Protein AF-A0A7Y5SAT1-F1 (afdb_monomer_lite)

Foldseek 3Di:
DDDDDDDPVVVVVVVVVVVCVVDPDDDDPPPPDDDPPDDDVVVVVVVVVVVVVVVCVVVPPPCPVVPPPPPPPPPKDPDPDDADFAFDDPLFCPLVPAPAQLADDVHRAWGWDAHPVRFIKIWGQLDDIPFWTKIKIDGDDPVLSVLLVLLQDAPQRSSQDPWIKIWIATPVSHTDTITTHHSVRDDPNRGDDPSHGSDPLSWFAKKKFFDFPQQAVPRHDPVQVCLRLVLQLVLQLLLLCVQLVPDPDPDDDDPVSCLRRVFDFSYFDGGTTMTTGHHRDPDDPPPDDVSNVCSLVSSLVLLLQLLVCLPDPDNDDGPPPVSLLSNLSSVLSRADDLDDGGFKMWMDTPSNHPDPGTRIHGNSSNVVSVVVNCVSCVLKDKDKDKAAFADADLVQQWTFGAHPVRHTDAIEHEDPVCVVVSVVRNVVRDIKIFIFIQRNVPRYTYTPDIGDPVPPVPD

pLDDT: mean 85.95, std 18.91, range [23.39, 98.69]

Sequence (459 aa):
MAHFPPNCCTLARTLAERVDAAVPGRRRVVCKRFAPAGVCLRTMLHTVARDVVQEARERDLPSGLAQRVPTCRRRGAPMKWDVEGTEYDRTRFGDLDPHEILYEFDGPRIFDTIGPAGDQFLAYLCDGDEAHNRYVVVPSGPELISGLRAGTIAVRDALNQPWTWLVDQTHDGEIDRVMKIDFRKMPEDVIPRKGALLWPSLRPLLSVRMVGQGLEAGHVPASVIRRAVDGATSALKTLAEWALHVTPSEGRPSDWLRRYYDLPAQRIAFASFEVAFAAPAPPPQGTLFPGEEQALDKMGGVIQAAISWAESHIESELPSEETSRVALEALSRLTPPKHGLVTEVHIGGRLVGASTQPRVLTRSASDRVQRALRKMNADVRPVKLTGKIREIDKDKLTLILRDEQGKDIAWCIFPESLYDEALAAFDSDELTTVLGHESMSRGIVDLVSIGRESLIAGW

Secondary structure (DSSP, 8-state):
---PPPPHHHHHHHHHHHHHHHSTT--------PPPTT--HHHHHHHHHHHHHHHHHHTT--GGGTT------PPPPP-S-----EE--GGGSTT---SEEEEESSSEEEEEEE-TTS-EEEEEEEEE-SSEEEEEEEE--HHHHHHHHHTSS-HHHHH--SSEEEEEEETTS-EEEEEEE-GGGS-TTTSPPTT--SSGGGS-SEEEEEEETT--TT---HHHHHHHHHHHHHHHHHHHHHHTT----SSPPPHHHHTTTSPPEEEEEETTEEEEEPPPPPPPTT-PPTTHHHHHHHHHHHHHHHHHHHH-SS-PPPSSHHHHHHHHHHHHHHSPPSSSSEEEEEEESGGG-S-SSPEEEEHHHHHHHHHHHHHHHHTEEEEEEEEEEEEEETTTTEEEEE-TTS-EEE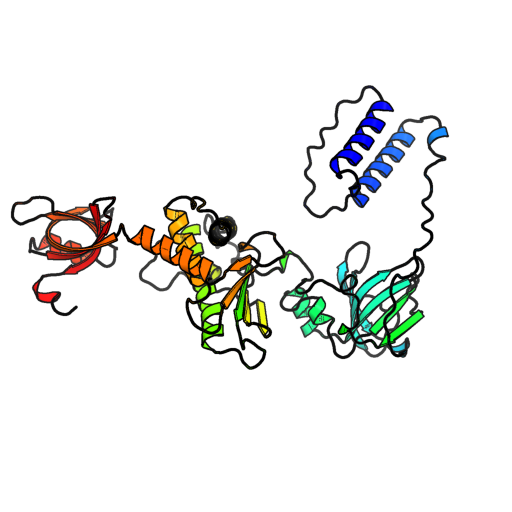EEE--GGGHHHHHHHHHHT--EEEEEEEETTTTEEEEEEEE-TTTSTT-

Structure (mmCIF, N/CA/C/O backbone):
data_AF-A0A7Y5SAT1-F1
#
_entry.id   AF-A0A7Y5SAT1-F1
#
loop_
_atom_site.group_PDB
_atom_site.id
_atom_site.type_symbol
_atom_site.label_atom_id
_atom_site.label_alt_id
_atom_site.label_comp_id
_atom_site.label_asym_id
_atom_site.label_entity_id
_atom_site.label_seq_id
_atom_site.pdbx_PDB_ins_code
_atom_site.Cartn_x
_atom_site.Cartn_y
_atom_site.Cartn_z
_atom_site.occupancy
_atom_site.B_iso_or_equiv
_atom_site.auth_seq_id
_atom_site.auth_comp_id
_atom_site.auth_asym_id
_atom_site.auth_atom_id
_atom_site.pdbx_PDB_model_num
ATOM 1 N N . MET A 1 1 ? 41.303 9.311 12.068 1.00 31.77 1 MET A N 1
ATOM 2 C CA . MET A 1 1 ? 40.852 10.703 11.860 1.00 31.77 1 MET A CA 1
ATOM 3 C C . MET A 1 1 ? 40.538 10.877 10.384 1.00 31.77 1 MET A C 1
ATOM 5 O O . MET A 1 1 ? 41.451 11.054 9.593 1.00 31.77 1 MET A O 1
ATOM 9 N N . ALA A 1 2 ? 39.273 10.700 10.001 1.00 23.39 2 ALA A N 1
ATOM 10 C CA . ALA A 1 2 ? 38.818 10.888 8.628 1.00 23.39 2 ALA A CA 1
ATOM 11 C C . ALA A 1 2 ? 38.303 12.326 8.481 1.00 23.39 2 ALA A C 1
ATOM 13 O O . ALA A 1 2 ? 37.417 12.743 9.228 1.00 23.39 2 ALA A O 1
ATOM 14 N N . HIS A 1 3 ? 38.887 13.089 7.558 1.00 26.41 3 HIS A N 1
ATOM 15 C CA . HIS A 1 3 ? 38.394 14.410 7.186 1.00 26.41 3 HIS A CA 1
ATOM 16 C C . HIS A 1 3 ? 37.064 14.255 6.443 1.00 26.41 3 HIS A C 1
ATOM 18 O O . HIS A 1 3 ? 37.032 13.811 5.298 1.00 26.41 3 HIS A O 1
ATOM 24 N N . PHE A 1 4 ? 35.965 14.619 7.100 1.00 24.22 4 PHE A N 1
ATOM 25 C CA . PHE A 1 4 ? 34.691 14.840 6.425 1.00 24.22 4 PHE A CA 1
ATOM 26 C C . PHE A 1 4 ? 34.765 16.140 5.605 1.00 24.22 4 PHE A C 1
ATOM 28 O O . PHE A 1 4 ? 35.318 17.130 6.096 1.00 24.22 4 PHE A O 1
ATOM 35 N N . PRO A 1 5 ? 34.214 16.179 4.379 1.00 32.72 5 PRO A N 1
ATOM 36 C CA . PRO A 1 5 ? 34.064 17.430 3.651 1.00 32.72 5 PRO A CA 1
ATOM 37 C C . PRO A 1 5 ? 33.065 18.347 4.385 1.00 32.72 5 PRO A C 1
ATOM 39 O O . PRO A 1 5 ? 32.180 17.857 5.094 1.00 32.72 5 PRO A O 1
ATOM 42 N N . PRO A 1 6 ? 33.191 19.679 4.253 1.00 36.94 6 PRO A N 1
ATOM 43 C CA . PRO A 1 6 ? 32.328 20.617 4.960 1.00 36.94 6 PRO A CA 1
ATOM 44 C C . PRO A 1 6 ? 30.858 20.445 4.550 1.00 36.94 6 PRO A C 1
ATOM 46 O O . PRO A 1 6 ? 30.538 20.311 3.369 1.00 36.94 6 PRO A O 1
ATOM 49 N N . ASN A 1 7 ? 29.967 20.481 5.547 1.00 40.78 7 ASN A N 1
ATOM 50 C CA . ASN A 1 7 ? 28.514 20.427 5.371 1.00 40.78 7 ASN A CA 1
ATOM 51 C C . ASN A 1 7 ? 28.025 21.482 4.361 1.00 40.78 7 ASN A C 1
ATOM 53 O O . ASN A 1 7 ? 28.513 22.612 4.336 1.00 40.78 7 ASN A O 1
ATOM 57 N N . CYS A 1 8 ? 27.010 21.134 3.564 1.00 41.72 8 CYS A N 1
ATOM 58 C CA . CYS A 1 8 ? 26.481 21.942 2.455 1.00 41.72 8 CYS A CA 1
ATOM 59 C C . CYS A 1 8 ? 26.077 23.381 2.840 1.00 41.72 8 CYS A C 1
ATOM 61 O O . CYS A 1 8 ? 26.171 24.287 2.011 1.00 41.72 8 CYS A O 1
ATOM 63 N N . CYS A 1 9 ? 25.697 23.621 4.100 1.00 41.53 9 CYS A N 1
ATOM 64 C CA . CYS A 1 9 ? 25.413 24.965 4.616 1.00 41.53 9 CYS A CA 1
ATOM 65 C C . CYS A 1 9 ? 26.650 25.877 4.642 1.00 41.53 9 CYS A C 1
ATOM 67 O O . CYS A 1 9 ? 26.522 27.086 4.463 1.00 41.53 9 CYS A O 1
ATOM 69 N N . THR A 1 10 ? 27.846 25.318 4.835 1.00 51.22 10 THR A N 1
ATOM 70 C CA . THR A 1 10 ? 29.091 26.087 4.920 1.00 51.22 10 THR A CA 1
ATOM 71 C C . THR A 1 10 ? 29.490 26.626 3.549 1.00 51.22 10 THR A C 1
ATOM 73 O O . THR A 1 10 ? 29.824 27.797 3.433 1.00 51.22 10 THR A O 1
ATOM 76 N N . LEU A 1 11 ? 29.352 25.820 2.491 1.00 48.09 11 LEU A N 1
ATOM 77 C CA . LEU A 1 11 ? 29.706 26.201 1.117 1.00 48.09 11 LEU A CA 1
ATOM 78 C C . LEU A 1 11 ? 28.769 27.278 0.544 1.00 48.09 11 LEU A C 1
ATOM 80 O O . LEU A 1 11 ? 29.238 28.244 -0.055 1.00 48.09 11 LEU A O 1
ATOM 84 N N . ALA A 1 12 ? 27.459 27.157 0.787 1.00 48.38 12 ALA A N 1
ATOM 85 C CA . ALA A 1 12 ? 26.479 28.172 0.390 1.00 48.38 12 ALA A CA 1
ATOM 86 C C . ALA A 1 12 ? 26.702 29.506 1.125 1.00 48.38 12 ALA A C 1
ATOM 88 O O . ALA A 1 12 ? 26.608 30.575 0.521 1.00 48.38 12 ALA A O 1
ATOM 89 N N . ARG A 1 13 ? 27.069 29.443 2.411 1.00 54.31 13 ARG A N 1
ATOM 90 C CA . ARG A 1 13 ? 27.393 30.621 3.219 1.00 54.31 13 ARG A CA 1
ATOM 91 C C . ARG A 1 13 ? 28.670 31.314 2.740 1.00 54.31 13 ARG A C 1
ATOM 93 O O . ARG A 1 13 ? 28.654 32.527 2.575 1.00 54.31 13 ARG A O 1
ATOM 100 N N . THR A 1 14 ? 29.729 30.566 2.425 1.00 60.44 14 THR A N 1
ATOM 101 C CA . THR A 1 14 ? 30.974 31.145 1.888 1.00 60.44 14 THR A CA 1
ATOM 102 C C . THR A 1 14 ? 30.760 31.801 0.521 1.00 60.44 14 THR A C 1
ATOM 104 O O . THR A 1 14 ? 31.392 32.812 0.218 1.00 60.44 14 THR A O 1
ATOM 107 N N . LEU A 1 15 ? 29.864 31.258 -0.312 1.00 57.25 15 LEU A N 1
ATOM 108 C CA . LEU A 1 15 ? 29.532 31.860 -1.604 1.00 57.25 15 LEU A CA 1
ATOM 109 C C . LEU A 1 15 ? 28.744 33.168 -1.432 1.00 57.25 15 LEU A C 1
ATOM 111 O O . LEU A 1 15 ? 29.076 34.161 -2.073 1.00 57.25 15 LEU A O 1
ATOM 115 N N . ALA A 1 16 ? 27.757 33.187 -0.530 1.00 59.16 16 ALA A N 1
ATOM 116 C CA . ALA A 1 16 ? 26.985 34.387 -0.207 1.00 59.16 16 ALA A CA 1
ATOM 117 C C . ALA A 1 16 ? 27.866 35.497 0.397 1.00 59.16 16 ALA A C 1
ATOM 119 O O . ALA A 1 16 ? 27.787 36.643 -0.034 1.00 59.16 16 ALA A O 1
ATOM 120 N N . GLU A 1 17 ? 28.773 35.147 1.315 1.00 62.62 17 GLU A N 1
ATOM 121 C CA . GLU A 1 17 ? 29.725 36.087 1.927 1.00 62.62 17 GLU A CA 1
ATOM 122 C C . GLU A 1 17 ? 30.691 36.691 0.889 1.00 62.62 17 GLU A C 1
ATOM 124 O O . GLU A 1 17 ? 31.034 37.870 0.970 1.00 62.62 17 GLU A O 1
ATOM 129 N N . ARG A 1 18 ? 31.096 35.923 -0.134 1.00 63.56 18 ARG A N 1
ATOM 130 C CA . ARG A 1 18 ? 31.941 36.426 -1.234 1.00 63.56 18 ARG A CA 1
ATOM 131 C C . ARG A 1 18 ? 31.199 37.353 -2.195 1.00 63.56 18 ARG A C 1
ATOM 133 O O . ARG A 1 18 ? 31.816 38.274 -2.722 1.00 63.56 18 ARG A O 1
ATOM 140 N N . VAL A 1 19 ? 29.906 37.123 -2.419 1.00 61.72 19 VAL A N 1
ATOM 141 C CA . VAL A 1 19 ? 29.063 38.005 -3.242 1.00 61.72 19 VAL A CA 1
ATOM 142 C C . VAL A 1 19 ? 28.785 39.323 -2.511 1.00 61.72 19 VAL A C 1
ATOM 144 O O . VAL A 1 19 ? 28.932 40.384 -3.114 1.00 61.72 19 VAL A O 1
ATOM 147 N N . ASP A 1 20 ? 28.485 39.276 -1.208 1.00 57.41 20 ASP A N 1
ATOM 148 C CA . ASP A 1 20 ? 28.267 40.478 -0.387 1.00 57.41 20 ASP A CA 1
ATOM 149 C C . ASP A 1 20 ? 29.539 41.335 -0.255 1.00 57.41 20 ASP A C 1
ATOM 151 O O . ASP A 1 20 ? 29.468 42.564 -0.288 1.00 57.41 20 ASP A O 1
ATOM 155 N N . ALA A 1 21 ? 30.719 40.710 -0.167 1.00 62.84 21 ALA A N 1
ATOM 156 C CA . ALA A 1 21 ? 31.996 41.426 -0.124 1.00 62.84 21 ALA A CA 1
ATOM 157 C C . ALA A 1 21 ? 32.343 42.139 -1.446 1.00 62.84 21 ALA A C 1
ATOM 159 O O . ALA A 1 21 ? 33.058 43.140 -1.433 1.00 62.84 21 ALA A O 1
ATOM 160 N N . ALA A 1 22 ? 31.848 41.640 -2.583 1.00 56.47 22 ALA A N 1
ATOM 161 C CA . ALA A 1 22 ? 32.135 42.208 -3.898 1.00 56.47 22 ALA A CA 1
ATOM 162 C C . ALA A 1 22 ? 31.257 43.427 -4.243 1.00 56.47 22 ALA A C 1
ATOM 164 O O . ALA A 1 22 ? 31.632 44.207 -5.118 1.00 56.47 22 ALA A O 1
ATOM 165 N N . VAL A 1 23 ? 30.107 43.609 -3.575 1.00 60.75 23 VAL A N 1
ATOM 166 C CA . VAL A 1 23 ? 29.167 44.715 -3.846 1.00 60.75 23 VAL A CA 1
ATOM 167 C C . VAL A 1 23 ? 28.570 45.267 -2.535 1.00 60.75 23 VAL A C 1
ATOM 169 O O . VAL A 1 23 ? 27.426 44.955 -2.188 1.00 60.75 23 VAL A O 1
ATOM 172 N N . PRO A 1 24 ? 29.309 46.101 -1.780 1.00 48.62 24 PRO A N 1
ATOM 173 C CA . PRO A 1 24 ? 28.821 46.642 -0.514 1.00 48.62 24 PRO A CA 1
ATOM 174 C C . PRO A 1 24 ? 27.656 47.626 -0.731 1.00 48.62 24 PRO A C 1
ATOM 176 O O . PRO A 1 24 ? 27.794 48.617 -1.444 1.00 48.62 24 PRO A O 1
ATOM 179 N N . GLY A 1 25 ? 26.502 47.356 -0.102 1.00 56.16 25 GLY A N 1
ATOM 180 C CA . GLY A 1 25 ? 25.341 48.265 -0.075 1.00 56.16 25 GLY A CA 1
ATOM 181 C C . GLY A 1 25 ? 23.975 47.677 -0.467 1.00 56.16 25 GLY A C 1
ATOM 182 O O . GLY A 1 25 ? 22.982 48.406 -0.438 1.00 56.16 25 GLY A O 1
ATOM 183 N N . ARG A 1 26 ? 23.859 46.383 -0.812 1.00 52.50 26 ARG A N 1
ATOM 184 C CA . ARG A 1 26 ? 22.543 45.767 -1.092 1.00 52.50 26 ARG A CA 1
ATOM 185 C C . ARG A 1 26 ? 21.769 45.413 0.186 1.00 52.50 26 ARG A C 1
ATOM 187 O O . ARG A 1 26 ? 22.321 44.912 1.162 1.00 52.50 26 ARG A O 1
ATOM 194 N N . ARG A 1 27 ? 20.443 45.616 0.152 1.00 43.56 27 ARG A N 1
ATOM 195 C CA . ARG A 1 27 ? 19.506 45.041 1.136 1.00 43.56 27 ARG A CA 1
ATOM 196 C C . ARG A 1 27 ? 19.544 43.515 1.020 1.00 43.56 27 ARG A C 1
ATOM 198 O O . ARG A 1 27 ? 19.394 42.996 -0.083 1.00 43.56 27 ARG A O 1
ATOM 205 N N . ARG A 1 28 ? 19.694 42.815 2.155 1.00 40.66 28 ARG A N 1
ATOM 206 C CA . ARG A 1 28 ? 19.622 41.344 2.253 1.00 40.66 28 ARG A CA 1
ATOM 207 C C . ARG A 1 28 ? 18.421 40.818 1.467 1.00 40.66 28 ARG A C 1
ATOM 209 O O . ARG A 1 28 ? 17.277 41.047 1.862 1.00 40.66 28 ARG A O 1
ATOM 216 N N . VAL A 1 29 ? 18.677 40.066 0.400 1.00 37.50 29 VAL A N 1
ATOM 217 C CA . VAL A 1 29 ? 17.652 39.234 -0.230 1.00 37.50 29 VAL A CA 1
ATOM 218 C C . VAL A 1 29 ? 17.405 38.069 0.721 1.00 37.50 29 VAL A C 1
ATOM 220 O O . VAL A 1 29 ? 18.150 37.093 0.751 1.00 37.50 29 VAL A O 1
ATOM 223 N N . VAL A 1 30 ? 16.385 38.190 1.569 1.00 35.12 30 VAL A N 1
ATOM 224 C CA . VAL A 1 30 ? 15.905 37.050 2.350 1.00 35.12 30 VAL A CA 1
ATOM 225 C C . VAL A 1 30 ? 15.240 36.105 1.359 1.00 35.12 30 VAL A C 1
ATOM 227 O O . VAL A 1 30 ? 14.160 36.396 0.844 1.00 35.12 30 VAL A O 1
ATOM 230 N N . CYS A 1 31 ? 15.895 34.983 1.072 1.00 33.91 31 CYS A N 1
ATOM 231 C CA . CYS A 1 31 ? 15.341 33.920 0.244 1.00 33.91 31 CYS A CA 1
ATOM 232 C C . CYS A 1 31 ? 14.162 33.274 0.999 1.00 33.91 31 CYS A C 1
ATOM 234 O O . CYS A 1 31 ? 14.327 32.315 1.744 1.00 33.91 31 CYS A O 1
ATOM 236 N N . LYS A 1 32 ? 12.967 33.870 0.886 1.00 30.03 32 LYS A N 1
ATOM 237 C CA . LYS A 1 32 ? 11.725 33.428 1.552 1.00 30.03 32 LYS A CA 1
ATOM 238 C C . LYS A 1 32 ? 10.925 32.396 0.749 1.00 30.03 32 LYS A C 1
ATOM 240 O O . LYS A 1 32 ? 9.788 32.105 1.104 1.00 30.03 32 LYS A O 1
ATOM 245 N N . ARG A 1 33 ? 11.482 31.823 -0.319 1.00 31.72 33 ARG A N 1
ATOM 246 C CA . ARG A 1 33 ? 10.829 30.738 -1.061 1.00 31.72 33 ARG A CA 1
ATOM 247 C C . ARG A 1 33 ? 11.543 29.422 -0.781 1.00 31.72 33 ARG A C 1
ATOM 249 O O . ARG A 1 33 ? 12.618 29.170 -1.312 1.00 31.72 33 ARG A O 1
ATOM 256 N N . PHE A 1 34 ? 10.919 28.593 0.053 1.00 35.09 34 PHE A N 1
ATOM 257 C CA . PHE A 1 34 ? 11.178 27.158 0.060 1.00 35.09 34 PHE A CA 1
ATOM 258 C C . PHE A 1 34 ? 10.881 26.628 -1.347 1.00 35.09 34 PHE A C 1
ATOM 260 O O . PHE A 1 34 ? 9.750 26.728 -1.822 1.00 35.09 34 PHE A O 1
ATOM 267 N N . ALA A 1 35 ? 11.901 26.113 -2.030 1.00 32.31 35 ALA A N 1
ATOM 268 C CA . ALA A 1 35 ? 11.687 25.314 -3.227 1.00 32.31 35 ALA A CA 1
ATOM 269 C C . ALA A 1 35 ? 11.037 23.980 -2.814 1.00 32.31 35 ALA A C 1
ATOM 271 O O . ALA A 1 35 ? 11.412 23.434 -1.769 1.00 32.31 35 ALA A O 1
ATOM 272 N N . PRO A 1 36 ? 10.088 23.435 -3.594 1.00 32.16 36 PRO A N 1
ATOM 273 C CA . PRO A 1 36 ? 9.594 22.088 -3.352 1.00 32.16 36 PRO A CA 1
ATOM 274 C C . PRO A 1 36 ? 10.756 21.089 -3.446 1.00 32.16 36 PRO A C 1
ATOM 276 O O . PRO A 1 36 ? 11.696 21.268 -4.227 1.00 32.16 36 PRO A O 1
ATOM 279 N N . ALA A 1 37 ? 10.708 20.048 -2.614 1.00 31.14 37 ALA A N 1
ATOM 280 C CA . ALA A 1 37 ? 11.706 18.987 -2.594 1.00 31.14 37 ALA A CA 1
ATOM 281 C C . ALA A 1 37 ? 11.857 18.377 -4.002 1.00 31.14 37 ALA A C 1
ATOM 283 O O . ALA A 1 37 ? 10.908 17.805 -4.527 1.00 31.14 37 ALA A O 1
ATOM 284 N N . GLY A 1 38 ? 13.037 18.523 -4.616 1.00 33.09 38 GLY A N 1
ATOM 285 C CA . GLY A 1 38 ? 13.331 17.940 -5.934 1.00 33.09 38 GLY A CA 1
ATOM 286 C C . GLY A 1 38 ? 14.221 18.774 -6.857 1.00 33.09 38 GLY A C 1
ATOM 287 O O . GLY A 1 38 ? 14.770 18.229 -7.809 1.00 33.09 38 GLY A O 1
ATOM 288 N N . VAL A 1 39 ? 14.437 20.067 -6.589 1.00 36.00 39 VAL A N 1
ATOM 289 C CA . VAL A 1 39 ? 15.347 20.878 -7.421 1.00 36.00 39 VAL A CA 1
ATOM 290 C C . VAL A 1 39 ? 16.801 20.613 -7.021 1.00 36.00 39 VAL A C 1
ATOM 292 O O . VAL A 1 39 ? 17.220 20.922 -5.905 1.00 36.00 39 VAL A O 1
ATOM 295 N N . CYS A 1 40 ? 17.587 20.039 -7.935 1.00 40.25 40 CYS A N 1
ATOM 296 C CA . CYS A 1 40 ? 19.014 19.800 -7.733 1.00 40.25 40 CYS A CA 1
ATOM 297 C C . CYS A 1 40 ? 19.759 21.133 -7.514 1.00 40.25 40 CYS A C 1
ATOM 299 O O . CYS A 1 40 ? 19.585 22.085 -8.278 1.00 40.25 40 CYS A O 1
ATOM 301 N N . LEU A 1 41 ? 20.646 21.196 -6.509 1.00 44.25 41 LEU A N 1
ATOM 302 C CA . LEU A 1 41 ? 21.480 22.371 -6.186 1.00 44.25 41 LEU A CA 1
ATOM 303 C C . LEU A 1 41 ? 22.264 22.889 -7.408 1.00 44.25 41 LEU A C 1
ATOM 305 O O . LEU A 1 41 ? 22.547 24.079 -7.529 1.00 44.25 41 LEU A O 1
ATOM 309 N N . ARG A 1 42 ? 22.573 21.987 -8.345 1.00 45.34 42 ARG A N 1
ATOM 310 C CA . ARG A 1 42 ? 23.245 22.287 -9.610 1.00 45.34 42 ARG A CA 1
ATOM 311 C C . ARG A 1 42 ? 22.421 23.214 -10.505 1.00 45.34 42 ARG A C 1
ATOM 313 O O . ARG A 1 42 ? 22.993 24.124 -11.093 1.00 45.34 42 ARG A O 1
ATOM 320 N N . THR A 1 43 ? 21.104 23.030 -10.554 1.00 48.88 43 THR A N 1
ATOM 321 C CA . THR A 1 43 ? 20.180 23.863 -11.333 1.00 48.88 43 THR A CA 1
ATOM 322 C C . THR A 1 43 ? 20.045 25.247 -10.704 1.00 48.88 43 THR A C 1
ATOM 324 O O . THR A 1 43 ? 20.145 26.242 -11.411 1.00 48.88 43 THR A O 1
ATOM 327 N N . MET A 1 44 ? 19.949 25.337 -9.368 1.00 52.88 44 MET A N 1
ATOM 328 C CA . MET A 1 44 ? 19.953 26.634 -8.671 1.00 52.88 44 MET A CA 1
ATOM 329 C C . MET A 1 44 ? 21.245 27.419 -8.915 1.00 52.88 44 MET A C 1
ATOM 331 O O . MET A 1 44 ? 21.187 28.608 -9.209 1.00 52.88 44 MET A O 1
ATOM 335 N N . LEU A 1 45 ? 22.409 26.768 -8.832 1.00 57.34 45 LEU A N 1
ATOM 336 C CA . LEU A 1 45 ? 23.696 27.427 -9.075 1.00 57.34 45 LEU A CA 1
ATOM 337 C C . LEU A 1 45 ? 23.835 27.899 -10.527 1.00 57.34 45 LEU A C 1
ATOM 339 O O . LEU A 1 45 ? 24.402 28.963 -10.765 1.00 57.34 45 LEU A O 1
ATOM 343 N N . HIS A 1 46 ? 23.291 27.146 -11.485 1.00 55.19 46 HIS A N 1
ATOM 344 C CA . HIS A 1 46 ? 23.317 27.528 -12.895 1.00 55.19 46 HIS A CA 1
ATOM 345 C C . HIS A 1 46 ? 22.395 28.717 -13.191 1.00 55.19 46 HIS A C 1
ATOM 347 O O . HIS A 1 46 ? 22.794 29.615 -13.930 1.00 55.19 46 HIS A O 1
ATOM 353 N N . THR A 1 47 ? 21.200 28.760 -12.591 1.00 58.12 47 THR A N 1
ATOM 354 C CA . THR A 1 47 ? 20.270 29.892 -12.724 1.00 58.12 47 THR A CA 1
ATOM 355 C C . THR A 1 47 ? 20.838 31.147 -12.065 1.00 58.12 47 THR A C 1
ATOM 357 O O . THR A 1 47 ? 20.920 32.183 -12.713 1.00 58.12 47 THR A O 1
ATOM 360 N N . VAL A 1 48 ? 21.363 31.037 -10.839 1.00 66.75 48 VAL A N 1
ATOM 361 C CA . VAL A 1 48 ? 21.992 32.165 -10.131 1.00 66.75 48 VAL A CA 1
ATOM 362 C C . VAL A 1 48 ? 23.213 32.694 -10.891 1.00 66.75 48 VAL A C 1
ATOM 364 O O . VAL A 1 48 ? 23.386 33.903 -11.001 1.00 66.75 48 VAL A O 1
ATOM 367 N N . ALA A 1 49 ? 24.046 31.821 -11.466 1.00 64.56 49 ALA A N 1
ATOM 368 C CA . ALA A 1 49 ? 25.179 32.256 -12.284 1.00 64.56 49 ALA A CA 1
ATOM 369 C C . ALA A 1 49 ? 24.729 32.987 -13.561 1.00 64.56 49 ALA A C 1
ATOM 371 O O . ALA A 1 49 ? 25.368 33.956 -13.968 1.00 64.56 49 ALA A O 1
ATOM 372 N N . ARG A 1 50 ? 23.624 32.553 -14.178 1.00 66.19 50 ARG A N 1
ATOM 373 C CA . ARG A 1 50 ? 23.063 33.183 -15.381 1.00 66.19 50 ARG A CA 1
ATOM 374 C C . ARG A 1 50 ? 22.482 34.564 -15.069 1.00 66.19 50 ARG A C 1
ATOM 376 O O . ARG A 1 50 ? 22.793 35.511 -15.785 1.00 66.19 50 ARG A O 1
ATOM 383 N N . ASP A 1 51 ? 21.753 34.683 -13.962 1.00 65.31 51 ASP A N 1
ATOM 384 C CA . ASP A 1 51 ? 21.161 35.942 -13.500 1.00 65.31 51 ASP A CA 1
ATOM 385 C C . ASP A 1 51 ? 22.241 36.965 -13.116 1.00 65.31 51 ASP A C 1
ATOM 387 O O . ASP A 1 51 ? 22.144 38.135 -13.477 1.00 65.31 51 ASP A O 1
ATOM 391 N N . VAL A 1 52 ? 23.330 36.526 -12.472 1.00 67.56 52 VAL A N 1
ATOM 392 C CA . VAL A 1 52 ? 24.475 37.392 -12.134 1.00 67.56 52 VAL A CA 1
ATOM 393 C C . VAL A 1 52 ? 25.204 37.887 -13.388 1.00 67.56 52 VAL A C 1
ATOM 395 O O . VAL A 1 52 ? 25.606 39.048 -13.449 1.00 67.56 52 VAL A O 1
ATOM 398 N N . VAL A 1 53 ? 25.366 37.038 -14.408 1.00 64.75 53 VAL A N 1
ATOM 399 C CA . VAL A 1 53 ? 26.000 37.426 -15.682 1.00 64.75 53 VAL A CA 1
ATOM 400 C C . VAL A 1 53 ? 25.110 38.380 -16.484 1.00 64.75 53 VAL A C 1
ATOM 402 O O . VAL A 1 53 ? 25.620 39.305 -17.118 1.00 64.75 53 VAL A O 1
ATOM 405 N N . GLN A 1 54 ? 23.792 38.184 -16.447 1.00 64.19 54 GLN A N 1
ATOM 406 C CA . GLN A 1 54 ? 22.838 39.059 -17.123 1.00 6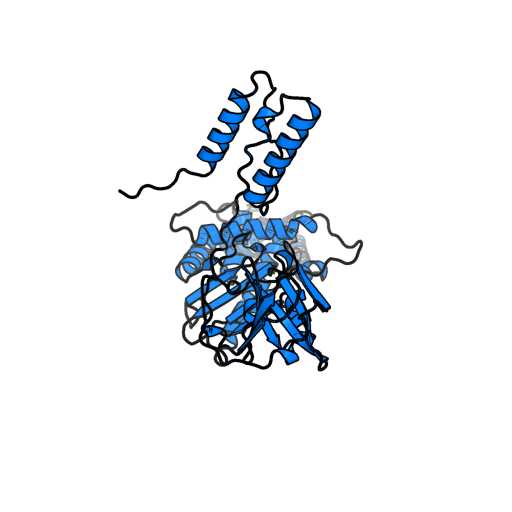4.19 54 GLN A CA 1
ATOM 407 C C . GLN A 1 54 ? 22.740 40.427 -16.433 1.00 64.19 54 GLN A C 1
ATOM 409 O O . GLN A 1 54 ? 22.857 41.451 -17.103 1.00 64.19 54 GLN A O 1
ATOM 414 N N . GLU A 1 55 ? 22.690 40.458 -15.097 1.00 64.62 55 GLU A N 1
ATOM 415 C CA . GLU A 1 55 ? 22.696 41.705 -14.322 1.00 64.62 55 GLU A CA 1
ATOM 416 C C . GLU A 1 55 ? 24.028 42.476 -14.467 1.00 64.62 55 GLU A C 1
ATOM 418 O O . GLU A 1 55 ? 24.044 43.707 -14.449 1.00 64.62 55 GLU A O 1
ATOM 423 N N . ALA A 1 56 ? 25.155 41.779 -14.667 1.00 61.03 56 ALA A N 1
ATOM 424 C CA . ALA A 1 56 ? 26.445 42.413 -14.955 1.00 61.03 56 ALA A CA 1
ATOM 425 C C . ALA A 1 56 ? 26.508 43.044 -16.360 1.00 61.03 56 ALA A C 1
ATOM 427 O O . ALA A 1 56 ? 27.154 44.079 -16.527 1.00 61.03 56 ALA A O 1
ATOM 428 N N . ARG A 1 57 ? 25.827 42.454 -17.356 1.00 62.84 57 ARG A N 1
ATOM 429 C CA . ARG A 1 57 ? 25.711 43.011 -18.718 1.00 62.84 57 ARG A CA 1
ATOM 430 C C . ARG A 1 57 ? 24.831 44.255 -18.768 1.00 62.84 57 ARG A C 1
ATOM 432 O O . ARG A 1 57 ? 25.161 45.190 -19.482 1.00 62.84 57 ARG A O 1
ATOM 439 N N . GLU A 1 58 ? 23.743 44.280 -18.007 1.00 68.25 58 GLU A N 1
ATOM 440 C CA . GLU A 1 58 ? 22.805 45.412 -17.983 1.00 68.25 58 GLU A CA 1
ATOM 441 C C . GLU A 1 58 ? 23.376 46.665 -17.296 1.00 68.25 58 GLU A C 1
ATOM 443 O O . GLU A 1 58 ? 22.837 47.757 -17.457 1.00 68.25 58 GLU A O 1
ATOM 448 N N . ARG A 1 59 ? 24.470 46.530 -16.534 1.00 70.62 59 ARG A N 1
ATOM 449 C CA . ARG A 1 59 ? 25.078 47.623 -15.756 1.00 70.62 59 ARG A CA 1
ATOM 450 C C . ARG A 1 59 ? 26.365 48.199 -16.348 1.00 70.62 59 ARG A C 1
ATOM 452 O O . ARG A 1 59 ? 27.030 48.964 -15.654 1.00 70.62 59 ARG A O 1
ATOM 459 N N . ASP A 1 60 ? 26.723 47.831 -17.580 1.00 58.69 60 ASP A N 1
ATOM 460 C CA . ASP A 1 60 ? 27.892 48.365 -18.306 1.00 58.69 60 ASP A CA 1
ATOM 461 C C . ASP A 1 60 ? 29.200 48.339 -17.481 1.00 58.69 60 ASP A C 1
ATOM 463 O O . ASP A 1 60 ? 30.061 49.219 -17.554 1.00 58.69 60 ASP A O 1
ATOM 467 N N . LEU A 1 61 ? 29.356 47.307 -16.641 1.00 63.84 61 LEU A N 1
ATOM 468 C CA . LEU A 1 61 ? 30.561 47.123 -15.838 1.00 63.84 61 LEU A CA 1
ATOM 469 C C . LEU A 1 61 ? 31.748 46.764 -16.752 1.00 63.84 61 LEU A C 1
ATOM 471 O O . LEU A 1 61 ? 31.581 45.987 -17.698 1.00 63.84 61 LEU A O 1
ATOM 475 N N . PRO A 1 62 ? 32.962 47.280 -16.473 1.00 46.22 62 PRO A N 1
ATOM 476 C CA . PRO A 1 62 ? 34.124 47.082 -17.331 1.00 46.22 62 PRO A CA 1
ATOM 477 C C . PRO A 1 62 ? 34.387 45.590 -17.573 1.00 46.22 62 PRO A C 1
ATOM 479 O O . PRO A 1 62 ? 34.491 44.783 -16.648 1.00 46.22 62 PRO A O 1
ATOM 482 N N . SER A 1 63 ? 34.523 45.243 -18.852 1.00 52.22 63 SER A N 1
ATOM 483 C CA . SER A 1 63 ? 34.549 43.904 -19.462 1.00 52.22 63 SER A CA 1
ATOM 484 C C . SER A 1 63 ? 35.663 42.950 -18.985 1.00 52.22 63 SER A C 1
ATOM 486 O O . SER A 1 63 ? 35.751 41.814 -19.453 1.00 52.22 63 SER A O 1
ATOM 488 N N . GLY A 1 64 ? 36.469 43.352 -17.998 1.00 45.66 64 GLY A N 1
ATOM 489 C CA . GLY A 1 64 ? 37.559 42.563 -17.415 1.00 45.66 64 GLY A CA 1
ATOM 490 C C . GLY A 1 64 ? 37.123 41.365 -16.559 1.00 45.66 64 GLY A C 1
ATOM 491 O O . GLY A 1 64 ? 37.939 40.485 -16.297 1.00 45.66 64 GLY A O 1
ATOM 492 N N . LEU A 1 65 ? 35.848 41.276 -16.160 1.00 44.47 65 LEU A N 1
ATOM 493 C CA . LEU A 1 65 ? 35.297 40.117 -15.432 1.00 44.47 65 LEU A CA 1
ATOM 494 C C . LEU A 1 65 ? 34.602 39.085 -16.340 1.00 44.47 65 LEU A C 1
ATOM 496 O O . LEU A 1 65 ? 34.304 37.980 -15.891 1.00 44.47 65 LEU A O 1
ATOM 500 N N . ALA A 1 66 ? 34.400 39.391 -17.627 1.00 42.72 66 ALA A N 1
ATOM 501 C CA . ALA A 1 66 ? 33.692 38.518 -18.570 1.00 42.72 66 ALA A CA 1
ATOM 502 C C . ALA A 1 66 ? 34.589 37.481 -19.284 1.00 42.72 66 ALA A C 1
ATOM 504 O O . ALA A 1 66 ? 34.075 36.591 -19.954 1.00 42.72 66 ALA A O 1
ATOM 505 N N . GLN A 1 67 ? 35.919 37.547 -19.136 1.00 44.53 67 GLN A N 1
ATOM 506 C CA . GLN A 1 67 ? 36.861 36.659 -19.848 1.00 44.53 67 GLN A CA 1
ATOM 507 C C . GLN A 1 67 ? 37.412 35.487 -19.023 1.00 44.53 67 GLN A C 1
ATOM 509 O O . GLN A 1 67 ? 38.292 34.759 -19.481 1.00 44.53 67 GLN A O 1
ATOM 514 N N . ARG A 1 68 ? 36.887 35.247 -17.820 1.00 38.38 68 ARG A N 1
ATOM 515 C CA . ARG A 1 68 ? 37.232 34.061 -17.021 1.00 38.38 68 ARG A CA 1
ATOM 516 C C . ARG A 1 68 ? 35.995 33.416 -16.414 1.00 38.38 68 ARG A C 1
ATOM 518 O O . ARG A 1 68 ? 35.956 33.141 -15.222 1.00 38.38 68 ARG A O 1
ATOM 525 N N . VAL A 1 69 ? 34.997 33.118 -17.242 1.00 35.06 69 VAL A N 1
ATOM 526 C CA . VAL A 1 69 ? 34.206 31.918 -16.960 1.00 35.06 69 VAL A CA 1
ATOM 527 C C . VAL A 1 69 ? 35.077 30.771 -17.461 1.00 35.06 69 VAL A C 1
ATOM 529 O O . VAL A 1 69 ? 35.260 30.670 -18.675 1.00 35.06 69 VAL A O 1
ATOM 532 N N . PRO A 1 70 ? 35.701 29.955 -16.590 1.00 35.47 70 PRO A N 1
ATOM 533 C CA . PRO A 1 70 ? 36.327 28.736 -17.059 1.00 35.47 70 PRO A CA 1
ATOM 534 C C . PRO A 1 70 ? 35.213 27.948 -17.739 1.00 35.47 70 PRO A C 1
ATOM 536 O O . PRO A 1 70 ? 34.293 27.466 -17.076 1.00 35.47 70 PRO A O 1
ATOM 539 N N . THR A 1 71 ? 35.254 27.857 -19.068 1.00 38.19 71 THR A N 1
ATOM 540 C CA . THR A 1 71 ? 34.520 26.816 -19.764 1.00 38.19 71 THR A CA 1
ATOM 541 C C . THR A 1 71 ? 35.085 25.537 -19.184 1.00 38.19 71 THR A C 1
ATOM 543 O O . THR A 1 71 ? 36.227 25.154 -19.437 1.00 38.19 71 THR A O 1
ATOM 546 N N . CYS A 1 72 ? 34.322 24.936 -18.275 1.00 34.00 72 CYS A N 1
ATOM 547 C CA . CYS A 1 72 ? 34.589 23.609 -17.780 1.00 34.00 72 CYS A CA 1
ATOM 548 C C . CYS A 1 72 ? 34.395 22.700 -18.996 1.00 34.00 72 CYS A C 1
ATOM 550 O O . CYS A 1 72 ? 33.319 22.147 -19.199 1.00 34.00 72 CYS A O 1
ATOM 552 N N . ARG A 1 73 ? 35.419 22.619 -19.859 1.00 35.91 73 ARG A N 1
ATOM 553 C CA . ARG A 1 73 ? 35.616 21.496 -20.762 1.00 35.91 73 ARG A CA 1
ATOM 554 C C . ARG A 1 73 ? 35.754 20.310 -19.827 1.00 35.91 73 ARG A C 1
ATOM 556 O O . ARG A 1 73 ? 36.838 20.041 -19.304 1.00 35.91 73 ARG A O 1
ATOM 563 N N . ARG A 1 74 ? 34.619 19.679 -19.527 1.00 41.16 74 ARG A N 1
ATOM 564 C CA . ARG A 1 74 ? 34.613 18.303 -19.064 1.00 41.16 74 ARG A CA 1
ATOM 565 C C . ARG A 1 74 ? 35.480 17.564 -20.080 1.00 41.16 74 ARG A C 1
ATOM 567 O O . ARG A 1 74 ? 35.313 17.722 -21.280 1.00 41.16 74 ARG A O 1
ATOM 574 N N . ARG A 1 75 ? 36.535 16.919 -19.596 1.00 45.09 75 ARG A N 1
ATOM 575 C CA . ARG A 1 75 ? 37.017 15.744 -20.304 1.00 45.09 75 ARG A CA 1
ATOM 576 C C . ARG A 1 75 ? 35.959 14.706 -19.987 1.00 45.09 75 ARG A C 1
ATOM 578 O O . ARG A 1 75 ? 35.764 14.446 -18.794 1.00 45.09 75 ARG A O 1
ATOM 585 N N . GLY A 1 76 ? 35.260 14.212 -21.000 1.00 50.25 76 GLY A N 1
ATOM 586 C CA . GLY A 1 76 ? 34.272 13.157 -20.845 1.00 50.25 76 GLY A CA 1
ATOM 587 C C . GLY A 1 76 ? 34.888 12.051 -20.020 1.00 50.25 76 GLY A C 1
ATOM 588 O O . GLY A 1 76 ? 35.928 11.499 -20.382 1.00 50.25 76 GLY A O 1
ATOM 589 N N . ALA A 1 77 ? 34.322 11.812 -18.839 1.00 62.66 77 ALA A N 1
ATOM 590 C CA . ALA A 1 77 ? 34.691 10.619 -18.111 1.00 62.66 77 ALA A CA 1
ATOM 591 C C . ALA A 1 77 ? 34.222 9.454 -18.992 1.00 62.66 77 ALA A C 1
ATOM 593 O O . ALA A 1 77 ? 33.050 9.464 -19.368 1.00 62.66 77 ALA A O 1
ATOM 594 N N . PRO A 1 78 ? 35.104 8.510 -19.354 1.00 73.50 78 PRO A N 1
ATOM 595 C CA . PRO A 1 78 ? 34.690 7.346 -20.122 1.00 73.50 78 PRO A CA 1
ATOM 596 C C . PRO A 1 78 ? 33.564 6.625 -19.376 1.00 73.50 78 PRO A C 1
ATOM 598 O O . PRO A 1 78 ? 33.531 6.668 -18.136 1.00 73.50 78 PRO A O 1
ATOM 601 N N . MET A 1 79 ? 32.660 5.981 -20.122 1.00 80.19 79 MET A N 1
ATOM 602 C CA . MET A 1 79 ? 31.615 5.134 -19.544 1.00 80.19 79 MET A CA 1
ATOM 603 C C . MET A 1 79 ? 32.210 4.243 -18.459 1.00 80.19 79 MET A C 1
ATOM 605 O O . MET A 1 79 ? 33.203 3.545 -18.666 1.00 80.19 79 MET A O 1
ATOM 609 N N . LYS A 1 80 ? 31.641 4.332 -17.258 1.00 78.81 80 LYS A N 1
ATOM 610 C CA . LYS A 1 80 ? 32.312 3.848 -16.045 1.00 78.81 80 LYS A CA 1
ATOM 611 C C . LYS A 1 80 ? 32.231 2.337 -15.859 1.00 78.81 80 LYS A C 1
ATOM 613 O O . LYS A 1 80 ? 32.819 1.823 -14.909 1.00 78.81 80 LYS A O 1
ATOM 618 N N . TRP A 1 81 ? 31.495 1.641 -16.719 1.00 93.44 81 TRP A N 1
ATOM 619 C CA . TRP A 1 81 ? 31.181 0.233 -16.546 1.00 93.44 81 TRP A CA 1
ATOM 620 C C . TRP A 1 81 ? 30.984 -0.476 -17.888 1.00 93.44 81 TRP A C 1
ATOM 622 O O . TRP A 1 81 ? 30.564 0.117 -18.886 1.00 93.44 81 TRP A O 1
ATOM 632 N N . ASP A 1 82 ? 31.278 -1.772 -17.873 1.00 92.81 82 ASP A N 1
ATOM 633 C CA . ASP A 1 82 ? 31.042 -2.702 -18.971 1.00 92.81 82 ASP A CA 1
ATOM 634 C C . ASP A 1 82 ? 30.384 -3.969 -18.409 1.00 92.81 82 ASP A C 1
ATOM 636 O O . ASP A 1 82 ? 30.569 -4.304 -17.234 1.00 92.81 82 ASP A O 1
ATOM 640 N N . VAL A 1 83 ? 29.583 -4.648 -19.225 1.00 94.12 83 VAL A N 1
ATOM 641 C CA . VAL A 1 83 ? 28.876 -5.882 -18.854 1.00 94.12 83 VAL A CA 1
ATOM 642 C C . VAL A 1 83 ? 29.109 -6.905 -19.952 1.00 94.12 83 VAL A C 1
ATOM 644 O O . VAL A 1 83 ? 28.946 -6.612 -21.132 1.00 94.12 83 VAL A O 1
ATOM 647 N N . GLU A 1 84 ? 29.453 -8.131 -19.561 1.00 96.56 84 GLU A N 1
ATOM 648 C CA . GLU A 1 84 ? 29.573 -9.242 -20.503 1.00 96.56 84 GLU A CA 1
ATOM 649 C C . GLU A 1 84 ? 28.256 -9.454 -21.260 1.00 96.56 84 GLU A C 1
ATOM 651 O O . GLU A 1 84 ? 27.216 -9.758 -20.664 1.00 96.56 84 GLU A O 1
ATOM 656 N N . GLY A 1 85 ? 28.320 -9.344 -22.583 1.00 96.56 85 GLY A N 1
ATOM 657 C CA . GLY A 1 85 ? 27.188 -9.537 -23.477 1.00 96.56 85 GLY A CA 1
ATOM 658 C C . GLY A 1 85 ? 27.601 -10.203 -24.783 1.00 96.56 85 GLY A C 1
ATOM 659 O O . GLY A 1 85 ? 28.782 -10.369 -25.080 1.00 96.56 85 GLY A O 1
ATOM 660 N N . THR A 1 86 ? 26.609 -10.610 -25.567 1.00 98.00 86 THR A N 1
ATOM 661 C CA . THR A 1 86 ? 26.808 -11.074 -26.945 1.00 98.00 86 THR A CA 1
ATOM 662 C C . THR A 1 86 ? 26.369 -9.971 -27.891 1.00 98.00 86 THR A C 1
ATOM 664 O O . THR A 1 86 ? 25.275 -9.432 -27.727 1.00 98.00 86 THR A O 1
ATOM 667 N N . GLU A 1 87 ? 27.207 -9.632 -28.866 1.00 97.88 87 GLU A N 1
ATOM 668 C CA . GLU A 1 87 ? 26.857 -8.655 -29.895 1.00 97.88 87 GLU A CA 1
ATOM 669 C C . GLU A 1 87 ? 25.581 -9.077 -30.634 1.00 97.88 87 GLU A C 1
ATOM 671 O O . GLU A 1 87 ? 25.319 -10.267 -30.840 1.00 97.88 87 GLU A O 1
ATOM 676 N N . TYR A 1 88 ? 24.748 -8.096 -30.966 1.00 97.69 88 TYR A N 1
ATOM 677 C CA . TYR A 1 88 ? 23.450 -8.321 -31.580 1.00 97.69 88 TYR A CA 1
ATOM 678 C C . TYR A 1 88 ? 23.237 -7.365 -32.753 1.00 97.69 88 TYR A C 1
ATOM 680 O O . TYR A 1 88 ? 23.852 -6.305 -32.824 1.00 97.69 88 TYR A O 1
ATOM 688 N N . ASP A 1 89 ? 22.358 -7.743 -33.678 1.00 97.75 89 ASP A N 1
ATOM 689 C CA . ASP A 1 89 ? 22.084 -6.942 -34.868 1.00 97.75 89 ASP A CA 1
ATOM 690 C C . ASP A 1 89 ? 21.447 -5.591 -34.504 1.00 97.75 89 ASP A C 1
ATOM 692 O O . ASP A 1 89 ? 20.355 -5.533 -33.928 1.00 97.75 89 ASP A O 1
ATOM 696 N N . ARG A 1 90 ? 22.138 -4.506 -34.870 1.00 96.94 90 ARG A N 1
ATOM 697 C CA . ARG A 1 90 ? 21.705 -3.120 -34.653 1.00 96.94 90 ARG A CA 1
ATOM 698 C C . ARG A 1 90 ? 20.453 -2.747 -35.440 1.00 96.94 90 ARG A C 1
ATOM 700 O O . ARG A 1 90 ? 19.656 -1.943 -34.967 1.00 96.94 90 ARG A O 1
ATOM 707 N N . THR A 1 91 ? 20.239 -3.354 -36.610 1.00 96.62 91 THR A N 1
ATOM 708 C CA . THR A 1 91 ? 19.140 -2.971 -37.513 1.00 96.62 91 THR A CA 1
ATOM 709 C C . THR A 1 91 ? 17.759 -3.267 -36.927 1.00 96.62 91 THR A C 1
ATOM 711 O O . THR A 1 91 ? 16.765 -2.682 -37.351 1.00 96.62 91 THR A O 1
ATOM 714 N N . ARG A 1 92 ? 17.691 -4.115 -35.893 1.00 96.50 92 ARG A N 1
ATOM 715 C CA . ARG A 1 92 ? 16.453 -4.452 -35.189 1.00 96.50 92 ARG A CA 1
ATOM 716 C C . ARG A 1 92 ? 15.792 -3.258 -34.489 1.00 96.50 92 ARG A C 1
ATOM 718 O O . ARG A 1 92 ? 14.573 -3.265 -34.335 1.00 96.50 92 ARG A O 1
ATOM 725 N N . PHE A 1 93 ? 16.572 -2.275 -34.047 1.00 96.56 93 PHE A N 1
ATOM 726 C CA . PHE A 1 93 ? 16.090 -1.195 -33.177 1.00 96.56 93 PHE A CA 1
ATOM 727 C C . PHE A 1 93 ? 15.841 0.129 -33.915 1.00 96.56 93 PHE A C 1
ATOM 729 O O . PHE A 1 93 ? 15.255 1.037 -33.332 1.00 96.56 93 PHE A O 1
ATOM 736 N N . GLY A 1 94 ? 16.229 0.229 -35.193 1.00 94.69 94 GLY A N 1
ATOM 737 C CA . GLY A 1 94 ? 16.124 1.477 -35.956 1.00 94.69 94 GLY A CA 1
ATOM 738 C C . GLY A 1 94 ? 16.963 2.582 -35.317 1.00 94.69 94 GLY A C 1
ATOM 739 O O . GLY A 1 94 ? 18.092 2.318 -34.921 1.00 94.69 94 GLY A O 1
ATOM 740 N N . ASP A 1 95 ? 16.384 3.771 -35.166 1.00 95.56 95 ASP A N 1
ATOM 741 C CA . ASP A 1 95 ? 17.030 4.929 -34.530 1.00 95.56 95 ASP A CA 1
ATOM 742 C C . ASP A 1 95 ? 16.555 5.133 -33.077 1.00 95.56 95 ASP A C 1
ATOM 744 O O . ASP A 1 95 ? 16.777 6.185 -32.489 1.00 95.56 95 ASP A O 1
ATOM 748 N N . LEU A 1 96 ? 15.865 4.146 -32.478 1.00 96.56 96 LEU A N 1
ATOM 749 C CA . LEU A 1 96 ? 15.255 4.250 -31.139 1.00 96.56 96 LEU A CA 1
ATOM 750 C C . LEU A 1 96 ? 14.420 5.529 -30.920 1.00 96.56 96 LEU A C 1
ATOM 752 O O . LEU A 1 96 ? 14.313 6.018 -29.794 1.00 96.56 96 LEU A O 1
ATOM 756 N N . ASP A 1 97 ? 13.797 6.063 -31.971 1.00 97.00 97 ASP A N 1
ATOM 757 C CA . ASP A 1 97 ? 12.965 7.256 -31.853 1.00 97.00 97 ASP A CA 1
ATOM 758 C C . ASP A 1 97 ? 11.813 7.011 -30.862 1.00 97.00 97 ASP A C 1
ATOM 760 O O . ASP A 1 97 ? 11.101 6.001 -30.982 1.00 97.00 97 ASP A O 1
ATOM 764 N N . PRO A 1 98 ? 11.603 7.896 -29.867 1.00 97.94 98 PRO A N 1
ATOM 765 C CA . PRO A 1 98 ? 10.511 7.741 -28.921 1.00 97.94 98 PRO A CA 1
ATOM 766 C C . PRO A 1 98 ? 9.166 7.783 -29.644 1.00 97.94 98 PRO A C 1
ATOM 768 O O . PRO A 1 98 ? 8.791 8.802 -30.223 1.00 97.94 98 PRO A O 1
ATOM 771 N N . HIS A 1 99 ? 8.419 6.688 -29.569 1.00 97.88 99 HIS A N 1
ATOM 772 C CA . HIS A 1 99 ? 7.028 6.663 -30.001 1.00 97.88 99 HIS A CA 1
ATOM 773 C C . HIS A 1 99 ? 6.148 7.318 -28.922 1.00 97.88 99 HIS A C 1
ATOM 775 O O . HIS A 1 99 ? 5.334 8.191 -29.224 1.00 97.88 99 HIS A O 1
ATOM 781 N N . GLU A 1 100 ? 6.392 6.997 -27.650 1.00 97.94 100 GLU A N 1
ATOM 782 C CA . GLU A 1 100 ? 5.782 7.651 -26.499 1.00 97.94 100 GLU A CA 1
ATOM 783 C C . GLU A 1 100 ? 6.771 7.815 -25.340 1.00 97.94 100 GLU A C 1
ATOM 785 O O . GLU A 1 100 ? 7.368 6.859 -24.843 1.00 97.94 100 GLU A O 1
ATOM 790 N N . ILE A 1 101 ? 6.895 9.040 -24.829 1.00 98.19 101 ILE A N 1
ATOM 791 C CA . ILE A 1 101 ? 7.745 9.346 -23.676 1.00 98.19 101 ILE A CA 1
ATOM 792 C C . ILE A 1 101 ? 6.965 9.091 -22.381 1.00 98.19 101 ILE A C 1
ATOM 794 O O . ILE A 1 101 ? 6.004 9.791 -22.068 1.00 98.19 101 ILE A O 1
ATOM 798 N N . LEU A 1 102 ? 7.410 8.111 -21.591 1.00 97.88 102 LEU A N 1
ATOM 799 C CA . LEU A 1 102 ? 6.788 7.743 -20.313 1.00 97.88 102 LEU A CA 1
ATOM 800 C C . LEU A 1 102 ? 7.348 8.543 -19.135 1.00 97.88 102 LEU A C 1
ATOM 802 O O . LEU A 1 102 ? 6.657 8.742 -18.137 1.00 97.88 102 LEU A O 1
ATOM 806 N N . TYR A 1 103 ? 8.612 8.957 -19.228 1.00 98.00 103 TYR A N 1
ATOM 807 C CA . TYR A 1 103 ? 9.284 9.792 -18.240 1.00 98.00 103 TYR A CA 1
ATOM 808 C C . TYR A 1 103 ? 10.365 10.647 -18.908 1.00 98.00 103 TYR A C 1
ATOM 810 O O . TYR A 1 103 ? 11.234 10.131 -19.620 1.00 98.00 103 TYR A O 1
ATOM 818 N N . GLU A 1 104 ? 10.336 11.950 -18.634 1.00 96.94 104 GLU A N 1
ATOM 819 C CA . GLU A 1 104 ? 11.243 12.941 -19.209 1.00 96.94 104 GLU A CA 1
ATOM 820 C C . GLU A 1 104 ? 11.954 13.730 -18.106 1.00 96.94 104 GLU A C 1
ATOM 822 O O . GLU A 1 104 ? 11.327 14.231 -17.170 1.00 96.94 104 GLU A O 1
ATOM 827 N N . PHE A 1 105 ? 13.277 13.844 -18.217 1.00 93.69 105 PHE A N 1
ATOM 828 C CA . PHE A 1 105 ? 14.086 14.705 -17.361 1.00 93.69 105 PHE A CA 1
ATOM 829 C C . PHE A 1 105 ? 15.389 15.067 -18.077 1.00 93.69 105 PHE A C 1
ATOM 831 O O . PHE A 1 105 ? 16.275 14.220 -18.209 1.00 93.69 105 PHE A O 1
ATOM 838 N N . ASP A 1 106 ? 15.521 16.316 -18.527 1.00 94.38 106 ASP A N 1
ATOM 839 C CA . ASP A 1 106 ? 16.591 16.740 -19.444 1.00 94.38 106 ASP A CA 1
ATOM 840 C C . ASP A 1 106 ? 16.653 15.836 -20.696 1.00 94.38 106 ASP A C 1
ATOM 842 O O . ASP A 1 106 ? 17.723 15.378 -21.094 1.00 94.38 106 ASP A O 1
ATOM 846 N N . GLY A 1 107 ? 15.479 15.529 -21.260 1.00 94.94 107 GLY A N 1
ATOM 847 C CA . GLY A 1 107 ? 15.280 14.601 -22.375 1.00 94.94 107 GLY A CA 1
ATOM 848 C C . GLY A 1 107 ? 14.598 13.279 -21.979 1.00 94.94 107 GLY A C 1
ATOM 849 O O . GLY A 1 107 ? 14.370 13.026 -20.786 1.00 94.94 107 GLY A O 1
ATOM 850 N N . PRO A 1 108 ? 14.247 12.430 -22.965 1.00 96.44 108 PRO A N 1
ATOM 851 C CA . PRO A 1 108 ? 13.572 11.153 -22.737 1.00 96.44 108 PRO A CA 1
ATOM 852 C C . PRO A 1 108 ? 14.432 10.209 -21.890 1.00 96.44 108 PRO A C 1
ATOM 854 O O . PRO A 1 108 ? 15.549 9.848 -22.259 1.00 96.44 108 PRO A O 1
ATOM 857 N N . ARG A 1 109 ? 13.911 9.800 -20.732 1.00 97.69 109 ARG A N 1
ATOM 858 C CA . ARG A 1 109 ? 14.595 8.871 -19.816 1.00 97.69 109 ARG A CA 1
ATOM 859 C C . ARG A 1 109 ? 14.012 7.477 -19.879 1.00 97.69 109 ARG A C 1
ATOM 861 O O . ARG A 1 109 ? 14.757 6.509 -19.785 1.00 97.69 109 ARG A O 1
ATOM 868 N N . ILE A 1 110 ? 12.691 7.390 -19.981 1.00 98.38 110 ILE A N 1
ATOM 869 C CA . ILE A 1 110 ? 11.965 6.141 -20.182 1.00 98.38 110 ILE A CA 1
ATOM 870 C C . ILE A 1 110 ? 10.943 6.410 -21.273 1.00 98.38 110 ILE A C 1
ATOM 872 O O . ILE A 1 110 ? 10.138 7.334 -21.144 1.00 98.38 110 ILE A O 1
ATOM 876 N N . PHE A 1 111 ? 10.966 5.621 -22.334 1.00 98.62 111 PHE A N 1
ATOM 877 C CA . PHE A 1 111 ? 10.041 5.772 -23.449 1.00 98.62 111 PHE A CA 1
ATOM 878 C C . PHE A 1 111 ? 9.765 4.424 -24.102 1.00 98.62 111 PHE A C 1
ATOM 880 O O . PHE A 1 111 ? 10.561 3.489 -23.983 1.00 98.62 111 PHE A O 1
ATOM 887 N N . ASP A 1 112 ? 8.616 4.324 -24.758 1.00 98.44 112 ASP A N 1
ATOM 888 C CA . ASP A 1 112 ? 8.367 3.256 -25.710 1.00 98.44 112 ASP A CA 1
ATOM 889 C C . ASP A 1 112 ? 8.842 3.662 -27.110 1.00 98.44 112 ASP A C 1
ATOM 891 O O . ASP A 1 112 ? 8.941 4.843 -27.450 1.00 98.44 112 ASP A O 1
ATOM 895 N N . THR A 1 113 ? 9.207 2.668 -27.907 1.00 98.25 113 THR A N 1
ATOM 896 C CA . THR A 1 113 ? 9.635 2.850 -29.294 1.00 98.25 113 THR A CA 1
ATOM 897 C C . THR A 1 113 ? 9.185 1.655 -30.125 1.00 98.25 113 THR A C 1
ATOM 899 O O . THR A 1 113 ? 8.909 0.577 -29.585 1.00 98.25 113 THR A O 1
ATOM 902 N N . ILE A 1 114 ? 9.080 1.852 -31.436 1.00 98.25 114 ILE A N 1
ATOM 903 C CA . ILE A 1 114 ? 8.670 0.831 -32.396 1.00 98.25 114 ILE A CA 1
ATOM 904 C C . ILE A 1 114 ? 9.842 0.602 -33.344 1.00 98.25 114 ILE A C 1
ATOM 906 O O . ILE A 1 114 ? 10.250 1.507 -34.069 1.00 98.25 114 ILE A O 1
ATOM 910 N N . GLY A 1 115 ? 10.388 -0.612 -33.336 1.00 97.50 115 GLY A N 1
ATOM 911 C CA . GLY A 1 115 ? 11.467 -0.983 -34.243 1.00 97.50 115 GLY A CA 1
ATOM 912 C C . GLY A 1 115 ? 10.989 -1.083 -35.700 1.00 97.50 115 GLY A C 1
ATOM 913 O O . GLY A 1 115 ? 9.786 -1.175 -35.956 1.00 97.50 115 GLY A O 1
ATOM 914 N N . PRO A 1 116 ? 11.906 -1.166 -36.680 1.00 97.50 116 PRO A N 1
ATOM 915 C CA . PRO A 1 116 ? 11.557 -1.208 -38.106 1.00 97.50 116 PRO A CA 1
ATOM 916 C C . PRO A 1 116 ? 10.641 -2.374 -38.507 1.00 97.50 116 PRO A C 1
ATOM 918 O O . PRO A 1 116 ? 9.908 -2.283 -39.488 1.00 97.50 116 PRO A O 1
ATOM 921 N N . ALA A 1 117 ? 10.666 -3.471 -37.745 1.00 97.06 117 ALA A N 1
ATOM 922 C CA . ALA A 1 117 ? 9.806 -4.637 -37.951 1.00 97.06 117 ALA A CA 1
ATOM 923 C C . ALA A 1 117 ? 8.409 -4.510 -37.303 1.00 97.06 117 ALA A C 1
ATOM 925 O O . ALA A 1 117 ? 7.610 -5.438 -37.404 1.00 97.06 117 ALA A O 1
ATOM 926 N N . GLY A 1 118 ? 8.113 -3.397 -36.623 1.00 97.38 118 GLY A N 1
ATOM 927 C CA . GLY A 1 118 ? 6.880 -3.198 -35.853 1.00 97.38 118 GLY A CA 1
ATOM 928 C C . GLY A 1 118 ? 6.920 -3.753 -34.424 1.00 97.38 118 GLY A C 1
ATOM 929 O O . GLY A 1 118 ? 5.926 -3.645 -33.709 1.00 97.38 118 GLY A O 1
ATOM 930 N N . ASP A 1 119 ? 8.047 -4.330 -33.993 1.00 97.62 119 ASP A N 1
ATOM 931 C CA . ASP A 1 119 ? 8.260 -4.773 -32.610 1.00 97.62 119 ASP A CA 1
ATOM 932 C C . ASP A 1 119 ? 8.236 -3.563 -31.657 1.00 97.62 119 ASP A C 1
ATOM 934 O O . ASP A 1 119 ? 8.931 -2.573 -31.895 1.00 97.62 119 ASP A O 1
ATOM 938 N N . GLN A 1 120 ? 7.481 -3.648 -30.557 1.00 98.12 120 GLN A N 1
ATOM 939 C CA . GLN A 1 120 ? 7.457 -2.610 -29.522 1.00 98.12 120 GLN A CA 1
ATOM 940 C C . GLN A 1 120 ? 8.537 -2.879 -28.465 1.00 98.12 120 GLN A C 1
ATOM 942 O O . GLN A 1 120 ? 8.691 -4.002 -27.974 1.00 98.12 120 GLN A O 1
ATOM 947 N N . PHE A 1 121 ? 9.273 -1.835 -28.089 1.00 98.62 121 PHE A N 1
ATOM 948 C CA . PHE A 1 121 ? 10.312 -1.896 -27.066 1.00 98.62 121 PHE A CA 1
ATOM 949 C C . PHE A 1 121 ? 10.102 -0.833 -25.989 1.00 98.62 121 PHE A C 1
ATOM 951 O O . PHE A 1 121 ? 9.499 0.211 -26.224 1.00 98.62 121 PHE A O 1
ATOM 958 N N . LEU A 1 122 ? 10.590 -1.114 -24.781 1.00 98.69 122 LEU A N 1
ATOM 959 C CA . LEU A 1 122 ? 10.747 -0.138 -23.705 1.00 98.69 122 LEU A CA 1
ATOM 960 C C . LEU A 1 122 ? 12.235 0.185 -23.581 1.00 98.69 122 LEU A C 1
ATOM 962 O O . LEU A 1 122 ? 13.036 -0.723 -23.354 1.00 98.69 122 LEU A O 1
ATOM 966 N N . ALA A 1 123 ? 12.584 1.463 -23.691 1.00 98.62 123 ALA A N 1
ATOM 967 C CA . ALA A 1 123 ? 13.942 1.960 -23.530 1.00 98.62 123 ALA A CA 1
ATOM 968 C C . ALA A 1 123 ? 14.079 2.754 -22.222 1.00 98.62 123 ALA A C 1
ATOM 970 O O . ALA A 1 123 ? 13.217 3.563 -21.871 1.00 98.62 123 ALA A O 1
ATOM 971 N N . TYR A 1 124 ? 15.178 2.530 -21.502 1.00 98.56 124 TYR A N 1
ATOM 972 C CA . TYR A 1 124 ? 15.555 3.254 -20.289 1.00 98.56 124 TYR A CA 1
ATOM 973 C C . TYR A 1 124 ? 16.989 3.774 -20.401 1.00 98.56 124 TYR A C 1
ATOM 975 O O . TYR A 1 124 ? 17.922 2.984 -20.517 1.00 98.56 124 TYR A O 1
ATOM 983 N N . LEU A 1 125 ? 17.172 5.092 -20.323 1.00 97.94 125 LEU A N 1
ATOM 984 C CA . LEU A 1 125 ? 18.486 5.735 -20.321 1.00 97.94 125 LEU A CA 1
ATOM 985 C C . LEU A 1 125 ? 19.198 5.474 -18.987 1.00 97.94 125 LEU A C 1
ATOM 987 O O . LEU A 1 125 ? 18.891 6.126 -17.983 1.00 97.94 125 LEU A O 1
ATOM 991 N N . CYS A 1 126 ? 20.138 4.527 -18.974 1.00 96.94 126 CYS A N 1
ATOM 992 C CA . CYS A 1 126 ? 20.849 4.123 -17.759 1.00 96.94 126 CYS A CA 1
ATOM 993 C C . CYS A 1 126 ? 22.163 4.880 -17.540 1.00 96.94 126 CYS A C 1
ATOM 995 O O . CYS A 1 126 ? 22.556 5.090 -16.394 1.00 96.94 126 CYS A O 1
ATOM 997 N N . ASP A 1 127 ? 22.843 5.298 -18.611 1.00 96.19 127 ASP A N 1
ATOM 998 C CA . ASP A 1 127 ? 24.089 6.066 -18.528 1.00 96.19 127 ASP A CA 1
ATOM 999 C C . ASP A 1 127 ? 24.306 6.893 -19.805 1.00 96.19 127 ASP A C 1
ATOM 1001 O O . ASP A 1 127 ? 23.649 6.659 -20.817 1.00 96.19 127 ASP A O 1
ATOM 1005 N N . GLY A 1 128 ? 25.218 7.859 -19.770 1.00 94.12 128 GLY A N 1
ATOM 1006 C CA . GLY A 1 128 ? 25.587 8.643 -20.946 1.00 94.12 128 GLY A CA 1
ATOM 1007 C C . GLY A 1 128 ? 26.896 9.400 -20.751 1.00 94.12 128 GLY A C 1
ATOM 1008 O O . GLY A 1 128 ? 27.215 9.846 -19.643 1.00 94.12 128 GLY A O 1
ATOM 1009 N N . ASP A 1 129 ? 27.657 9.540 -21.830 1.00 94.12 129 ASP A N 1
ATOM 1010 C CA . ASP A 1 129 ? 28.914 10.280 -21.867 1.00 94.12 129 ASP A CA 1
ATOM 1011 C C . ASP A 1 129 ? 28.855 11.464 -22.853 1.00 94.12 129 ASP A C 1
ATOM 1013 O O . ASP A 1 129 ? 27.810 12.087 -23.026 1.00 94.12 129 ASP A O 1
ATOM 1017 N N . GLU A 1 130 ? 29.994 11.893 -23.399 1.00 92.25 130 GLU A N 1
ATOM 1018 C CA . GLU A 1 130 ? 30.043 13.025 -24.336 1.00 92.25 130 GLU A CA 1
ATOM 1019 C C . GLU A 1 130 ? 29.663 12.647 -25.771 1.00 92.25 130 GLU A C 1
ATOM 1021 O O . GLU A 1 130 ? 29.337 13.537 -26.557 1.00 92.25 130 GLU A O 1
ATOM 1026 N N . ALA A 1 131 ? 29.699 11.360 -26.107 1.00 95.00 131 ALA A N 1
ATOM 1027 C CA . ALA A 1 131 ? 29.448 10.853 -27.449 1.00 95.00 131 ALA A CA 1
ATOM 1028 C C . ALA A 1 131 ? 28.185 9.987 -27.521 1.00 95.00 131 ALA A C 1
ATOM 1030 O O . ALA A 1 131 ? 27.504 10.025 -28.546 1.00 95.00 131 ALA A O 1
ATOM 1031 N N . HIS A 1 132 ? 27.861 9.253 -26.453 1.00 96.12 132 HIS A N 1
ATOM 1032 C CA . HIS A 1 132 ? 26.809 8.247 -26.460 1.00 96.12 132 HIS A CA 1
ATOM 1033 C C . HIS A 1 132 ? 25.856 8.357 -25.272 1.00 96.12 132 HIS A C 1
ATOM 1035 O O . HIS A 1 132 ? 26.251 8.619 -24.134 1.00 96.12 132 HIS A O 1
ATOM 1041 N N . ASN A 1 133 ? 24.601 8.020 -25.540 1.00 96.94 133 ASN A N 1
ATOM 1042 C CA . ASN A 1 133 ? 23.611 7.611 -24.562 1.00 96.94 133 ASN A CA 1
ATOM 1043 C C . ASN A 1 133 ? 23.524 6.080 -24.564 1.00 96.94 133 ASN A C 1
ATOM 1045 O O . ASN A 1 133 ? 23.401 5.467 -25.624 1.00 96.94 133 ASN A O 1
ATOM 1049 N N . ARG A 1 134 ? 23.551 5.456 -23.384 1.00 97.69 134 ARG A N 1
ATOM 1050 C CA . ARG A 1 134 ? 23.363 4.009 -23.234 1.00 97.69 134 ARG A CA 1
ATOM 1051 C C . ARG A 1 134 ? 21.985 3.706 -22.676 1.00 97.69 134 ARG A C 1
ATOM 1053 O O . ARG A 1 134 ? 21.643 4.106 -21.558 1.00 97.69 134 ARG A O 1
ATOM 1060 N N . TYR A 1 135 ? 21.230 2.928 -23.435 1.00 98.38 135 TYR A N 1
ATOM 1061 C CA . TYR A 1 135 ? 19.882 2.504 -23.096 1.00 98.38 135 TYR A CA 1
ATOM 1062 C C . TYR A 1 135 ? 19.842 1.026 -22.723 1.00 98.38 135 TYR A C 1
ATOM 1064 O O . TYR A 1 135 ? 20.446 0.188 -23.389 1.00 98.38 135 TYR A O 1
ATOM 1072 N N . VAL A 1 136 ? 19.071 0.695 -21.689 1.00 98.38 136 VAL A N 1
ATOM 1073 C CA . VAL A 1 136 ? 18.545 -0.658 -21.489 1.00 98.38 136 VAL A CA 1
ATOM 1074 C C . VAL A 1 136 ? 17.269 -0.771 -22.302 1.00 98.38 136 VAL A C 1
ATOM 1076 O O . VAL A 1 136 ? 16.324 -0.018 -22.063 1.00 98.38 136 VAL A O 1
ATOM 1079 N N . VAL A 1 137 ? 17.235 -1.708 -23.241 1.00 98.50 137 VAL A N 1
ATOM 1080 C CA . VAL A 1 137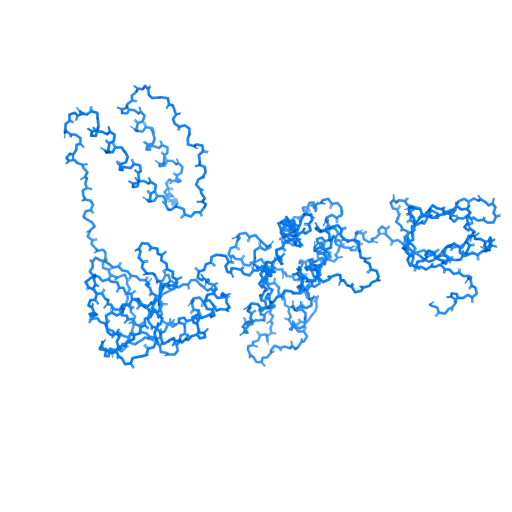 ? 16.088 -1.943 -24.117 1.00 98.50 137 VAL A CA 1
ATOM 1081 C C . VAL A 1 137 ? 15.547 -3.344 -23.872 1.00 98.50 137 VAL A C 1
ATOM 1083 O O . VAL A 1 137 ? 16.306 -4.313 -23.826 1.00 98.50 137 VAL A O 1
ATOM 1086 N N . VAL A 1 138 ? 14.230 -3.460 -23.710 1.00 98.56 138 VAL A N 1
ATOM 1087 C CA . VAL A 1 138 ? 13.528 -4.741 -23.540 1.00 98.56 138 VAL A CA 1
ATOM 1088 C C . VAL A 1 138 ? 12.304 -4.808 -24.450 1.00 98.56 138 VAL A C 1
ATOM 1090 O O . VAL A 1 138 ? 11.736 -3.757 -24.758 1.00 98.56 138 VAL A O 1
ATOM 1093 N N . PRO A 1 139 ? 11.856 -6.005 -24.877 1.00 98.38 139 PRO A N 1
ATOM 1094 C CA . PRO A 1 139 ? 10.572 -6.141 -25.549 1.00 98.38 139 PRO A CA 1
ATOM 1095 C C . PRO A 1 139 ? 9.464 -5.627 -24.636 1.00 98.38 139 PRO A C 1
ATOM 1097 O O . PRO A 1 139 ? 9.468 -5.893 -23.430 1.00 98.38 139 PRO A O 1
ATOM 1100 N N . SER A 1 140 ? 8.514 -4.903 -25.208 1.00 98.19 140 SER A N 1
ATOM 1101 C CA . SER A 1 140 ? 7.362 -4.385 -24.483 1.00 98.19 140 SER A CA 1
ATOM 1102 C C . SER A 1 140 ? 6.070 -4.655 -25.251 1.00 98.19 140 SER A C 1
ATOM 1104 O O . SER A 1 140 ? 6.064 -5.207 -26.349 1.00 98.19 140 SER A O 1
ATOM 1106 N N . GLY A 1 141 ? 4.950 -4.330 -24.617 1.00 97.31 141 GLY A N 1
ATOM 1107 C CA . GLY A 1 141 ? 3.628 -4.432 -25.211 1.00 97.31 141 GLY A CA 1
ATOM 1108 C C . GLY A 1 141 ? 2.640 -3.550 -24.453 1.00 97.31 141 GLY A C 1
ATOM 1109 O O . GLY A 1 141 ? 2.970 -3.059 -23.364 1.00 97.31 141 GLY A O 1
ATOM 1110 N N . PRO A 1 142 ? 1.410 -3.384 -24.967 1.00 97.56 142 PRO A N 1
ATOM 1111 C CA . PRO A 1 142 ? 0.427 -2.465 -24.396 1.00 97.56 142 PRO A CA 1
ATOM 1112 C C . PRO A 1 142 ? 0.138 -2.713 -22.909 1.00 97.56 142 PRO A C 1
ATOM 1114 O O . PRO A 1 142 ? -0.015 -1.766 -22.140 1.00 97.56 142 PRO A O 1
ATOM 1117 N N . GLU A 1 143 ? 0.115 -3.977 -22.478 1.00 97.62 143 GLU A N 1
ATOM 1118 C CA . GLU A 1 143 ? -0.132 -4.353 -21.081 1.00 97.62 143 GLU A CA 1
ATOM 1119 C C . GLU A 1 143 ? 0.987 -3.893 -20.139 1.00 97.62 143 GLU A C 1
ATOM 1121 O O . GLU A 1 143 ? 0.711 -3.353 -19.068 1.00 97.62 143 GLU A O 1
ATOM 1126 N N . LEU A 1 144 ? 2.250 -4.050 -20.548 1.00 97.81 144 LEU A N 1
ATOM 1127 C CA . LEU A 1 144 ? 3.409 -3.639 -19.755 1.00 97.81 144 LEU A CA 1
ATOM 1128 C C . LEU A 1 144 ? 3.455 -2.114 -19.620 1.00 97.81 144 LEU A C 1
ATOM 1130 O O . LEU A 1 144 ? 3.652 -1.595 -18.520 1.00 97.81 144 LEU A O 1
ATOM 1134 N N . ILE A 1 145 ? 3.214 -1.394 -20.719 1.00 98.19 145 ILE A N 1
ATOM 1135 C CA . ILE A 1 145 ? 3.176 0.072 -20.724 1.00 98.19 145 ILE A CA 1
ATOM 1136 C C . ILE A 1 145 ? 2.011 0.589 -19.870 1.00 98.19 145 ILE A C 1
ATOM 1138 O O . ILE A 1 145 ? 2.201 1.476 -19.036 1.00 98.19 145 ILE A O 1
ATOM 1142 N N . SER A 1 146 ? 0.822 -0.003 -20.008 1.00 97.38 146 SER A N 1
ATOM 1143 C CA . SER A 1 146 ? -0.340 0.334 -19.179 1.00 97.38 146 SER A CA 1
ATOM 1144 C C . SER A 1 146 ? -0.071 0.061 -17.694 1.00 97.38 146 SER A C 1
ATOM 1146 O O . SER A 1 146 ? -0.352 0.908 -16.845 1.00 97.38 146 SER A O 1
ATOM 1148 N N . GLY A 1 147 ? 0.579 -1.062 -17.370 1.00 96.75 147 GLY A N 1
ATOM 1149 C CA . GLY A 1 147 ? 0.963 -1.402 -16.001 1.00 96.75 147 GLY A CA 1
ATOM 1150 C C . GLY A 1 147 ? 1.974 -0.431 -15.384 1.00 96.75 147 GLY A C 1
ATOM 1151 O O . GLY A 1 147 ? 1.847 -0.069 -14.212 1.00 96.75 147 GLY A O 1
ATOM 1152 N N . LEU A 1 148 ? 2.936 0.063 -16.169 1.00 97.38 148 LEU A N 1
ATOM 1153 C CA . LEU A 1 148 ? 3.852 1.120 -15.731 1.00 97.38 148 LEU A CA 1
ATOM 1154 C C . LEU A 1 148 ? 3.111 2.434 -15.440 1.00 97.38 148 LEU A C 1
ATOM 1156 O O . LEU A 1 148 ? 3.357 3.053 -14.402 1.00 97.38 148 LEU A O 1
ATOM 1160 N N . ARG A 1 149 ? 2.175 2.845 -16.309 1.00 97.06 149 ARG A N 1
ATOM 1161 C CA . ARG A 1 149 ? 1.369 4.069 -16.120 1.00 97.06 149 ARG A CA 1
ATOM 1162 C C . ARG A 1 149 ? 0.433 3.981 -14.927 1.00 97.06 149 ARG A C 1
ATOM 1164 O O . ARG A 1 149 ? 0.271 4.963 -14.214 1.00 97.06 149 ARG A O 1
ATOM 1171 N N . ALA A 1 150 ? -0.165 2.817 -14.706 1.00 95.50 150 ALA A N 1
ATOM 1172 C CA . ALA A 1 150 ? -1.026 2.563 -13.560 1.00 95.50 150 ALA A CA 1
ATOM 1173 C C . ALA A 1 150 ? -0.228 2.330 -12.262 1.00 95.50 150 ALA A C 1
ATOM 1175 O O . ALA A 1 150 ? -0.805 2.273 -11.178 1.00 95.50 150 ALA A O 1
ATOM 1176 N N . GLY A 1 151 ? 1.100 2.185 -12.350 1.00 95.25 151 GLY A N 1
ATOM 1177 C CA . GLY A 1 151 ? 1.961 1.882 -11.210 1.00 95.25 151 GLY A CA 1
ATOM 1178 C C . GLY A 1 151 ? 1.734 0.488 -10.630 1.00 95.25 151 GLY A C 1
ATOM 1179 O O . GLY A 1 151 ? 2.037 0.266 -9.458 1.00 95.25 151 GLY A O 1
ATOM 1180 N N . THR A 1 152 ? 1.165 -0.434 -11.406 1.00 95.31 152 THR A N 1
ATOM 1181 C CA . THR A 1 152 ? 0.995 -1.839 -11.009 1.00 95.31 152 THR A CA 1
ATOM 1182 C C . THR A 1 152 ? 2.293 -2.626 -11.212 1.00 95.31 152 THR A C 1
ATOM 1184 O O . THR A 1 152 ? 2.557 -3.583 -10.483 1.00 95.31 152 THR A O 1
ATOM 1187 N N . ILE A 1 153 ? 3.151 -2.166 -12.133 1.00 95.94 153 ILE A N 1
ATOM 1188 C CA . ILE A 1 153 ? 4.487 -2.706 -12.415 1.00 95.94 153 ILE A CA 1
ATOM 1189 C C . ILE A 1 153 ? 5.539 -1.642 -12.071 1.00 95.94 153 ILE A C 1
ATOM 1191 O O . ILE A 1 153 ? 5.397 -0.472 -12.426 1.00 95.94 153 ILE A O 1
ATOM 1195 N N . ALA A 1 154 ? 6.607 -2.033 -11.370 1.00 95.81 154 ALA A N 1
ATOM 1196 C CA . ALA A 1 154 ? 7.750 -1.150 -11.141 1.00 95.81 154 ALA A CA 1
ATOM 1197 C C . ALA A 1 154 ? 8.675 -1.125 -12.365 1.00 95.81 154 ALA A C 1
ATOM 1199 O O . ALA A 1 154 ? 8.831 -2.132 -13.049 1.00 95.81 154 ALA A O 1
ATOM 1200 N N . VAL A 1 155 ? 9.361 -0.004 -12.600 1.00 97.69 155 VAL A N 1
ATOM 1201 C CA . VAL A 1 155 ? 10.242 0.182 -13.767 1.00 97.69 155 VAL A CA 1
ATOM 1202 C C . VAL A 1 155 ? 11.311 -0.909 -13.833 1.00 97.69 155 VAL A C 1
ATOM 1204 O O . VAL A 1 155 ? 11.528 -1.504 -14.881 1.00 97.69 155 VAL A O 1
ATOM 1207 N N . ARG A 1 156 ? 11.938 -1.237 -12.697 1.00 97.31 156 ARG A N 1
ATOM 1208 C CA . ARG A 1 156 ? 12.944 -2.308 -12.640 1.00 97.31 156 ARG A CA 1
ATOM 1209 C C . ARG A 1 156 ? 12.366 -3.676 -13.013 1.00 97.31 156 ARG A C 1
ATOM 1211 O O . ARG A 1 156 ? 13.047 -4.453 -13.669 1.00 97.31 156 ARG A O 1
ATOM 1218 N N . ASP A 1 157 ? 11.140 -3.967 -12.585 1.00 96.31 157 ASP A N 1
ATOM 1219 C CA . ASP A 1 157 ? 10.491 -5.251 -12.862 1.00 96.31 157 ASP A CA 1
ATOM 1220 C C . ASP A 1 157 ? 10.102 -5.343 -14.343 1.00 96.31 157 ASP A C 1
ATOM 1222 O O . ASP A 1 157 ? 10.287 -6.388 -14.959 1.00 96.31 157 ASP A O 1
ATOM 1226 N N . ALA A 1 158 ? 9.662 -4.228 -14.937 1.00 97.75 158 ALA A N 1
ATOM 1227 C CA . ALA A 1 158 ? 9.409 -4.127 -16.371 1.00 97.75 158 ALA A CA 1
ATOM 1228 C C . ALA A 1 158 ? 10.677 -4.345 -17.213 1.00 97.75 158 ALA A C 1
ATOM 1230 O O . ALA A 1 158 ? 10.589 -4.990 -18.252 1.00 97.75 158 ALA A O 1
ATOM 1231 N N . LEU A 1 159 ? 11.839 -3.861 -16.758 1.00 98.19 159 LEU A N 1
ATOM 1232 C CA . LEU A 1 159 ? 13.135 -4.045 -17.428 1.00 98.19 159 LEU A CA 1
ATOM 1233 C C . LEU A 1 159 ? 13.765 -5.430 -17.199 1.00 98.19 159 LEU A C 1
ATOM 1235 O O . LEU A 1 159 ? 14.670 -5.823 -17.926 1.00 98.19 159 LEU A O 1
ATOM 1239 N N . ASN A 1 160 ? 13.317 -6.192 -16.202 1.00 97.31 160 ASN A N 1
ATOM 1240 C CA . ASN A 1 160 ? 13.866 -7.514 -15.901 1.00 97.31 160 ASN A CA 1
ATOM 1241 C C . ASN A 1 160 ? 13.236 -8.594 -16.797 1.00 97.31 160 ASN A C 1
ATOM 1243 O O . ASN A 1 160 ? 12.548 -9.496 -16.314 1.00 97.31 160 ASN A O 1
ATOM 1247 N N . GLN A 1 161 ? 13.456 -8.480 -18.108 1.00 97.69 161 GLN A N 1
ATOM 1248 C CA . GLN A 1 161 ? 12.934 -9.406 -19.112 1.00 97.69 161 GLN A CA 1
ATOM 1249 C C . GLN A 1 161 ? 13.983 -10.447 -19.529 1.00 97.69 161 GLN A C 1
ATOM 1251 O O . GLN A 1 161 ? 15.184 -10.159 -19.519 1.00 97.69 161 GLN A O 1
ATOM 1256 N N . PRO A 1 162 ? 13.561 -11.648 -19.978 1.00 97.00 162 PRO A N 1
ATOM 1257 C CA . PRO A 1 162 ? 14.484 -12.661 -20.503 1.00 97.00 162 PRO A CA 1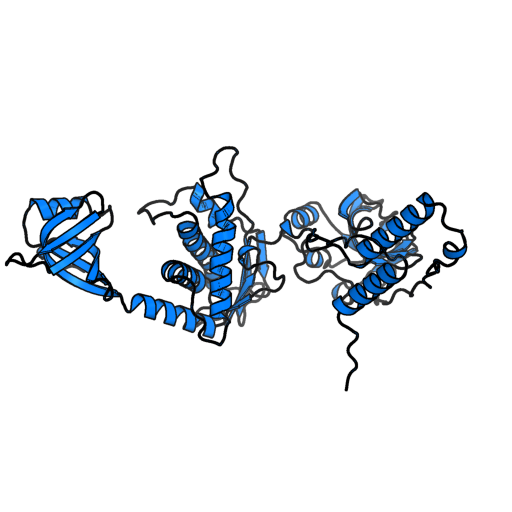
ATOM 1258 C C . PRO A 1 162 ? 15.327 -12.173 -21.689 1.00 97.00 162 PRO A C 1
ATOM 1260 O O . PRO A 1 162 ? 16.444 -12.645 -21.902 1.00 97.00 162 PRO A O 1
ATOM 1263 N N . TRP A 1 163 ? 14.791 -11.229 -22.466 1.00 97.69 163 TRP A N 1
ATOM 1264 C CA . TRP A 1 163 ? 15.503 -10.549 -23.539 1.00 97.69 163 TRP A CA 1
ATOM 1265 C C . TRP A 1 163 ? 15.748 -9.106 -23.127 1.00 97.69 163 TRP A C 1
ATOM 1267 O O . TRP A 1 163 ? 14.812 -8.322 -23.024 1.00 97.69 163 TRP A O 1
ATOM 1277 N N . THR A 1 164 ? 17.011 -8.788 -22.869 1.00 98.31 164 THR A N 1
ATOM 1278 C CA . THR A 1 164 ? 17.456 -7.448 -22.498 1.00 98.31 164 THR A CA 1
ATOM 1279 C C . THR A 1 164 ? 18.682 -7.095 -23.324 1.00 98.31 164 THR A C 1
ATOM 1281 O O . THR A 1 164 ? 19.588 -7.922 -23.485 1.00 98.31 164 THR A O 1
ATOM 1284 N N . TRP A 1 165 ? 18.710 -5.872 -23.841 1.00 98.50 165 TRP A N 1
ATOM 1285 C CA . TRP A 1 165 ? 19.821 -5.346 -24.620 1.00 98.50 165 TRP A CA 1
ATOM 1286 C C . TRP A 1 165 ? 20.359 -4.054 -24.015 1.00 98.50 165 TRP A C 1
ATOM 1288 O O . TRP A 1 165 ? 19.607 -3.267 -23.443 1.00 98.50 165 TRP A O 1
ATOM 1298 N N . LEU A 1 166 ? 21.662 -3.840 -24.165 1.00 98.19 166 LEU A N 1
ATOM 1299 C CA . LEU A 1 166 ? 22.282 -2.527 -24.054 1.00 98.19 166 LEU A CA 1
ATOM 1300 C C . LEU A 1 166 ? 22.449 -1.963 -25.454 1.00 98.19 166 LEU A C 1
ATOM 1302 O O . LEU A 1 166 ? 22.996 -2.646 -26.321 1.00 98.19 166 LEU A O 1
ATOM 1306 N N . VAL A 1 167 ? 21.974 -0.740 -25.652 1.00 98.25 167 VAL A N 1
ATOM 1307 C CA . VAL A 1 167 ? 22.087 -0.014 -26.913 1.00 98.25 167 VAL A CA 1
ATOM 1308 C C . VAL A 1 167 ? 22.847 1.277 -26.659 1.00 98.25 167 VAL A C 1
ATOM 1310 O O . VAL A 1 167 ? 22.379 2.119 -25.895 1.00 98.25 167 VAL A O 1
ATOM 1313 N N . ASP A 1 168 ? 24.006 1.411 -27.296 1.00 97.88 168 ASP A N 1
ATOM 1314 C CA . ASP A 1 168 ? 24.785 2.644 -27.311 1.00 97.88 168 ASP A CA 1
ATOM 1315 C C . ASP A 1 168 ? 24.384 3.437 -28.555 1.00 97.88 168 ASP A C 1
ATOM 1317 O O . ASP A 1 168 ? 24.567 2.983 -29.687 1.00 97.88 168 ASP A O 1
ATOM 1321 N N . GLN A 1 169 ? 23.796 4.607 -28.328 1.00 97.69 169 GLN A N 1
ATOM 1322 C CA . GLN A 1 169 ? 23.305 5.509 -29.359 1.00 97.69 169 GLN A CA 1
ATOM 1323 C C . GLN A 1 169 ? 24.098 6.809 -29.306 1.00 97.69 169 GLN A C 1
ATOM 1325 O O . GLN A 1 169 ? 24.263 7.390 -28.233 1.00 97.69 169 GLN A O 1
ATOM 1330 N N . THR A 1 170 ? 24.579 7.284 -30.448 1.00 97.06 170 THR A N 1
ATOM 1331 C CA . THR A 1 170 ? 25.229 8.591 -30.538 1.00 97.06 170 THR A CA 1
ATOM 1332 C C . THR A 1 170 ? 24.224 9.715 -30.277 1.00 97.06 170 THR A C 1
ATOM 1334 O O . THR A 1 170 ? 23.009 9.540 -30.380 1.00 97.06 170 THR A O 1
ATOM 1337 N N . HIS A 1 171 ? 24.708 10.914 -29.960 1.00 94.69 171 HIS A N 1
ATOM 1338 C CA . HIS A 1 171 ? 23.826 12.079 -29.809 1.00 94.69 171 HIS A CA 1
ATOM 1339 C C . HIS A 1 171 ? 23.096 12.494 -31.098 1.00 94.69 171 HIS A C 1
ATOM 1341 O O . HIS A 1 171 ? 22.102 13.213 -31.011 1.00 94.69 171 HIS A O 1
ATOM 1347 N N . ASP A 1 172 ? 23.557 12.024 -32.260 1.00 95.94 172 ASP A N 1
ATOM 1348 C CA . ASP A 1 172 ? 22.909 12.243 -33.557 1.00 95.94 172 ASP A CA 1
ATOM 1349 C C . ASP A 1 172 ? 21.801 11.211 -33.846 1.00 95.94 172 ASP A C 1
ATOM 1351 O O . ASP A 1 172 ? 21.138 11.292 -34.876 1.00 95.94 172 ASP A O 1
ATOM 1355 N N . GLY A 1 173 ? 21.581 10.255 -32.935 1.00 95.44 173 GLY A N 1
ATOM 1356 C CA . GLY A 1 173 ? 20.538 9.231 -33.035 1.00 95.44 173 GLY A CA 1
ATOM 1357 C C . GLY A 1 173 ? 21.009 7.902 -33.633 1.00 95.44 173 GLY A C 1
ATOM 1358 O O . GLY A 1 173 ? 20.282 6.912 -33.560 1.00 95.44 173 GLY A O 1
ATOM 1359 N N . GLU A 1 174 ? 22.234 7.827 -34.156 1.00 96.69 174 GLU A N 1
ATOM 1360 C CA . GLU A 1 174 ? 22.757 6.600 -34.765 1.00 96.69 174 GLU A CA 1
ATOM 1361 C C . GLU A 1 174 ? 23.113 5.548 -33.705 1.00 96.69 174 GLU A C 1
ATOM 1363 O O . GLU A 1 174 ? 23.819 5.828 -32.735 1.00 96.69 174 GLU A O 1
ATOM 1368 N N . ILE A 1 175 ? 22.670 4.305 -33.902 1.00 97.69 175 ILE A N 1
ATOM 1369 C CA . ILE A 1 175 ? 23.060 3.185 -33.038 1.00 97.69 175 ILE A CA 1
ATOM 1370 C C . ILE A 1 175 ? 24.466 2.699 -33.409 1.00 97.69 175 ILE A C 1
ATOM 1372 O O . ILE A 1 175 ? 24.678 2.126 -34.484 1.00 97.69 175 ILE A O 1
ATOM 1376 N N . ASP A 1 176 ? 25.408 2.860 -32.478 1.00 97.06 176 ASP A N 1
ATOM 1377 C CA . ASP A 1 176 ? 26.792 2.399 -32.619 1.00 97.06 176 ASP A CA 1
ATOM 1378 C C . ASP A 1 176 ? 26.918 0.913 -32.256 1.00 97.06 176 ASP A C 1
ATOM 1380 O O . ASP A 1 176 ? 27.427 0.105 -33.037 1.00 97.06 176 ASP A O 1
ATOM 1384 N N . ARG A 1 177 ? 26.380 0.519 -31.093 1.00 97.31 177 ARG A N 1
ATOM 1385 C CA . ARG A 1 177 ? 26.564 -0.831 -30.541 1.00 97.31 177 ARG A CA 1
ATOM 1386 C C . ARG A 1 177 ? 25.294 -1.379 -29.909 1.00 97.31 177 ARG A C 1
ATOM 1388 O O . ARG A 1 177 ? 24.600 -0.683 -29.174 1.00 97.31 177 ARG A O 1
ATOM 1395 N N . VAL A 1 178 ? 25.045 -2.673 -30.121 1.00 98.19 178 VAL A N 1
ATOM 1396 C CA . VAL A 1 178 ? 23.991 -3.423 -29.427 1.00 98.19 178 VAL A CA 1
ATOM 1397 C C . VAL A 1 178 ? 24.548 -4.707 -28.827 1.00 98.19 178 VAL A C 1
ATOM 1399 O O . VAL A 1 178 ? 25.180 -5.513 -29.509 1.00 98.19 178 VAL A O 1
ATOM 1402 N N . MET A 1 179 ? 24.267 -4.934 -27.546 1.00 98.19 179 MET A N 1
ATOM 1403 C CA . MET A 1 179 ? 24.653 -6.151 -26.838 1.00 98.19 179 MET A CA 1
ATOM 1404 C C . MET A 1 179 ? 23.463 -6.784 -26.144 1.00 98.19 179 MET A C 1
ATOM 1406 O O . MET A 1 179 ? 22.797 -6.141 -25.340 1.00 98.19 179 MET A O 1
ATOM 1410 N N . LYS A 1 180 ? 23.236 -8.074 -26.375 1.00 98.25 180 LYS A N 1
ATOM 1411 C CA . LYS A 1 180 ? 22.336 -8.870 -25.544 1.00 98.25 180 LYS A CA 1
ATOM 1412 C C . LYS A 1 180 ? 23.026 -9.186 -24.217 1.00 98.25 180 LYS A C 1
ATOM 1414 O O . LYS A 1 180 ? 24.120 -9.752 -24.217 1.00 98.25 180 LYS A O 1
ATOM 1419 N N . ILE A 1 181 ? 22.365 -8.873 -23.107 1.00 98.25 181 ILE A N 1
ATOM 1420 C CA . ILE A 1 181 ? 22.898 -9.053 -21.752 1.00 98.25 181 ILE A CA 1
ATOM 1421 C C . ILE A 1 181 ? 21.924 -9.824 -20.855 1.00 98.25 181 ILE A C 1
ATOM 1423 O O . ILE A 1 181 ? 20.737 -9.951 -21.153 1.00 98.25 181 ILE A O 1
ATOM 1427 N N . ASP A 1 182 ? 22.433 -10.318 -19.727 1.00 97.88 182 ASP A N 1
ATOM 1428 C CA . ASP A 1 182 ? 21.601 -10.719 -18.591 1.00 97.88 182 ASP A CA 1
ATOM 1429 C C . ASP A 1 182 ? 21.399 -9.502 -17.679 1.00 97.88 182 ASP A C 1
ATOM 1431 O O . ASP A 1 182 ? 22.359 -9.006 -17.083 1.00 97.88 182 ASP A O 1
ATOM 1435 N N . PHE A 1 183 ? 20.154 -9.033 -17.543 1.00 97.38 183 PHE A N 1
ATOM 1436 C CA . PHE A 1 183 ? 19.803 -7.879 -16.707 1.00 97.38 183 PHE A CA 1
ATOM 1437 C C . PHE A 1 183 ? 20.303 -8.020 -15.259 1.00 97.38 183 PHE A C 1
ATOM 1439 O O . PHE A 1 183 ? 20.646 -7.034 -14.610 1.00 97.38 183 PHE A O 1
ATOM 1446 N N . ARG A 1 184 ? 20.413 -9.251 -14.741 1.00 96.56 184 ARG A N 1
ATOM 1447 C CA . ARG A 1 184 ? 20.874 -9.515 -13.367 1.00 96.56 184 ARG A CA 1
ATOM 1448 C C . ARG A 1 184 ? 22.363 -9.244 -13.161 1.00 96.56 184 ARG A C 1
ATOM 1450 O O . ARG A 1 184 ? 22.783 -9.103 -12.016 1.00 96.56 184 ARG A O 1
ATOM 1457 N N . LYS A 1 185 ? 23.152 -9.188 -14.239 1.00 96.94 185 LYS A N 1
ATOM 1458 C CA . LYS A 1 185 ? 24.580 -8.842 -14.199 1.00 96.94 185 LYS A CA 1
ATOM 1459 C C . LYS A 1 185 ? 24.826 -7.328 -14.199 1.00 96.94 185 LYS A C 1
ATOM 1461 O O . LYS A 1 185 ? 25.973 -6.913 -14.057 1.00 96.94 185 LYS A O 1
ATOM 1466 N N . MET A 1 186 ? 23.788 -6.505 -14.374 1.00 96.75 186 MET A N 1
ATOM 1467 C CA . MET A 1 186 ? 23.943 -5.051 -14.392 1.00 96.75 186 MET A CA 1
ATOM 1468 C C . MET A 1 186 ? 24.328 -4.495 -13.009 1.00 96.75 186 MET A C 1
ATOM 1470 O O . MET A 1 186 ? 23.799 -4.968 -11.997 1.00 96.75 186 MET A O 1
ATOM 1474 N N . PRO A 1 187 ? 25.196 -3.467 -12.941 1.00 96.50 187 PRO A N 1
ATOM 1475 C CA . PRO A 1 187 ? 25.486 -2.771 -11.690 1.00 96.50 187 PRO A CA 1
ATOM 1476 C C . PRO A 1 187 ? 24.221 -2.171 -11.048 1.00 96.50 187 PRO A C 1
ATOM 1478 O O . PRO A 1 187 ? 23.344 -1.637 -11.726 1.00 96.50 187 PRO A O 1
ATOM 1481 N N . GLU A 1 188 ? 24.114 -2.242 -9.719 1.00 95.44 188 GLU A N 1
ATOM 1482 C CA . GLU A 1 188 ? 22.922 -1.777 -8.985 1.00 95.44 188 GLU A CA 1
ATOM 1483 C C . GLU A 1 188 ? 22.725 -0.252 -9.024 1.00 95.44 188 GLU A C 1
ATOM 1485 O O . GLU A 1 188 ? 21.622 0.232 -8.775 1.00 95.44 188 GLU A O 1
ATOM 1490 N N . ASP A 1 189 ? 23.777 0.515 -9.307 1.00 95.12 189 ASP A N 1
ATOM 1491 C CA . ASP A 1 189 ? 23.758 1.978 -9.357 1.00 95.12 189 ASP A CA 1
ATOM 1492 C C . ASP A 1 189 ? 23.284 2.546 -10.701 1.00 95.12 189 ASP A C 1
ATOM 1494 O O . ASP A 1 189 ? 22.892 3.713 -10.747 1.00 95.12 189 ASP A O 1
ATOM 1498 N N . VAL A 1 190 ? 23.267 1.729 -11.759 1.00 95.81 190 VAL A N 1
ATOM 1499 C CA . VAL A 1 190 ? 22.842 2.141 -13.110 1.00 95.81 190 VAL A CA 1
ATOM 1500 C C . VAL A 1 190 ? 21.424 1.688 -13.459 1.00 95.81 190 VAL A C 1
ATOM 1502 O O . VAL A 1 190 ? 20.863 2.123 -14.460 1.00 95.81 190 VAL A O 1
ATOM 1505 N N . ILE A 1 191 ? 20.822 0.818 -12.646 1.00 96.75 191 ILE A N 1
ATOM 1506 C CA . ILE A 1 191 ? 19.445 0.345 -12.826 1.00 96.75 191 ILE A CA 1
ATOM 1507 C C . ILE A 1 191 ? 18.487 1.030 -11.843 1.00 96.75 191 ILE A C 1
ATOM 1509 O O . ILE A 1 191 ? 18.895 1.467 -10.761 1.00 96.75 191 ILE A O 1
ATOM 1513 N N . PRO A 1 192 ? 17.178 1.093 -12.150 1.00 96.94 192 PRO A N 1
ATOM 1514 C CA . PRO A 1 192 ? 16.213 1.657 -11.223 1.00 96.94 192 PRO A CA 1
ATOM 1515 C C . PRO A 1 192 ? 16.203 0.893 -9.895 1.00 96.94 192 PRO A C 1
ATOM 1517 O O . PRO A 1 192 ? 16.344 -0.335 -9.836 1.00 96.94 192 PRO A O 1
ATOM 1520 N N . ARG A 1 193 ? 15.980 1.619 -8.795 1.00 94.81 193 ARG A N 1
ATOM 1521 C CA . ARG A 1 193 ? 15.820 0.999 -7.472 1.00 94.81 193 ARG A CA 1
ATOM 1522 C C . ARG A 1 193 ? 14.645 0.020 -7.488 1.00 94.81 193 ARG A C 1
ATOM 1524 O O . ARG A 1 193 ? 13.640 0.242 -8.164 1.00 94.81 193 ARG A O 1
ATOM 1531 N N . LYS A 1 194 ? 14.741 -1.052 -6.696 1.00 91.44 194 LYS A N 1
ATOM 1532 C CA . LYS A 1 194 ? 13.638 -2.011 -6.526 1.00 91.44 194 LYS A CA 1
ATOM 1533 C C . LYS A 1 194 ? 12.363 -1.278 -6.097 1.00 91.44 194 LYS A C 1
ATOM 1535 O O . LYS A 1 194 ? 12.398 -0.471 -5.171 1.00 91.44 194 LYS A O 1
ATOM 1540 N N . GLY A 1 195 ? 11.255 -1.553 -6.785 1.00 90.44 195 GLY A N 1
ATOM 1541 C CA . GLY A 1 195 ? 9.962 -0.918 -6.524 1.00 90.44 195 GLY A CA 1
ATOM 1542 C C . GLY A 1 195 ? 9.822 0.532 -7.004 1.00 90.44 195 GLY A C 1
ATOM 1543 O O . GLY A 1 195 ? 8.795 1.141 -6.711 1.00 90.44 195 GLY A O 1
ATOM 1544 N N . ALA A 1 196 ? 10.804 1.096 -7.721 1.00 94.06 196 ALA A N 1
ATOM 1545 C CA . ALA A 1 196 ? 10.668 2.421 -8.324 1.00 94.06 196 ALA A CA 1
ATOM 1546 C C . ALA A 1 196 ? 9.543 2.424 -9.372 1.00 94.06 196 ALA A C 1
ATOM 1548 O O . ALA A 1 196 ? 9.533 1.599 -10.284 1.00 94.06 196 ALA A O 1
ATOM 1549 N N . LEU A 1 197 ? 8.601 3.352 -9.228 1.00 95.88 197 LEU A N 1
ATOM 1550 C CA . LEU A 1 197 ? 7.501 3.581 -10.168 1.00 95.88 197 LEU A CA 1
ATOM 1551 C C . LEU A 1 197 ? 7.855 4.742 -11.106 1.00 95.88 197 LEU A C 1
ATOM 1553 O O . LEU A 1 197 ? 8.767 5.508 -10.794 1.00 95.88 197 LEU A O 1
ATOM 1557 N N . LEU A 1 198 ? 7.118 4.899 -12.213 1.00 96.56 198 LEU A N 1
ATOM 1558 C CA . LEU A 1 198 ? 7.320 6.024 -13.141 1.00 96.56 198 LEU A CA 1
ATOM 1559 C C . LEU A 1 198 ? 7.173 7.382 -12.441 1.00 96.56 198 LEU A C 1
ATOM 1561 O O . LEU A 1 198 ? 8.006 8.268 -12.611 1.00 96.56 198 LEU A O 1
ATOM 1565 N N . TRP A 1 199 ? 6.132 7.525 -11.617 1.00 95.62 199 TRP A N 1
ATOM 1566 C CA . TRP A 1 199 ? 5.808 8.778 -10.941 1.00 95.62 199 TRP A CA 1
ATOM 1567 C C . TRP A 1 199 ? 5.641 8.570 -9.435 1.00 95.62 199 TRP A C 1
ATOM 1569 O O . TRP A 1 199 ? 5.062 7.565 -9.012 1.00 95.62 199 TRP A O 1
ATOM 1579 N N . PRO A 1 200 ? 6.045 9.542 -8.597 1.00 92.44 200 PRO A N 1
ATOM 1580 C CA . PRO A 1 200 ? 5.777 9.491 -7.160 1.00 92.44 200 PRO A CA 1
ATOM 1581 C C . PRO A 1 200 ? 4.282 9.419 -6.811 1.00 92.44 200 PRO A C 1
ATOM 1583 O O . PRO A 1 200 ? 3.922 8.838 -5.788 1.00 92.44 200 PRO A O 1
ATOM 1586 N N . SER A 1 201 ? 3.408 9.981 -7.655 1.00 92.69 201 SER A N 1
ATOM 1587 C CA . SER A 1 201 ? 1.946 9.948 -7.491 1.00 92.69 201 SER A CA 1
ATOM 1588 C C . SER A 1 201 ? 1.356 8.543 -7.612 1.00 92.69 201 SER A C 1
ATOM 1590 O O . SER A 1 201 ? 0.314 8.278 -7.019 1.00 92.69 201 SER A O 1
ATOM 1592 N N . LEU A 1 202 ? 2.043 7.640 -8.318 1.00 95.19 202 LEU A N 1
ATOM 1593 C CA . LEU A 1 202 ? 1.649 6.240 -8.463 1.00 95.19 202 LEU A CA 1
ATOM 1594 C C . LEU A 1 202 ? 1.979 5.400 -7.232 1.00 95.19 202 LEU A C 1
ATOM 1596 O O . LEU A 1 202 ? 1.650 4.219 -7.186 1.00 95.19 202 LEU A O 1
ATOM 1600 N N . ARG A 1 203 ? 2.648 5.969 -6.225 1.00 95.69 203 ARG A N 1
ATOM 1601 C CA . ARG A 1 203 ? 2.943 5.245 -4.993 1.00 95.69 203 ARG A CA 1
ATOM 1602 C C . ARG A 1 203 ? 1.635 4.780 -4.339 1.00 95.69 203 ARG A C 1
ATOM 1604 O O . ARG A 1 203 ? 0.741 5.613 -4.158 1.00 95.69 203 ARG A O 1
ATOM 1611 N N . PRO A 1 204 ? 1.542 3.504 -3.919 1.00 96.88 204 PRO A N 1
ATOM 1612 C CA . PRO A 1 204 ? 0.332 2.991 -3.295 1.00 96.88 204 PRO A CA 1
ATOM 1613 C C . PRO A 1 204 ? -0.032 3.795 -2.054 1.00 96.88 204 PRO A C 1
ATOM 1615 O O . PRO A 1 204 ? 0.838 4.338 -1.359 1.00 96.88 204 PRO A O 1
ATOM 1618 N N . LEU A 1 205 ? -1.327 3.852 -1.761 1.00 96.88 205 LEU A N 1
ATOM 1619 C CA . LEU A 1 205 ? -1.832 4.501 -0.561 1.00 96.88 205 LEU A CA 1
ATOM 1620 C C . LEU A 1 205 ? -1.332 3.762 0.686 1.00 96.88 205 LEU A C 1
ATOM 1622 O O . LEU A 1 205 ? -0.764 4.384 1.585 1.00 96.88 205 LEU A O 1
ATOM 1626 N N . LEU A 1 206 ? -1.450 2.434 0.669 1.00 98.00 206 LEU A N 1
ATOM 1627 C CA . LEU A 1 206 ? -0.944 1.519 1.686 1.00 98.00 206 LEU A CA 1
ATOM 1628 C C . LEU A 1 206 ? -0.367 0.275 1.001 1.00 98.00 206 LEU A C 1
ATOM 1630 O O . LEU A 1 206 ? -0.973 -0.262 0.081 1.00 98.00 206 LEU A O 1
ATOM 1634 N N . SER A 1 207 ? 0.793 -0.196 1.446 1.00 97.62 207 SER A N 1
ATOM 1635 C CA . SER A 1 207 ? 1.328 -1.513 1.090 1.00 97.62 207 SER A CA 1
ATOM 1636 C C . SER A 1 207 ? 1.601 -2.298 2.363 1.00 97.62 207 SER A C 1
ATOM 1638 O O . SER A 1 207 ? 2.149 -1.750 3.321 1.00 97.62 207 SER A O 1
ATOM 1640 N N . VAL A 1 208 ? 1.200 -3.567 2.368 1.00 98.12 208 VAL A N 1
ATOM 1641 C CA . VAL A 1 208 ? 1.404 -4.501 3.472 1.00 98.12 208 VAL A CA 1
ATOM 1642 C C . VAL A 1 208 ? 2.106 -5.734 2.928 1.00 98.12 208 VAL A C 1
ATOM 1644 O O . VAL A 1 208 ? 1.555 -6.472 2.110 1.00 98.12 208 VAL A O 1
ATOM 1647 N N . ARG A 1 209 ? 3.328 -5.966 3.403 1.00 97.81 209 ARG A N 1
ATOM 1648 C CA . ARG A 1 209 ? 4.178 -7.089 3.012 1.00 97.81 209 ARG A CA 1
ATOM 1649 C C . ARG A 1 209 ? 4.451 -7.994 4.209 1.00 97.81 209 ARG A C 1
ATOM 1651 O O . ARG A 1 209 ? 5.094 -7.597 5.174 1.00 97.81 209 ARG A O 1
ATOM 1658 N N . MET A 1 210 ? 3.956 -9.223 4.137 1.00 98.25 210 MET A N 1
ATOM 1659 C CA . MET A 1 210 ? 4.093 -10.263 5.154 1.00 98.25 210 MET A CA 1
ATOM 1660 C C . MET A 1 210 ? 5.367 -11.068 4.906 1.00 98.25 210 MET A C 1
ATOM 1662 O O . MET A 1 210 ? 5.471 -11.766 3.895 1.00 98.25 210 MET A O 1
ATOM 1666 N N . VAL A 1 211 ? 6.314 -11.006 5.840 1.00 98.06 211 VAL A N 1
ATOM 1667 C CA . VAL A 1 211 ? 7.605 -11.701 5.766 1.00 98.06 211 VAL A CA 1
ATOM 1668 C C . VAL A 1 211 ? 7.644 -12.814 6.811 1.00 98.06 211 VAL A C 1
ATOM 1670 O O . VAL A 1 211 ? 7.196 -12.648 7.948 1.00 98.06 211 VAL A O 1
ATOM 1673 N N . GLY A 1 212 ? 8.143 -13.980 6.411 1.00 97.12 212 GLY A N 1
ATOM 1674 C CA . GLY A 1 212 ? 8.102 -15.193 7.216 1.00 97.12 212 GLY A CA 1
ATOM 1675 C C . GLY A 1 212 ? 8.719 -16.387 6.495 1.00 97.12 212 GLY A C 1
ATOM 1676 O O . GLY A 1 212 ? 8.879 -16.366 5.273 1.00 97.12 212 GLY A O 1
ATOM 1677 N N . GLN A 1 213 ? 9.062 -17.432 7.248 1.00 95.38 213 GLN A N 1
ATOM 1678 C CA . GLN A 1 213 ? 9.648 -18.651 6.688 1.00 95.38 213 GLN A CA 1
ATOM 1679 C C . GLN A 1 213 ? 8.639 -19.370 5.779 1.00 95.38 213 GLN A C 1
ATOM 1681 O O . GLN A 1 213 ? 7.478 -19.542 6.151 1.00 95.38 213 GLN A O 1
ATOM 1686 N N . GLY A 1 214 ? 9.086 -19.791 4.591 1.00 92.69 214 GLY A N 1
ATOM 1687 C CA . GLY A 1 214 ? 8.258 -20.517 3.620 1.00 92.69 214 GLY A CA 1
ATOM 1688 C C . GLY A 1 214 ? 7.264 -19.651 2.836 1.00 92.69 214 GLY A C 1
ATOM 1689 O O . GLY A 1 214 ? 6.442 -20.191 2.103 1.00 92.69 214 GLY A O 1
ATOM 1690 N N . LEU A 1 215 ? 7.317 -18.319 2.963 1.00 95.12 215 LEU A N 1
ATOM 1691 C CA . LEU A 1 215 ? 6.484 -17.405 2.172 1.00 95.12 215 LEU A CA 1
ATOM 1692 C C . LEU A 1 215 ? 7.138 -17.098 0.820 1.00 95.12 215 LEU A C 1
ATOM 1694 O O . LEU A 1 215 ? 7.622 -15.993 0.575 1.00 95.12 215 LEU A O 1
ATOM 1698 N N . GLU A 1 216 ? 7.144 -18.089 -0.061 1.00 93.62 216 GLU A N 1
ATOM 1699 C CA . GLU A 1 216 ? 7.714 -18.005 -1.409 1.00 93.62 216 GLU A CA 1
ATOM 1700 C C . GLU A 1 216 ? 6.625 -18.081 -2.486 1.00 93.62 216 GLU A C 1
ATOM 1702 O O . GLU A 1 216 ? 5.477 -18.448 -2.215 1.00 93.62 216 GLU A O 1
ATOM 1707 N N . ALA A 1 217 ? 6.971 -17.724 -3.726 1.00 92.19 217 ALA A N 1
ATOM 1708 C CA . ALA A 1 217 ? 6.055 -17.860 -4.853 1.00 92.19 217 ALA A CA 1
ATOM 1709 C C . ALA A 1 217 ? 5.542 -19.303 -4.983 1.00 92.19 217 ALA A C 1
ATOM 1711 O O . ALA A 1 217 ? 6.300 -20.265 -4.863 1.00 92.19 217 ALA A O 1
ATOM 1712 N N . GLY A 1 218 ? 4.228 -19.445 -5.172 1.00 94.88 218 GLY A N 1
ATOM 1713 C CA . GLY A 1 218 ? 3.544 -20.743 -5.215 1.00 94.88 218 GLY A CA 1
ATOM 1714 C C . GLY A 1 218 ? 3.300 -21.411 -3.854 1.00 94.88 218 GLY A C 1
ATOM 1715 O O . GLY A 1 218 ? 2.551 -22.379 -3.803 1.00 94.88 218 GLY A O 1
ATOM 1716 N N . HIS A 1 219 ? 3.855 -20.887 -2.755 1.00 95.50 219 HIS A N 1
ATOM 1717 C CA . HIS A 1 219 ? 3.791 -21.513 -1.425 1.00 95.50 219 HIS A CA 1
ATOM 1718 C C . HIS A 1 219 ? 3.165 -20.613 -0.346 1.00 95.50 219 HIS A C 1
ATOM 1720 O O . HIS A 1 219 ? 3.269 -20.900 0.844 1.00 95.50 219 HIS A O 1
ATOM 1726 N N . VAL A 1 220 ? 2.491 -19.524 -0.733 1.00 96.69 220 VAL A N 1
ATOM 1727 C CA . VAL A 1 220 ? 1.830 -18.617 0.219 1.00 96.69 220 VAL A CA 1
ATOM 1728 C C . VAL A 1 220 ? 0.513 -19.230 0.719 1.00 96.69 220 VAL A C 1
ATOM 1730 O O . VAL A 1 220 ? -0.406 -19.422 -0.080 1.00 96.69 220 VAL A O 1
ATOM 1733 N N . PRO A 1 221 ? 0.348 -19.485 2.031 1.00 96.31 221 PRO A N 1
ATOM 1734 C CA . PRO A 1 221 ? -0.907 -20.017 2.555 1.00 96.31 221 PRO A CA 1
ATOM 1735 C C . PRO A 1 221 ? -2.059 -19.012 2.437 1.00 96.31 221 PRO A C 1
ATOM 1737 O O . PRO A 1 221 ? -1.884 -17.819 2.696 1.00 96.31 221 PRO A O 1
ATOM 1740 N N . ALA A 1 222 ? -3.273 -19.503 2.168 1.00 96.31 222 ALA A N 1
ATOM 1741 C CA . ALA A 1 222 ? -4.478 -18.671 2.067 1.00 96.31 222 ALA A CA 1
ATOM 1742 C C . ALA A 1 222 ? -4.741 -17.823 3.329 1.00 96.31 222 ALA A C 1
ATOM 1744 O O . ALA A 1 222 ? -5.234 -16.701 3.238 1.00 96.31 222 ALA A O 1
ATOM 1745 N N . SER A 1 223 ? -4.361 -18.322 4.510 1.00 95.88 223 SER A N 1
ATOM 1746 C CA . SER A 1 223 ? -4.476 -17.585 5.775 1.00 95.88 223 SER A CA 1
ATOM 1747 C C . SER A 1 223 ? -3.591 -16.334 5.832 1.00 95.88 223 SER A C 1
ATOM 1749 O O . SER A 1 223 ? -3.982 -15.347 6.453 1.00 95.88 223 SER A O 1
ATOM 1751 N N . VAL A 1 224 ? -2.428 -16.340 5.170 1.00 96.69 224 VAL A N 1
ATOM 1752 C CA . VAL A 1 224 ? -1.524 -15.180 5.078 1.00 96.69 224 VAL A CA 1
ATOM 1753 C C . VAL A 1 224 ? -2.085 -14.145 4.110 1.00 96.69 224 VAL A C 1
ATOM 1755 O O . VAL A 1 224 ? -2.102 -12.960 4.442 1.00 96.69 224 VAL A O 1
ATOM 1758 N N . ILE A 1 225 ? -2.610 -14.600 2.966 1.00 96.94 225 ILE A N 1
ATOM 1759 C CA . ILE A 1 225 ? -3.279 -13.744 1.976 1.00 96.94 225 ILE A CA 1
ATOM 1760 C C . ILE A 1 225 ? -4.454 -13.017 2.625 1.00 96.94 225 ILE A C 1
ATOM 1762 O O . ILE A 1 225 ? -4.494 -11.786 2.643 1.00 96.94 225 ILE A O 1
ATOM 1766 N N . ARG A 1 226 ? -5.360 -13.787 3.241 1.00 97.00 226 ARG A N 1
ATOM 1767 C CA . ARG A 1 226 ? -6.524 -13.256 3.951 1.00 97.00 226 ARG A CA 1
ATOM 1768 C C . ARG A 1 226 ? -6.109 -12.264 5.033 1.00 97.00 226 ARG A C 1
ATOM 1770 O O . ARG A 1 226 ? -6.666 -11.180 5.107 1.00 97.00 226 ARG A O 1
ATOM 1777 N N . ARG A 1 227 ? -5.094 -12.586 5.844 1.00 96.19 227 ARG A N 1
ATOM 1778 C CA . ARG A 1 227 ? -4.620 -11.680 6.901 1.00 96.19 227 ARG A CA 1
ATOM 1779 C C . ARG A 1 227 ? -4.124 -10.345 6.349 1.00 96.19 227 ARG A C 1
ATOM 1781 O O . ARG A 1 227 ? -4.411 -9.320 6.955 1.00 96.19 227 ARG A O 1
ATOM 1788 N N . ALA A 1 228 ? -3.364 -10.346 5.257 1.00 97.62 228 ALA A N 1
ATOM 1789 C CA . ALA A 1 228 ? -2.848 -9.108 4.680 1.00 97.62 228 ALA A CA 1
ATOM 1790 C C . ALA A 1 228 ? -3.972 -8.225 4.125 1.00 97.62 228 ALA A C 1
ATOM 1792 O O . ALA A 1 228 ? -3.977 -7.026 4.391 1.00 97.62 228 ALA A O 1
ATOM 1793 N N . VAL A 1 229 ? -4.942 -8.821 3.426 1.00 97.50 229 VAL A N 1
ATOM 1794 C CA . VAL A 1 229 ? -6.080 -8.090 2.851 1.00 97.50 229 VAL A CA 1
ATOM 1795 C C . VAL A 1 229 ? -7.047 -7.617 3.939 1.00 97.50 229 VAL A C 1
ATOM 1797 O O . VAL A 1 229 ? -7.295 -6.416 4.053 1.00 97.50 229 VAL A O 1
ATOM 1800 N N . ASP A 1 230 ? -7.535 -8.522 4.789 1.00 97.25 230 ASP A N 1
ATOM 1801 C CA . ASP A 1 230 ? -8.500 -8.202 5.849 1.00 97.25 230 ASP A CA 1
ATOM 1802 C C . ASP A 1 230 ? -7.882 -7.267 6.891 1.00 97.25 230 ASP A C 1
ATOM 1804 O O . ASP A 1 230 ? -8.548 -6.359 7.386 1.00 97.25 230 ASP A O 1
ATOM 1808 N N . GLY A 1 231 ? -6.605 -7.475 7.231 1.00 97.31 231 GLY A N 1
ATOM 1809 C CA . GLY A 1 231 ? -5.879 -6.651 8.192 1.00 97.31 231 GLY A CA 1
ATOM 1810 C C . GLY A 1 231 ? -5.718 -5.214 7.704 1.00 97.31 231 GLY A C 1
ATOM 1811 O O . GLY A 1 231 ? -6.010 -4.285 8.457 1.00 97.31 231 GLY A O 1
ATOM 1812 N N . ALA A 1 232 ? -5.329 -5.029 6.437 1.00 97.94 232 ALA A N 1
ATOM 1813 C CA . ALA A 1 232 ? -5.242 -3.711 5.812 1.00 97.94 232 ALA A CA 1
ATOM 1814 C C . ALA A 1 232 ? -6.610 -3.025 5.724 1.00 97.94 232 ALA A C 1
ATOM 1816 O O . ALA A 1 232 ? -6.756 -1.890 6.171 1.00 97.94 232 ALA A O 1
ATOM 1817 N N . THR A 1 233 ? -7.618 -3.738 5.220 1.00 97.31 233 THR A N 1
ATOM 1818 C CA . THR A 1 233 ? -8.993 -3.238 5.062 1.00 97.31 233 THR A CA 1
ATOM 1819 C C . THR A 1 233 ? -9.584 -2.824 6.410 1.00 97.31 233 THR A C 1
ATOM 1821 O O . THR A 1 233 ? -10.118 -1.728 6.550 1.00 97.31 233 THR A O 1
ATOM 1824 N N . SER A 1 234 ? -9.428 -3.661 7.441 1.00 96.81 234 SER A N 1
ATOM 1825 C CA . SER A 1 234 ? -9.935 -3.370 8.787 1.00 96.81 234 SER A CA 1
ATOM 1826 C C . SER A 1 234 ? -9.225 -2.170 9.412 1.00 96.81 234 SER A C 1
ATOM 1828 O O . SER A 1 234 ? -9.882 -1.314 9.991 1.00 96.81 234 SER A O 1
ATOM 1830 N N . ALA A 1 235 ? -7.900 -2.069 9.264 1.00 97.88 235 ALA A N 1
ATOM 1831 C CA . ALA A 1 235 ? -7.144 -0.927 9.773 1.00 97.88 235 ALA A CA 1
ATOM 1832 C C . ALA A 1 235 ? -7.565 0.386 9.102 1.00 97.88 235 ALA A C 1
ATOM 1834 O O . ALA A 1 235 ? -7.771 1.391 9.781 1.00 97.88 235 ALA A O 1
ATOM 1835 N N . LEU A 1 236 ? -7.721 0.373 7.776 1.00 97.56 236 LEU A N 1
ATOM 1836 C CA . LEU A 1 236 ? -8.190 1.530 7.018 1.00 97.56 236 LEU A CA 1
ATOM 1837 C C . LEU A 1 236 ? -9.611 1.923 7.415 1.00 97.56 236 LEU A C 1
ATOM 1839 O O . LEU A 1 236 ? -9.868 3.111 7.575 1.00 97.56 236 LEU A O 1
ATOM 1843 N N . LYS A 1 237 ? -10.504 0.949 7.628 1.00 96.38 237 LYS A N 1
ATOM 1844 C CA . LYS A 1 237 ? -11.874 1.200 8.087 1.00 96.38 237 LYS A CA 1
ATOM 1845 C C . LYS A 1 237 ? -11.881 1.921 9.436 1.00 96.38 237 LYS A C 1
ATOM 1847 O O . LYS A 1 237 ? -12.468 2.993 9.530 1.00 96.38 237 LYS A O 1
ATOM 1852 N N . THR A 1 238 ? -11.162 1.393 10.429 1.00 96.12 238 THR A N 1
ATOM 1853 C CA . THR A 1 238 ? -11.038 2.007 11.763 1.00 96.12 238 THR A CA 1
ATOM 1854 C C . THR A 1 238 ? -10.500 3.441 11.687 1.00 96.12 238 THR A C 1
ATOM 1856 O O . THR A 1 238 ? -11.021 4.342 12.340 1.00 96.12 238 THR A O 1
ATOM 1859 N N . LEU A 1 239 ? -9.476 3.682 10.860 1.00 96.62 239 LEU A N 1
ATOM 1860 C CA . LEU A 1 239 ? -8.910 5.022 10.670 1.00 96.62 239 LEU A CA 1
ATOM 1861 C C . LEU A 1 239 ? -9.879 5.969 9.946 1.00 96.62 239 LEU A C 1
ATOM 1863 O O . LEU A 1 239 ? -9.938 7.150 10.286 1.00 96.62 239 LEU A O 1
ATOM 1867 N N . ALA A 1 240 ? -10.616 5.473 8.951 1.00 95.69 240 ALA A N 1
ATOM 1868 C CA . ALA A 1 240 ? -11.559 6.260 8.165 1.00 95.69 240 ALA A CA 1
ATOM 1869 C C . ALA A 1 240 ? -12.773 6.689 8.998 1.00 95.69 240 ALA A C 1
ATOM 1871 O O . ALA A 1 240 ? -13.134 7.863 8.967 1.00 95.69 240 ALA A O 1
ATOM 1872 N N . GLU A 1 241 ? -13.356 5.773 9.778 1.00 94.31 241 GLU A N 1
ATOM 1873 C CA . GLU A 1 241 ? -14.468 6.066 10.694 1.00 94.31 241 GLU A CA 1
ATOM 1874 C C . GLU A 1 241 ? -14.097 7.194 11.662 1.00 94.31 241 GLU A C 1
ATOM 1876 O O . GLU A 1 241 ? -14.827 8.178 11.781 1.00 94.31 241 GLU A O 1
ATOM 1881 N N . TRP A 1 242 ? -12.905 7.122 12.259 1.00 94.94 242 TRP A N 1
ATOM 1882 C CA . TRP A 1 242 ? -12.391 8.185 13.120 1.00 94.94 242 TRP A CA 1
ATOM 1883 C C . TRP A 1 242 ? -12.147 9.503 12.369 1.00 94.94 242 TRP A C 1
ATOM 1885 O O . TRP A 1 242 ? -12.604 10.557 12.809 1.00 94.94 242 TRP A O 1
ATOM 1895 N N . ALA A 1 243 ? -11.452 9.470 11.226 1.00 94.94 243 ALA A N 1
ATOM 1896 C CA . ALA A 1 243 ? -11.060 10.684 10.501 1.00 94.94 243 ALA A CA 1
ATOM 1897 C C . ALA A 1 243 ? -12.263 11.487 9.977 1.00 94.94 243 ALA A C 1
ATOM 1899 O O . ALA A 1 243 ? -12.172 12.712 9.821 1.00 94.94 243 ALA A O 1
ATOM 1900 N N . LEU A 1 244 ? -13.365 10.783 9.707 1.00 92.94 244 LEU A N 1
ATOM 1901 C CA . LEU A 1 244 ? -14.623 11.306 9.183 1.00 92.94 244 LEU A CA 1
ATOM 1902 C C . LEU A 1 244 ? -15.693 11.489 10.274 1.00 92.94 244 LEU A C 1
ATOM 1904 O O . LEU A 1 244 ? -16.809 11.885 9.949 1.00 92.94 244 LEU A O 1
ATOM 1908 N N . HIS A 1 245 ? -15.359 11.228 11.545 1.00 91.50 245 HIS A N 1
ATOM 1909 C CA . HIS A 1 245 ? -16.275 11.301 12.690 1.00 91.50 245 HIS A CA 1
ATOM 1910 C C . HIS A 1 245 ? -17.568 10.490 12.489 1.00 91.50 245 HIS A C 1
ATOM 1912 O O . HIS A 1 245 ? -18.654 10.915 12.883 1.00 91.50 245 HIS A O 1
ATOM 1918 N N . VAL A 1 246 ? -17.453 9.321 11.855 1.00 89.00 246 VAL A N 1
ATOM 1919 C CA . VAL A 1 246 ? -18.572 8.400 11.650 1.00 89.00 246 VAL A CA 1
ATOM 1920 C C . VAL A 1 246 ? -18.700 7.522 12.883 1.00 89.00 246 VAL A C 1
ATOM 1922 O O . VAL A 1 246 ? -17.790 6.760 13.210 1.00 89.00 246 VAL A O 1
ATOM 1925 N N . THR A 1 247 ? -19.838 7.612 13.564 1.00 83.19 247 THR A N 1
ATOM 1926 C CA . THR A 1 247 ? -20.199 6.640 14.592 1.00 83.19 247 THR A CA 1
ATOM 1927 C C . THR A 1 247 ? -20.439 5.281 13.934 1.00 83.19 247 THR A C 1
ATOM 1929 O O . THR A 1 247 ? -21.086 5.225 12.885 1.00 83.19 247 THR A O 1
ATOM 1932 N N . PRO A 1 248 ? -19.929 4.177 14.509 1.00 78.19 248 PRO A N 1
ATOM 1933 C CA . PRO A 1 248 ? -20.246 2.842 14.025 1.00 78.19 248 PRO A CA 1
ATOM 1934 C C . PRO A 1 248 ? -21.763 2.651 14.086 1.00 78.19 248 PRO A C 1
ATOM 1936 O O . PRO A 1 248 ? -22.327 2.509 15.167 1.00 78.19 248 PRO A O 1
ATOM 1939 N N . SER A 1 249 ? -22.439 2.712 12.941 1.00 72.94 249 SER A N 1
ATOM 1940 C CA . SER A 1 249 ? -23.861 2.408 12.876 1.00 72.94 249 SER A CA 1
ATOM 1941 C C . SER A 1 249 ? -24.049 0.897 12.810 1.00 72.94 249 SER A C 1
ATOM 1943 O O . SER A 1 249 ? -23.278 0.179 12.163 1.00 72.94 249 SER A O 1
ATOM 1945 N N . GLU A 1 250 ? -25.090 0.398 13.471 1.00 58.72 250 GLU A N 1
ATOM 1946 C CA . GLU A 1 250 ? -25.548 -0.976 13.297 1.00 58.72 250 GLU A CA 1
ATOM 1947 C C . GLU A 1 250 ? -26.169 -1.109 11.903 1.00 58.72 250 GLU A C 1
ATOM 1949 O O . GLU A 1 250 ? -27.359 -0.902 11.685 1.00 58.72 250 GLU A O 1
ATOM 1954 N N . GLY A 1 251 ? -25.336 -1.364 10.897 1.00 77.69 251 GLY A N 1
ATOM 1955 C CA . GLY A 1 251 ? -25.813 -1.462 9.529 1.00 77.69 251 GLY A CA 1
ATOM 1956 C C . GLY A 1 251 ? -24.714 -1.612 8.495 1.00 77.69 251 GLY A C 1
ATOM 1957 O O . GLY A 1 251 ? -23.515 -1.623 8.783 1.00 77.69 251 GLY A O 1
ATOM 1958 N N . ARG A 1 252 ? -25.146 -1.741 7.238 1.00 79.00 252 ARG A N 1
ATOM 1959 C CA . ARG A 1 252 ? -24.237 -1.712 6.094 1.00 79.00 252 ARG A CA 1
ATOM 1960 C C . ARG A 1 252 ? -23.563 -0.331 6.049 1.00 79.00 252 ARG A C 1
ATOM 1962 O O . ARG A 1 252 ? -24.281 0.663 5.942 1.00 79.00 252 ARG A O 1
ATOM 1969 N N . PRO A 1 253 ? -22.219 -0.255 6.073 1.00 84.88 253 PRO A N 1
ATOM 1970 C CA . PRO A 1 253 ? -21.514 1.011 5.931 1.00 84.88 253 PRO A CA 1
ATOM 1971 C C . PRO A 1 253 ? -21.936 1.720 4.649 1.00 84.88 253 PRO A C 1
ATOM 1973 O O . PRO A 1 253 ? -22.131 1.076 3.612 1.00 84.88 253 PRO A O 1
ATOM 1976 N N . SER A 1 254 ? -22.050 3.042 4.716 1.00 88.50 254 SER A N 1
ATOM 1977 C CA . SER A 1 254 ? -22.374 3.856 3.553 1.00 88.50 254 SER A CA 1
ATOM 1978 C C . SER A 1 254 ? -21.360 3.634 2.424 1.00 88.50 254 SER A C 1
ATOM 1980 O O . SER A 1 254 ? -20.159 3.457 2.660 1.00 88.50 254 SER A O 1
ATOM 1982 N N . ASP A 1 255 ? -21.827 3.662 1.173 1.00 89.25 255 ASP A N 1
ATOM 1983 C CA . ASP A 1 255 ? -20.949 3.428 0.018 1.00 89.25 255 ASP A CA 1
ATOM 1984 C C . ASP A 1 255 ? -19.834 4.489 -0.079 1.00 89.25 255 ASP A C 1
ATOM 1986 O O . ASP A 1 255 ? -18.745 4.196 -0.568 1.00 89.25 255 ASP A O 1
ATOM 1990 N N . TRP A 1 256 ? -20.053 5.696 0.457 1.00 89.31 256 TRP A N 1
ATOM 1991 C CA . TRP A 1 256 ? -19.030 6.742 0.509 1.00 89.31 256 TRP A CA 1
ATOM 1992 C C . TRP A 1 256 ? -17.885 6.411 1.480 1.00 89.31 256 TRP A C 1
ATOM 1994 O O . TRP A 1 256 ? -16.727 6.647 1.134 1.00 89.31 256 TRP A O 1
ATOM 2004 N N . LEU A 1 257 ? -18.175 5.811 2.645 1.00 92.25 257 LEU A N 1
ATOM 2005 C CA . LEU A 1 257 ? -17.158 5.388 3.615 1.00 92.25 257 LEU A CA 1
ATOM 2006 C C . LEU A 1 257 ? -16.375 4.179 3.087 1.00 92.25 257 LEU A C 1
ATOM 2008 O O . LEU A 1 257 ? -15.160 4.107 3.260 1.00 92.25 257 LEU A O 1
ATOM 2012 N N . ARG A 1 258 ? -17.050 3.258 2.380 1.00 93.94 258 ARG A N 1
ATOM 2013 C CA . ARG A 1 258 ? -16.411 2.092 1.742 1.00 93.94 258 ARG A CA 1
ATOM 2014 C C . ARG A 1 258 ? -15.250 2.475 0.836 1.00 93.94 258 ARG A C 1
ATOM 2016 O O . ARG A 1 258 ? -14.248 1.771 0.841 1.00 93.94 258 ARG A O 1
ATOM 2023 N N . ARG A 1 259 ? -15.326 3.616 0.143 1.00 93.56 259 ARG A N 1
ATOM 2024 C CA . ARG A 1 259 ? -14.238 4.110 -0.720 1.00 93.56 259 ARG A CA 1
ATOM 2025 C C . ARG A 1 259 ? -12.893 4.221 0.001 1.00 93.56 259 ARG A C 1
ATOM 2027 O O . ARG A 1 259 ? -11.868 4.115 -0.653 1.00 93.56 259 ARG A O 1
ATOM 2034 N N . TYR A 1 260 ? -12.880 4.421 1.319 1.00 95.06 260 TYR A N 1
ATOM 2035 C CA . TYR A 1 260 ? -11.655 4.623 2.096 1.00 95.06 260 TYR A CA 1
ATOM 2036 C C . TYR A 1 260 ? -10.950 3.341 2.532 1.00 95.06 260 TYR A C 1
ATOM 2038 O O . TYR A 1 260 ? -9.765 3.388 2.866 1.00 95.06 260 TYR A O 1
ATOM 2046 N N . TYR A 1 261 ? -11.656 2.212 2.545 1.00 95.81 261 TYR A N 1
ATOM 2047 C CA . TYR A 1 261 ? -11.110 0.950 3.043 1.00 95.81 261 TYR A CA 1
ATOM 2048 C C . TYR A 1 261 ? -11.272 -0.222 2.071 1.00 95.81 261 TYR A C 1
ATOM 2050 O O . TYR A 1 261 ? -10.451 -1.131 2.099 1.00 95.81 261 TYR A O 1
ATOM 2058 N N . ASP A 1 262 ? -12.260 -0.180 1.177 1.00 95.69 262 ASP A N 1
ATOM 2059 C CA . ASP A 1 262 ? -12.469 -1.123 0.070 1.00 95.69 262 ASP A CA 1
ATOM 2060 C C . ASP A 1 262 ? -11.690 -0.643 -1.169 1.00 95.69 262 ASP A C 1
ATOM 2062 O O . ASP A 1 262 ? -12.246 -0.295 -2.213 1.00 95.69 262 ASP A O 1
ATOM 2066 N N . LEU A 1 263 ? -10.375 -0.488 -0.995 1.00 96.06 263 LEU A N 1
ATOM 2067 C CA . LEU A 1 263 ? -9.488 0.089 -2.003 1.00 96.06 263 LEU A CA 1
ATOM 2068 C C . LEU A 1 263 ? -9.136 -0.937 -3.089 1.00 96.06 263 LEU A C 1
ATOM 2070 O O . LEU A 1 263 ? -8.902 -2.108 -2.775 1.00 96.06 263 LEU A O 1
ATOM 2074 N N . PRO A 1 264 ? -8.987 -0.516 -4.358 1.00 96.06 264 PRO A N 1
ATOM 2075 C CA . PRO A 1 264 ? -8.550 -1.420 -5.410 1.00 96.06 264 PRO A CA 1
ATOM 2076 C C . PRO A 1 264 ? -7.112 -1.893 -5.156 1.00 96.06 264 PRO A C 1
ATOM 2078 O O . PRO A 1 264 ? -6.213 -1.101 -4.842 1.00 96.06 264 PRO A O 1
ATOM 2081 N N . ALA A 1 265 ? -6.884 -3.196 -5.328 1.00 96.44 265 ALA A N 1
ATOM 2082 C CA . ALA A 1 265 ? -5.545 -3.765 -5.292 1.00 96.44 265 ALA A CA 1
ATOM 2083 C C . ALA A 1 265 ? -4.731 -3.234 -6.481 1.00 96.44 265 ALA A C 1
ATOM 2085 O O . ALA A 1 265 ? -5.104 -3.407 -7.639 1.00 96.44 265 ALA A O 1
ATOM 2086 N N . GLN A 1 266 ? -3.610 -2.587 -6.184 1.00 95.50 266 GLN A N 1
ATOM 2087 C CA . GLN A 1 266 ? -2.688 -2.034 -7.170 1.00 95.50 266 GLN A CA 1
ATOM 2088 C C . GLN A 1 266 ? -1.602 -3.039 -7.555 1.00 95.50 266 GLN A C 1
ATOM 2090 O O . GLN A 1 266 ? -1.204 -3.118 -8.713 1.00 95.50 266 GLN A O 1
ATOM 2095 N N . ARG A 1 267 ? -1.087 -3.800 -6.586 1.00 94.12 267 ARG A N 1
ATOM 2096 C CA . ARG A 1 267 ? -0.006 -4.762 -6.821 1.00 94.12 267 ARG A CA 1
ATOM 2097 C C . ARG A 1 267 ? -0.106 -5.933 -5.861 1.00 94.12 267 ARG A C 1
ATOM 2099 O O . ARG A 1 267 ? -0.370 -5.737 -4.676 1.00 94.12 267 ARG A O 1
ATOM 2106 N N . ILE A 1 268 ? 0.187 -7.124 -6.376 1.00 94.50 268 ILE A N 1
ATOM 2107 C CA . ILE A 1 268 ? 0.399 -8.339 -5.590 1.00 94.50 268 ILE A CA 1
ATOM 2108 C C . ILE A 1 268 ? 1.775 -8.890 -5.959 1.00 94.50 268 ILE A C 1
ATOM 2110 O O . ILE A 1 268 ? 2.085 -9.012 -7.143 1.00 94.50 268 ILE A O 1
ATOM 2114 N N . ALA A 1 269 ? 2.608 -9.199 -4.967 1.00 92.25 269 ALA A N 1
ATOM 2115 C CA . ALA A 1 269 ? 3.933 -9.772 -5.198 1.00 92.25 269 ALA A CA 1
ATOM 2116 C C . ALA A 1 269 ? 4.179 -11.012 -4.332 1.00 92.25 269 ALA A C 1
ATOM 2118 O O . ALA A 1 269 ? 3.692 -11.111 -3.204 1.00 92.25 269 ALA A O 1
ATOM 2119 N N . PHE A 1 270 ? 4.959 -11.946 -4.885 1.00 87.38 270 PHE A N 1
ATOM 2120 C CA . PHE A 1 270 ? 5.228 -13.264 -4.315 1.00 87.38 270 PHE A CA 1
ATOM 2121 C C . PHE A 1 270 ? 6.744 -13.488 -4.183 1.00 87.38 270 PHE A C 1
ATOM 2123 O O . PHE A 1 270 ? 7.396 -14.041 -5.056 1.00 87.38 270 PHE A O 1
ATOM 2130 N N . ALA A 1 271 ? 7.325 -12.984 -3.103 1.00 77.69 271 ALA A N 1
ATOM 2131 C CA . ALA A 1 271 ? 8.692 -13.220 -2.637 1.00 77.69 271 ALA A CA 1
ATOM 2132 C C . ALA A 1 271 ? 8.756 -12.657 -1.211 1.00 77.69 271 ALA A C 1
ATOM 2134 O O . ALA A 1 271 ? 9.325 -11.583 -0.990 1.00 77.69 271 ALA A O 1
ATOM 2135 N N . SER A 1 272 ? 8.056 -13.313 -0.274 1.00 88.25 272 SER A N 1
ATOM 2136 C CA . SER A 1 272 ? 7.140 -12.730 0.731 1.00 88.25 272 SER A CA 1
ATOM 2137 C C . SER A 1 272 ? 5.822 -12.237 0.114 1.00 88.25 272 SER A C 1
ATOM 2139 O O . SER A 1 272 ? 5.795 -11.865 -1.057 1.00 88.25 272 SER A O 1
ATOM 2141 N N . PHE A 1 273 ? 4.718 -12.271 0.860 1.00 96.44 273 PHE A N 1
ATOM 2142 C CA . PHE A 1 273 ? 3.418 -11.889 0.304 1.00 96.44 273 PHE A CA 1
ATOM 2143 C C . PHE A 1 273 ? 3.173 -10.395 0.502 1.00 96.44 273 PHE A C 1
ATOM 2145 O O . PHE A 1 273 ? 3.039 -9.951 1.639 1.00 96.44 273 PHE A O 1
ATOM 2152 N N . GLU A 1 274 ? 3.108 -9.626 -0.582 1.00 96.75 274 GLU A N 1
ATOM 2153 C CA . GLU A 1 274 ? 2.783 -8.197 -0.545 1.00 96.75 274 GLU A CA 1
ATOM 2154 C C . GLU A 1 274 ? 1.465 -7.915 -1.259 1.00 96.75 274 GLU A C 1
ATOM 2156 O O . GLU A 1 274 ? 1.255 -8.388 -2.375 1.00 96.75 274 GLU A O 1
ATOM 2161 N N . VAL A 1 275 ? 0.625 -7.084 -0.637 1.00 97.44 275 VAL A N 1
ATOM 2162 C CA . VAL A 1 275 ? -0.522 -6.433 -1.278 1.00 97.44 275 VAL A CA 1
ATOM 2163 C C . VAL A 1 275 ? -0.379 -4.929 -1.116 1.00 97.44 275 VAL A C 1
ATOM 2165 O O . VAL A 1 275 ? -0.204 -4.423 -0.007 1.00 97.44 275 VAL A O 1
ATOM 2168 N N . ALA A 1 276 ? -0.466 -4.217 -2.233 1.00 97.25 276 ALA A N 1
ATOM 2169 C CA . ALA A 1 276 ? -0.505 -2.767 -2.273 1.00 97.25 276 ALA A CA 1
ATOM 2170 C C . ALA A 1 276 ? -1.873 -2.293 -2.762 1.00 97.25 276 ALA A C 1
ATOM 2172 O O . ALA A 1 276 ? -2.420 -2.849 -3.713 1.00 97.25 276 ALA A O 1
ATOM 2173 N N . PHE A 1 277 ? -2.395 -1.248 -2.134 1.00 97.81 277 PHE A N 1
ATOM 2174 C CA . PHE A 1 277 ? -3.694 -0.654 -2.420 1.00 97.81 277 PHE A CA 1
ATOM 2175 C C . PHE A 1 277 ? -3.504 0.723 -3.049 1.00 97.81 277 PHE A C 1
ATOM 2177 O O . PHE A 1 277 ? -2.703 1.526 -2.553 1.00 97.81 277 PHE A O 1
ATOM 2184 N N . ALA A 1 278 ? -4.237 1.003 -4.126 1.00 96.50 278 ALA A N 1
ATOM 2185 C CA . ALA A 1 278 ? -4.216 2.326 -4.738 1.00 96.50 278 ALA A CA 1
ATOM 2186 C C . ALA A 1 278 ? -4.971 3.338 -3.864 1.00 96.50 278 ALA A C 1
ATOM 2188 O O . ALA A 1 278 ? -5.688 2.980 -2.927 1.00 96.50 278 ALA A O 1
ATOM 2189 N N . ALA A 1 279 ? -4.813 4.622 -4.175 1.00 94.56 279 ALA A N 1
ATOM 2190 C CA . ALA A 1 279 ? -5.684 5.646 -3.610 1.00 94.56 279 ALA A CA 1
ATOM 2191 C C . ALA A 1 279 ? -7.143 5.421 -4.060 1.00 94.56 279 ALA A C 1
ATOM 2193 O O . ALA A 1 279 ? -7.359 4.856 -5.138 1.00 94.56 279 ALA A O 1
ATOM 2194 N N . PRO A 1 280 ? -8.138 5.863 -3.270 1.00 93.94 280 PRO A N 1
ATOM 2195 C CA . PRO A 1 280 ? -9.526 5.834 -3.709 1.00 93.94 280 PRO A CA 1
ATOM 2196 C C . PRO A 1 280 ? -9.679 6.586 -5.030 1.00 93.94 280 PRO A C 1
ATOM 2198 O O . PRO A 1 280 ? -9.021 7.607 -5.257 1.00 93.94 280 PRO A O 1
ATOM 2201 N N . ALA A 1 281 ? -10.564 6.089 -5.895 1.00 89.94 281 ALA A N 1
ATOM 2202 C CA . ALA A 1 281 ? -10.956 6.832 -7.083 1.00 89.94 281 ALA A CA 1
ATOM 2203 C C . ALA A 1 281 ? -11.512 8.205 -6.662 1.00 89.94 281 ALA A C 1
ATOM 2205 O O . ALA A 1 281 ? -12.187 8.291 -5.628 1.00 89.94 281 ALA A O 1
ATOM 2206 N N . PRO A 1 282 ? -11.238 9.274 -7.433 1.00 87.56 282 PRO A N 1
ATOM 2207 C CA . PRO A 1 282 ? -11.788 10.583 -7.125 1.00 87.56 282 PRO A CA 1
ATOM 2208 C C . PRO A 1 282 ? -13.318 10.484 -7.032 1.00 87.56 282 PRO A C 1
ATOM 2210 O O . PRO A 1 282 ? -13.937 9.773 -7.834 1.00 87.56 282 PRO A O 1
ATOM 2213 N N . PRO A 1 283 ? -13.939 11.157 -6.051 1.00 86.38 283 PRO A N 1
ATOM 2214 C CA . PRO A 1 283 ? -15.382 11.120 -5.901 1.00 86.38 283 PRO A CA 1
ATOM 2215 C C . PRO A 1 283 ? -16.056 11.681 -7.164 1.00 86.38 283 PRO A C 1
ATOM 2217 O O . PRO A 1 283 ? -15.498 12.571 -7.815 1.00 86.38 283 PRO A O 1
ATOM 2220 N N . PRO A 1 284 ? -17.261 11.197 -7.517 1.00 85.69 284 PRO A N 1
ATOM 2221 C CA . PRO A 1 284 ? -18.080 11.839 -8.536 1.00 85.69 284 PRO A CA 1
ATOM 2222 C C . PRO A 1 284 ? -18.218 13.339 -8.242 1.00 85.69 284 PRO A C 1
ATOM 2224 O O . PRO A 1 284 ? -18.331 13.749 -7.082 1.00 85.69 284 PRO A O 1
ATOM 2227 N N . GLN A 1 285 ? -18.193 14.169 -9.286 1.00 83.38 285 GLN A N 1
ATOM 2228 C CA . GLN A 1 285 ? -18.297 15.621 -9.129 1.00 83.38 285 GLN A CA 1
ATOM 2229 C C . GLN A 1 285 ? -19.547 15.978 -8.306 1.00 83.38 285 GLN A C 1
ATOM 2231 O O . GLN A 1 285 ? -20.652 15.552 -8.633 1.00 83.38 285 GLN A O 1
ATOM 2236 N N . GLY A 1 286 ? -19.363 16.745 -7.226 1.00 78.19 286 GLY A N 1
ATOM 2237 C CA . GLY A 1 286 ? -20.453 17.208 -6.359 1.00 78.19 286 GLY A CA 1
ATOM 2238 C C . GLY A 1 286 ? -20.810 16.309 -5.167 1.00 78.19 286 GLY A C 1
ATOM 2239 O O . GLY A 1 286 ? -21.694 16.685 -4.406 1.00 78.19 286 GLY A O 1
ATOM 2240 N N . THR A 1 287 ? -20.135 15.171 -4.947 1.00 77.88 287 THR A N 1
ATOM 2241 C CA . THR A 1 287 ? -20.399 14.292 -3.782 1.00 77.88 287 THR A CA 1
ATOM 2242 C C . THR A 1 287 ? -19.363 14.417 -2.659 1.00 77.88 287 THR A C 1
ATOM 2244 O O . THR A 1 287 ? -19.178 13.461 -1.906 1.00 77.88 287 THR A O 1
ATOM 2247 N N . LEU A 1 288 ? -18.627 15.530 -2.589 1.00 73.88 288 LEU A N 1
ATOM 2248 C CA . LEU A 1 288 ? -17.598 15.716 -1.564 1.00 73.88 288 LEU A CA 1
ATOM 2249 C C . LEU A 1 288 ? -18.252 15.952 -0.202 1.00 73.88 288 LEU A C 1
ATOM 2251 O O . LEU A 1 288 ? -18.979 16.930 -0.018 1.00 73.88 288 LEU A O 1
ATOM 2255 N N . PHE A 1 289 ? -17.989 15.063 0.752 1.00 77.06 289 PHE A N 1
ATOM 2256 C CA . PHE A 1 289 ? -18.418 15.265 2.132 1.00 77.06 289 PHE A CA 1
ATOM 2257 C C . PHE A 1 289 ? -17.507 16.308 2.811 1.00 77.06 289 PHE A C 1
ATOM 2259 O O . PHE A 1 289 ? -16.303 16.351 2.530 1.00 77.06 289 PHE A O 1
ATOM 2266 N N . PRO A 1 290 ? -18.015 17.160 3.720 1.00 75.75 290 PRO A N 1
ATOM 2267 C CA . PRO A 1 290 ? -17.159 18.066 4.480 1.00 75.75 290 PRO A CA 1
ATOM 2268 C C . PRO A 1 290 ? -16.041 17.302 5.205 1.00 75.75 290 PRO A C 1
ATOM 2270 O O . PRO A 1 290 ? -16.302 16.360 5.948 1.00 75.75 290 PRO A O 1
ATOM 2273 N N . GLY A 1 291 ? -14.786 17.700 4.982 1.00 80.75 291 GLY A N 1
ATOM 2274 C CA . GLY A 1 291 ? -13.611 17.061 5.589 1.00 80.75 291 GLY A CA 1
ATOM 2275 C C . GLY A 1 291 ? -13.035 15.869 4.815 1.00 80.75 291 GLY A C 1
ATOM 2276 O O . GLY A 1 291 ? -11.967 15.382 5.188 1.00 80.75 291 GLY A O 1
ATOM 2277 N N . GLU A 1 292 ? -13.672 15.449 3.718 1.00 83.88 292 GLU A N 1
ATOM 2278 C CA . GLU A 1 292 ? -13.229 14.331 2.877 1.00 83.88 292 GLU A CA 1
ATOM 2279 C C . GLU A 1 292 ? -11.808 14.542 2.314 1.00 83.88 292 GLU A C 1
ATOM 2281 O O . GLU A 1 292 ? -10.980 13.628 2.325 1.00 83.88 292 GLU A O 1
ATOM 2286 N N . GLU A 1 293 ? -11.492 15.779 1.917 1.00 83.00 293 GLU A N 1
ATOM 2287 C CA . GLU A 1 293 ? -10.182 16.173 1.377 1.00 83.00 293 GLU A CA 1
ATOM 2288 C C . GLU A 1 293 ? -9.033 15.949 2.370 1.00 83.00 293 GLU A C 1
ATOM 2290 O O . GLU A 1 293 ? -7.921 15.619 1.967 1.00 83.00 293 GLU A O 1
ATOM 2295 N N . GLN A 1 294 ? -9.303 16.091 3.672 1.00 93.69 294 GLN A N 1
ATOM 2296 C CA . GLN A 1 294 ? -8.300 15.958 4.733 1.00 93.69 294 GLN A CA 1
ATOM 2297 C C . GLN A 1 294 ? -8.304 14.571 5.382 1.00 93.69 294 GLN A C 1
ATOM 2299 O O . GLN A 1 294 ? -7.438 14.282 6.208 1.00 93.69 294 GLN A O 1
ATOM 2304 N N . ALA A 1 295 ? -9.267 13.706 5.046 1.00 93.81 295 ALA A N 1
ATOM 2305 C CA . ALA A 1 295 ? -9.439 12.418 5.709 1.00 93.81 295 ALA A CA 1
ATOM 2306 C C . ALA A 1 295 ? -8.186 11.540 5.571 1.00 93.81 295 ALA A C 1
ATOM 2308 O O . ALA A 1 295 ? -7.676 11.043 6.572 1.00 93.81 295 ALA A O 1
ATOM 2309 N N . LEU A 1 296 ? -7.625 11.424 4.361 1.00 94.69 296 LEU A N 1
ATOM 2310 C CA . LEU A 1 296 ? -6.410 10.632 4.126 1.00 94.69 296 LEU A CA 1
ATOM 2311 C C . LEU A 1 296 ? -5.192 11.186 4.876 1.00 94.69 296 LEU A C 1
ATOM 2313 O O . LEU A 1 296 ? -4.394 10.406 5.395 1.00 94.69 296 LEU A O 1
ATOM 2317 N N . ASP A 1 297 ? -5.065 12.509 4.973 1.00 95.50 297 ASP A N 1
ATOM 2318 C CA . ASP A 1 297 ? -3.966 13.145 5.703 1.00 95.50 297 ASP A CA 1
ATOM 2319 C C . ASP A 1 297 ? -4.095 12.907 7.214 1.00 95.50 297 ASP A C 1
ATOM 2321 O O . ASP A 1 297 ? -3.112 12.552 7.869 1.00 95.50 297 ASP A O 1
ATOM 2325 N N . LYS A 1 298 ? -5.315 13.004 7.764 1.00 96.19 298 LYS A N 1
ATOM 2326 C CA . LYS A 1 298 ? -5.609 12.655 9.164 1.00 96.19 298 LYS A CA 1
ATOM 2327 C C . LYS A 1 298 ? -5.305 11.182 9.447 1.00 96.19 298 LYS A C 1
ATOM 2329 O O . LYS A 1 298 ? -4.579 10.883 10.394 1.00 96.19 298 LYS A O 1
ATOM 2334 N N . MET A 1 299 ? -5.811 10.269 8.610 1.00 97.25 299 MET A N 1
ATOM 2335 C CA . MET A 1 299 ? -5.536 8.829 8.711 1.00 97.25 299 MET A CA 1
ATOM 2336 C C . MET A 1 299 ? -4.025 8.563 8.685 1.00 97.25 299 MET A C 1
ATOM 2338 O O . MET A 1 299 ? -3.511 7.812 9.515 1.00 97.25 299 MET A O 1
ATOM 2342 N N . GLY A 1 300 ? -3.314 9.217 7.761 1.00 96.75 300 GLY A N 1
ATOM 2343 C CA . GLY A 1 300 ? -1.866 9.132 7.611 1.00 96.75 300 GLY A CA 1
ATOM 2344 C C . GLY A 1 300 ? -1.112 9.603 8.854 1.00 96.75 300 GLY A C 1
ATOM 2345 O O . GLY A 1 300 ? -0.226 8.900 9.336 1.00 96.75 300 GLY A O 1
ATOM 2346 N N . GLY A 1 301 ? -1.489 10.751 9.420 1.00 96.06 301 GLY A N 1
ATOM 2347 C CA . GLY A 1 301 ? -0.883 11.278 10.644 1.00 96.06 301 GLY A CA 1
ATOM 2348 C C . GLY A 1 301 ? -1.018 10.321 11.832 1.00 96.06 301 GLY A C 1
ATOM 2349 O O . GLY A 1 301 ? -0.035 10.054 12.526 1.00 96.06 301 GLY A O 1
ATOM 2350 N N . VAL A 1 302 ? -2.208 9.741 12.023 1.00 96.25 302 VAL A N 1
ATOM 2351 C CA . VAL A 1 302 ? -2.471 8.787 13.113 1.00 96.25 302 VAL A CA 1
ATOM 2352 C C . VAL A 1 302 ? -1.670 7.504 12.944 1.00 96.25 302 VAL A C 1
ATOM 2354 O O . VAL A 1 302 ? -0.981 7.087 13.878 1.00 96.25 302 VAL A O 1
ATOM 2357 N N . ILE A 1 303 ? -1.702 6.884 11.760 1.00 97.00 303 ILE A N 1
ATOM 2358 C CA . ILE A 1 303 ? -0.991 5.618 11.554 1.00 97.00 303 ILE A CA 1
ATOM 2359 C C . ILE A 1 303 ? 0.532 5.800 11.583 1.00 97.00 303 ILE A C 1
ATOM 2361 O O . ILE A 1 303 ? 1.238 4.940 12.108 1.00 97.00 303 ILE A O 1
ATOM 2365 N N . GLN A 1 304 ? 1.057 6.933 11.102 1.00 96.38 304 GLN A N 1
ATOM 2366 C CA . GLN A 1 304 ? 2.485 7.263 11.195 1.00 96.38 304 GLN A CA 1
ATOM 2367 C C . GLN A 1 304 ? 2.948 7.406 12.643 1.00 96.38 304 GLN A C 1
ATOM 2369 O O . GLN A 1 304 ? 4.000 6.868 13.003 1.00 96.38 304 GLN A O 1
ATOM 2374 N N . ALA A 1 305 ? 2.167 8.097 13.478 1.00 95.19 305 ALA A N 1
ATOM 2375 C CA . ALA A 1 305 ? 2.457 8.228 14.901 1.00 95.19 305 ALA A CA 1
ATOM 2376 C C . ALA A 1 305 ? 2.426 6.857 15.598 1.00 95.19 305 ALA A C 1
ATOM 2378 O O . ALA A 1 305 ? 3.356 6.515 16.329 1.00 95.19 305 ALA A O 1
ATOM 2379 N N . ALA A 1 306 ? 1.413 6.038 15.298 1.00 95.88 306 ALA A N 1
ATOM 2380 C CA . ALA A 1 306 ? 1.254 4.694 15.850 1.00 95.88 306 ALA A CA 1
ATOM 2381 C C . ALA A 1 306 ? 2.432 3.770 15.497 1.00 95.88 306 ALA A C 1
ATOM 2383 O O . ALA A 1 306 ? 3.001 3.117 16.372 1.00 95.88 306 ALA A O 1
ATOM 2384 N N . ILE A 1 307 ? 2.824 3.736 14.218 1.00 96.50 307 ILE A N 1
ATOM 2385 C CA . ILE A 1 307 ? 3.958 2.938 13.734 1.00 96.50 307 ILE A CA 1
ATOM 2386 C C . ILE A 1 307 ? 5.257 3.416 14.388 1.00 96.50 307 ILE A C 1
ATOM 2388 O O . ILE A 1 307 ? 6.032 2.600 14.882 1.00 96.50 307 ILE A O 1
ATOM 2392 N N . SER A 1 308 ? 5.475 4.733 14.450 1.00 95.19 308 SER A N 1
ATOM 2393 C CA . SER A 1 308 ? 6.673 5.308 15.071 1.00 95.19 308 SER A CA 1
ATOM 2394 C C . SER A 1 308 ? 6.785 4.943 16.554 1.00 95.19 308 SER A C 1
ATOM 2396 O O . SER A 1 308 ? 7.870 4.602 17.019 1.00 95.19 308 SER A O 1
ATOM 2398 N N . TRP A 1 309 ? 5.667 4.956 17.285 1.00 95.69 309 TRP A N 1
ATOM 2399 C CA . TRP A 1 309 ? 5.600 4.520 18.681 1.00 95.69 309 TRP A CA 1
ATOM 2400 C C . TRP A 1 309 ? 5.842 3.011 18.852 1.00 95.69 309 TRP A C 1
ATOM 2402 O O . TRP A 1 309 ? 6.501 2.577 19.798 1.00 95.69 309 TRP A O 1
ATOM 2412 N N . ALA A 1 310 ? 5.314 2.186 17.948 1.00 95.62 310 ALA A N 1
ATOM 2413 C CA . ALA A 1 310 ? 5.480 0.739 18.045 1.00 95.62 310 ALA A CA 1
ATOM 2414 C C . ALA A 1 310 ? 6.913 0.286 17.730 1.00 95.62 310 ALA A C 1
ATOM 2416 O O . ALA A 1 310 ? 7.356 -0.736 18.253 1.00 95.62 310 ALA A O 1
ATOM 2417 N N . GLU A 1 311 ? 7.633 1.045 16.902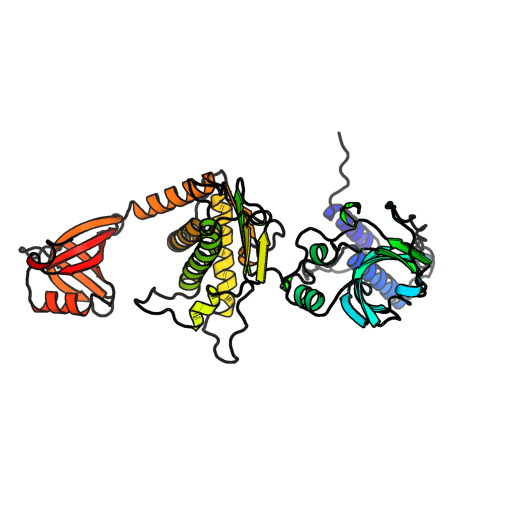 1.00 95.31 311 GLU A N 1
ATOM 2418 C CA . GLU A 1 311 ? 9.046 0.813 16.587 1.00 95.31 311 GLU A CA 1
ATOM 2419 C C . GLU A 1 311 ? 10.015 1.447 17.595 1.00 95.31 311 GLU A C 1
ATOM 2421 O O . GLU A 1 311 ? 11.159 0.993 17.731 1.00 95.31 311 GLU A O 1
ATOM 2426 N N . SER A 1 312 ? 9.599 2.504 18.302 1.00 93.12 312 SER A N 1
ATOM 2427 C CA . SER A 1 312 ? 10.443 3.127 19.318 1.00 93.12 312 SER A CA 1
ATOM 2428 C C . SER A 1 312 ? 10.743 2.099 20.411 1.00 93.12 312 SER A C 1
ATOM 2430 O O . SER A 1 312 ? 9.884 1.337 20.829 1.00 93.12 312 SER A O 1
ATOM 2432 N N . HIS A 1 313 ? 11.978 2.017 20.896 1.00 85.88 313 HIS A N 1
ATOM 2433 C CA . HIS A 1 313 ? 12.280 1.127 22.029 1.00 85.88 313 HIS A CA 1
ATOM 2434 C C . HIS A 1 313 ? 11.963 1.801 23.369 1.00 85.88 313 HIS A C 1
ATOM 2436 O O . HIS A 1 313 ? 11.794 1.133 24.386 1.00 85.88 313 HIS A O 1
ATOM 2442 N N . ILE A 1 314 ? 11.808 3.122 23.348 1.00 85.50 314 ILE A N 1
ATOM 2443 C CA . ILE A 1 314 ? 11.514 3.967 24.501 1.00 85.50 314 ILE A CA 1
ATOM 2444 C C . ILE A 1 314 ? 9.998 3.990 24.709 1.00 85.50 314 ILE A C 1
ATOM 2446 O O . ILE A 1 314 ? 9.245 4.002 23.737 1.00 85.50 314 ILE A O 1
ATOM 2450 N N . GLU A 1 315 ? 9.544 3.985 25.962 1.00 78.44 315 GLU A N 1
ATOM 2451 C CA . GLU A 1 315 ? 8.150 4.288 26.301 1.00 78.44 315 GLU A CA 1
ATOM 2452 C C . GLU A 1 315 ? 7.884 5.771 26.007 1.00 78.44 315 GLU A C 1
ATOM 2454 O O . GLU A 1 315 ? 7.936 6.622 26.886 1.00 78.44 315 GLU A O 1
ATOM 2459 N N . SER A 1 316 ? 7.690 6.104 24.732 1.00 81.06 316 SER A N 1
ATOM 2460 C CA . SER A 1 316 ? 7.191 7.414 24.334 1.00 81.06 316 SER A CA 1
ATOM 2461 C C . SER A 1 316 ? 5.691 7.472 24.598 1.00 81.06 316 SER A C 1
ATOM 2463 O O . SER A 1 316 ? 4.982 6.489 24.356 1.00 81.06 316 SER A O 1
ATOM 2465 N N . GLU A 1 317 ? 5.206 8.621 25.062 1.00 81.00 317 GLU A N 1
ATOM 2466 C CA . GLU A 1 317 ? 3.773 8.865 25.203 1.00 81.00 317 GLU A CA 1
ATOM 2467 C C . GLU A 1 317 ? 3.084 8.701 23.843 1.00 81.00 317 GLU A C 1
ATOM 2469 O O . GLU A 1 317 ? 3.591 9.130 22.801 1.00 81.00 317 GLU A O 1
ATOM 2474 N N . LEU A 1 318 ? 1.950 8.003 23.853 1.00 79.88 318 LEU A N 1
ATOM 2475 C CA . LEU A 1 318 ? 1.061 7.944 22.702 1.00 79.88 318 LEU A CA 1
ATOM 2476 C C . LEU A 1 318 ? 0.382 9.321 22.513 1.00 79.88 318 LEU A C 1
ATOM 2478 O O . LEU A 1 318 ? 0.419 10.145 23.427 1.00 79.88 318 LEU A O 1
ATOM 2482 N N . PRO A 1 319 ? -0.223 9.597 21.342 1.00 77.56 319 PRO A N 1
ATOM 2483 C CA . PRO A 1 319 ? -1.042 10.795 21.117 1.00 77.56 319 PRO A CA 1
ATOM 2484 C C . PRO A 1 319 ? -2.209 10.940 22.123 1.00 77.56 319 PRO A C 1
ATOM 2486 O O . PRO A 1 319 ? -2.319 10.192 23.091 1.00 77.56 319 PRO A O 1
ATOM 2489 N N . SER A 1 320 ? -3.139 11.878 21.895 1.00 82.31 320 SER A N 1
ATOM 2490 C CA . SER A 1 320 ? -4.343 12.002 22.741 1.00 82.31 320 SER A CA 1
ATOM 2491 C C . SER A 1 320 ? -5.054 10.654 22.954 1.00 82.31 320 SER A C 1
ATOM 2493 O O . SER A 1 320 ? -4.985 9.772 22.098 1.00 82.31 320 SER A O 1
ATOM 2495 N N . GLU A 1 321 ? -5.727 10.479 24.094 1.00 82.62 321 GLU A N 1
ATOM 2496 C CA . GLU A 1 321 ? -6.312 9.194 24.518 1.00 82.62 321 GLU A CA 1
ATOM 2497 C C . GLU A 1 321 ? -7.224 8.564 23.448 1.00 82.62 321 GLU A C 1
ATOM 2499 O O . GLU A 1 321 ? -7.077 7.388 23.110 1.00 82.62 321 GLU A O 1
ATOM 2504 N N . GLU A 1 322 ? -8.096 9.367 22.833 1.00 83.62 322 GLU A N 1
ATOM 2505 C CA . GLU A 1 322 ? -8.997 8.921 21.765 1.00 83.62 322 GLU A CA 1
ATOM 2506 C C . GLU A 1 322 ? -8.231 8.474 20.508 1.00 83.62 322 GLU A C 1
ATOM 2508 O O . GLU A 1 322 ? -8.423 7.360 20.014 1.00 83.62 322 GLU A O 1
ATOM 2513 N N . THR A 1 323 ? -7.304 9.311 20.029 1.00 89.94 323 THR A N 1
ATOM 2514 C CA . THR A 1 323 ? -6.463 9.016 18.857 1.00 89.94 323 THR A CA 1
ATOM 2515 C C . THR A 1 323 ? -5.622 7.764 19.088 1.00 89.94 323 THR A C 1
ATOM 2517 O O . THR A 1 323 ? -5.417 6.964 18.178 1.00 89.94 323 THR A O 1
ATOM 2520 N N . SER A 1 324 ? -5.158 7.573 20.321 1.00 92.12 324 SER A N 1
ATOM 2521 C CA . SER A 1 324 ? -4.341 6.436 20.729 1.00 92.12 324 SER A CA 1
ATOM 2522 C C . SER A 1 324 ? -5.094 5.120 20.631 1.00 92.12 324 SER A C 1
ATOM 2524 O O . SER A 1 324 ? -4.530 4.143 20.141 1.00 92.12 324 SER A O 1
ATOM 2526 N N . ARG A 1 325 ? -6.372 5.079 21.026 1.00 93.94 325 ARG A N 1
ATOM 2527 C CA . ARG A 1 325 ? -7.174 3.855 20.916 1.00 93.94 325 ARG A CA 1
ATOM 2528 C C . ARG A 1 325 ? -7.348 3.441 19.455 1.00 93.94 325 ARG A C 1
ATOM 2530 O O . ARG A 1 325 ? -7.043 2.303 19.108 1.00 93.94 325 ARG A O 1
ATOM 2537 N N . VAL A 1 326 ? -7.755 4.382 18.600 1.00 95.19 326 VAL A N 1
ATOM 2538 C CA . VAL A 1 326 ? -7.949 4.160 17.154 1.00 95.19 326 VAL A CA 1
ATOM 2539 C C . VAL A 1 326 ? -6.640 3.733 16.486 1.00 95.19 326 VAL A C 1
ATOM 2541 O O . VAL A 1 326 ? -6.603 2.748 15.746 1.00 95.19 326 VAL A O 1
ATOM 2544 N N . ALA A 1 327 ? -5.544 4.434 16.790 1.00 96.00 327 ALA A N 1
ATOM 2545 C CA . ALA A 1 327 ? -4.200 4.113 16.323 1.00 96.00 327 ALA A CA 1
ATOM 2546 C C . ALA A 1 327 ? -3.793 2.677 16.670 1.00 96.00 327 ALA A C 1
ATOM 2548 O O . ALA A 1 327 ? -3.340 1.926 15.804 1.00 96.00 327 ALA A O 1
ATOM 2549 N N . LEU A 1 328 ? -3.944 2.292 17.939 1.00 96.44 328 LEU A N 1
ATOM 2550 C CA . LEU A 1 328 ? -3.553 0.976 18.428 1.00 96.44 328 LEU A CA 1
ATOM 2551 C C . LEU A 1 328 ? -4.439 -0.133 17.866 1.00 96.44 328 LEU A C 1
ATOM 2553 O O . LEU A 1 328 ? -3.929 -1.205 17.537 1.00 96.44 328 LEU A O 1
ATOM 2557 N N . GLU A 1 329 ? -5.741 0.110 17.721 1.00 96.38 329 GLU A N 1
ATOM 2558 C CA . GLU A 1 329 ? -6.660 -0.849 17.120 1.00 96.38 329 GLU A CA 1
ATOM 2559 C C . GLU A 1 329 ? -6.309 -1.098 15.650 1.00 96.38 329 GLU A C 1
ATOM 2561 O O . GLU A 1 329 ? -6.109 -2.254 15.267 1.00 96.38 329 GLU A O 1
ATOM 2566 N N . ALA A 1 330 ? -6.122 -0.043 14.852 1.00 97.50 330 ALA A N 1
ATOM 2567 C CA . ALA A 1 330 ? -5.687 -0.167 13.462 1.00 97.50 330 ALA A CA 1
ATOM 2568 C C . ALA A 1 330 ? -4.334 -0.896 13.359 1.00 97.50 330 ALA A C 1
ATOM 2570 O O . ALA A 1 330 ? -4.176 -1.850 12.591 1.00 97.50 330 ALA A O 1
ATOM 2571 N N . LEU A 1 331 ? -3.366 -0.523 14.199 1.00 97.44 331 LEU A N 1
ATOM 2572 C CA . LEU A 1 331 ? -2.040 -1.137 14.213 1.00 97.44 331 LEU A CA 1
ATOM 2573 C C . LEU A 1 331 ? -2.066 -2.607 14.665 1.00 97.44 331 LEU A C 1
ATOM 2575 O O . LEU A 1 331 ? -1.270 -3.420 14.194 1.00 97.44 331 LEU A O 1
ATOM 2579 N N . SER A 1 332 ? -3.010 -2.998 15.523 1.00 97.56 332 SER A N 1
ATOM 2580 C CA . SER A 1 332 ? -3.200 -4.397 15.931 1.00 97.56 332 SER A CA 1
ATOM 2581 C C . SER A 1 332 ? -3.582 -5.318 14.764 1.00 97.56 332 SER A C 1
ATOM 2583 O O . SER A 1 332 ? -3.305 -6.519 14.806 1.00 97.56 332 SER A O 1
ATOM 2585 N N . ARG A 1 333 ? -4.182 -4.760 13.702 1.00 98.00 333 ARG A N 1
ATOM 2586 C CA . ARG A 1 333 ? -4.538 -5.481 12.470 1.00 98.00 333 ARG A CA 1
ATOM 2587 C C . ARG A 1 333 ? -3.371 -5.569 11.489 1.00 98.00 333 ARG A C 1
ATOM 2589 O O . ARG A 1 333 ? -3.297 -6.526 10.723 1.00 98.00 333 ARG A O 1
ATOM 2596 N N . LEU A 1 334 ? -2.449 -4.607 11.550 1.00 98.12 334 LEU A N 1
ATOM 2597 C CA . LEU A 1 334 ? -1.265 -4.524 10.686 1.00 98.12 334 LEU A CA 1
ATOM 2598 C C . LEU A 1 334 ? -0.008 -5.171 11.291 1.00 98.12 334 LEU A C 1
ATOM 2600 O O . LEU A 1 334 ? 1.011 -5.290 10.617 1.00 98.12 334 LEU A O 1
ATOM 2604 N N . THR A 1 335 ? -0.052 -5.595 12.553 1.00 98.12 335 THR A N 1
ATOM 2605 C CA . THR A 1 335 ? 1.073 -6.253 13.227 1.00 98.12 335 THR A CA 1
ATOM 2606 C C . THR A 1 335 ? 1.120 -7.762 12.938 1.00 98.12 335 THR A C 1
ATOM 2608 O O . THR A 1 335 ? 0.084 -8.393 12.661 1.00 98.12 335 THR A O 1
ATOM 2611 N N . PRO A 1 336 ? 2.315 -8.388 12.979 1.00 97.94 336 PRO A N 1
ATOM 2612 C CA . PRO A 1 336 ? 2.426 -9.830 12.796 1.00 97.94 336 PRO A CA 1
ATOM 2613 C C . PRO A 1 336 ? 1.655 -10.592 13.890 1.00 97.94 336 PRO A C 1
ATOM 2615 O O . PRO A 1 336 ? 1.477 -10.110 15.009 1.00 97.94 336 PRO A O 1
ATOM 2618 N N . PRO A 1 337 ? 1.160 -11.804 13.597 1.00 94.94 337 PRO A N 1
ATOM 2619 C CA . PRO A 1 337 ? 0.555 -12.641 14.620 1.00 94.94 337 PRO A CA 1
ATOM 2620 C C . PRO A 1 337 ? 1.615 -13.087 15.640 1.00 94.94 337 PRO A C 1
ATOM 2622 O O . PRO A 1 337 ? 2.793 -13.243 15.313 1.00 94.94 337 PRO A O 1
ATOM 2625 N N . LYS A 1 338 ? 1.184 -13.364 16.878 1.00 92.88 338 LYS A N 1
ATOM 2626 C CA . LYS A 1 338 ? 2.076 -13.874 17.939 1.00 92.88 338 LYS A CA 1
ATOM 2627 C C . LYS A 1 338 ? 2.712 -15.222 17.581 1.00 92.88 338 LYS A C 1
ATOM 2629 O O . LYS A 1 338 ? 3.843 -15.501 17.971 1.00 92.88 338 LYS A O 1
ATOM 2634 N N . HIS A 1 339 ? 1.988 -16.035 16.817 1.00 92.44 339 HIS A N 1
ATOM 2635 C CA . HIS A 1 339 ? 2.398 -17.363 16.371 1.00 92.44 339 HIS A CA 1
ATOM 2636 C C . HIS A 1 339 ? 2.160 -17.521 14.866 1.00 92.44 339 HIS A C 1
ATOM 2638 O O . HIS A 1 339 ? 1.357 -16.800 14.278 1.00 92.44 339 HIS A O 1
ATOM 2644 N N . GLY A 1 340 ? 2.831 -18.496 14.255 1.00 93.75 340 GLY A N 1
ATOM 2645 C CA . GLY A 1 340 ? 2.688 -18.826 12.836 1.00 93.75 340 GLY A CA 1
ATOM 2646 C C . GLY A 1 340 ? 3.909 -18.451 11.999 1.00 93.75 340 GLY A C 1
ATOM 2647 O O . GLY A 1 340 ? 4.985 -18.174 12.532 1.00 93.75 340 GLY A O 1
ATOM 2648 N N . LEU A 1 341 ? 3.727 -18.478 10.678 1.00 96.31 341 LEU A N 1
ATOM 2649 C CA . LEU A 1 341 ? 4.808 -18.322 9.698 1.00 96.31 341 LEU A CA 1
ATOM 2650 C C . LEU A 1 341 ? 5.293 -16.877 9.566 1.00 96.31 341 LEU A C 1
ATOM 2652 O O . LEU A 1 341 ? 6.478 -16.649 9.355 1.00 96.31 341 LEU A O 1
ATOM 2656 N N . VAL A 1 342 ? 4.387 -15.907 9.712 1.00 97.56 342 VAL A N 1
ATOM 2657 C CA . VAL A 1 342 ? 4.708 -14.479 9.601 1.00 97.56 342 VAL A CA 1
ATOM 2658 C C . VAL A 1 342 ? 5.484 -14.034 10.844 1.00 97.56 342 VAL A C 1
ATOM 2660 O O . VAL A 1 342 ? 5.013 -14.177 11.980 1.00 97.56 342 VAL A O 1
ATOM 2663 N N . THR A 1 343 ? 6.685 -13.510 10.631 1.00 98.06 343 THR A N 1
ATOM 2664 C CA . THR A 1 343 ? 7.582 -12.991 11.674 1.00 98.06 343 THR A CA 1
ATOM 2665 C C . THR A 1 343 ? 7.626 -11.469 11.674 1.00 98.06 343 THR A C 1
ATOM 2667 O O . THR A 1 343 ? 7.741 -10.864 12.741 1.00 98.06 343 THR A O 1
ATOM 2670 N N . GLU A 1 344 ? 7.480 -10.858 10.498 1.00 98.38 344 GLU A N 1
ATOM 2671 C CA . GLU A 1 344 ? 7.528 -9.413 10.297 1.00 98.38 344 GLU A CA 1
ATOM 2672 C C . GLU A 1 344 ? 6.431 -8.964 9.329 1.00 98.38 344 GLU A C 1
ATOM 2674 O O . GLU A 1 344 ? 6.042 -9.693 8.412 1.00 98.38 344 GLU A O 1
ATOM 2679 N N . VAL A 1 345 ? 5.962 -7.732 9.513 1.00 98.38 345 VAL A N 1
ATOM 2680 C CA . VAL A 1 345 ? 5.095 -7.038 8.561 1.00 98.38 345 VAL A CA 1
ATOM 2681 C C . VAL A 1 345 ? 5.759 -5.732 8.166 1.00 98.38 345 VAL A C 1
ATOM 2683 O O . VAL A 1 345 ? 6.063 -4.892 9.010 1.00 98.38 345 VAL A O 1
ATOM 2686 N N . HIS A 1 346 ? 6.011 -5.577 6.874 1.00 98.06 346 HIS A N 1
ATOM 2687 C CA . HIS A 1 346 ? 6.595 -4.384 6.283 1.00 98.06 346 HIS A CA 1
ATOM 2688 C C . HIS A 1 346 ? 5.450 -3.523 5.750 1.00 98.06 346 HIS A C 1
ATOM 2690 O O . HIS A 1 346 ? 4.689 -3.967 4.892 1.00 98.06 346 HIS A O 1
ATOM 2696 N N . ILE A 1 347 ? 5.311 -2.306 6.268 1.00 97.94 347 ILE A N 1
ATOM 2697 C CA . ILE A 1 347 ? 4.236 -1.381 5.910 1.00 97.94 347 ILE A CA 1
ATOM 2698 C C . ILE A 1 347 ? 4.825 -0.203 5.141 1.00 97.94 347 ILE A C 1
ATOM 2700 O O . ILE A 1 347 ? 5.743 0.473 5.603 1.00 97.94 347 ILE A O 1
ATOM 2704 N N . GLY A 1 348 ? 4.294 0.054 3.954 1.00 96.94 348 GLY A N 1
ATOM 2705 C CA . GLY A 1 348 ? 4.691 1.174 3.110 1.00 96.94 348 GLY A CA 1
ATOM 2706 C C . GLY A 1 348 ? 3.494 1.932 2.553 1.00 96.94 348 GLY A C 1
ATOM 2707 O O . GLY A 1 348 ? 2.346 1.685 2.909 1.00 96.94 348 GLY A O 1
ATOM 2708 N N . GLY A 1 349 ? 3.775 2.848 1.632 1.00 96.25 349 GLY A N 1
ATOM 2709 C CA . GLY A 1 349 ? 2.763 3.664 0.964 1.00 96.25 349 GLY A CA 1
ATOM 2710 C C . GLY A 1 349 ? 2.641 5.074 1.532 1.00 96.25 349 GLY A C 1
ATOM 2711 O O . GLY A 1 349 ? 3.322 5.452 2.486 1.00 96.25 349 GLY A O 1
ATOM 2712 N N . ARG A 1 350 ? 1.796 5.878 0.889 1.00 96.19 350 ARG A N 1
ATOM 2713 C CA . ARG A 1 350 ? 1.622 7.306 1.186 1.00 96.19 350 ARG A CA 1
ATOM 2714 C C . ARG A 1 350 ? 1.117 7.561 2.608 1.00 96.19 350 ARG A C 1
ATOM 2716 O O . ARG A 1 350 ? 1.579 8.514 3.226 1.00 96.19 350 ARG A O 1
ATOM 2723 N N . LEU A 1 351 ? 0.248 6.696 3.145 1.00 96.75 351 LEU A N 1
ATOM 2724 C CA . LEU A 1 351 ? -0.271 6.840 4.513 1.00 96.75 351 LEU A CA 1
ATOM 2725 C C . LEU A 1 351 ? 0.817 6.710 5.580 1.00 96.75 351 LEU A C 1
ATOM 2727 O O . LEU A 1 351 ? 0.685 7.301 6.641 1.00 96.75 351 LEU A O 1
ATOM 2731 N N . VAL A 1 352 ? 1.909 5.997 5.296 1.00 96.31 352 VAL A N 1
ATOM 2732 C CA . VAL A 1 352 ? 3.025 5.769 6.234 1.00 96.31 352 VAL A CA 1
ATOM 2733 C C . VAL A 1 352 ? 4.115 6.851 6.104 1.00 96.31 352 VAL A C 1
ATOM 2735 O O . VAL A 1 352 ? 5.149 6.803 6.766 1.00 96.31 352 VAL A O 1
ATOM 2738 N N . GLY A 1 353 ? 3.883 7.870 5.273 1.00 93.31 353 GLY A N 1
ATOM 2739 C CA . GLY A 1 353 ? 4.742 9.043 5.131 1.00 93.31 353 GLY A CA 1
ATOM 2740 C C . GLY A 1 353 ? 5.630 9.007 3.888 1.00 93.31 353 GLY A C 1
ATOM 2741 O O . GLY A 1 353 ? 5.625 8.061 3.101 1.00 93.31 353 GLY A O 1
ATOM 2742 N N . ALA A 1 354 ? 6.419 10.064 3.683 1.00 88.81 354 ALA A N 1
ATOM 2743 C CA . ALA A 1 354 ? 7.222 10.261 2.469 1.00 88.81 354 ALA A CA 1
ATOM 2744 C C . ALA A 1 354 ? 8.423 9.300 2.327 1.00 88.81 354 ALA A C 1
ATOM 2746 O O . ALA A 1 354 ? 9.034 9.247 1.260 1.00 88.81 354 ALA A O 1
ATOM 2747 N N . SER A 1 355 ? 8.758 8.532 3.372 1.00 88.50 355 SER A N 1
ATOM 2748 C CA . SER A 1 355 ? 9.865 7.567 3.341 1.00 88.50 355 SER A CA 1
ATOM 2749 C C . SER A 1 355 ? 9.665 6.539 2.235 1.00 88.50 355 SER A C 1
ATOM 2751 O O . SER A 1 355 ? 8.641 5.867 2.192 1.00 88.50 355 SER A O 1
ATOM 2753 N N . THR A 1 356 ? 10.658 6.365 1.366 1.00 83.38 356 THR A N 1
ATOM 2754 C CA . THR A 1 356 ? 10.644 5.315 0.337 1.00 83.38 356 THR A CA 1
ATOM 2755 C C . THR A 1 356 ? 10.856 3.922 0.922 1.00 83.38 356 THR A C 1
ATOM 2757 O O . THR A 1 356 ? 10.444 2.939 0.311 1.00 83.38 356 THR A O 1
ATOM 2760 N N . GLN A 1 357 ? 11.468 3.828 2.105 1.00 92.06 357 GLN A N 1
ATOM 2761 C CA . GLN A 1 357 ? 11.679 2.561 2.794 1.00 92.06 357 GLN A CA 1
ATOM 2762 C C . GLN A 1 357 ? 10.441 2.180 3.616 1.00 92.06 357 GLN A C 1
ATOM 2764 O O . GLN A 1 357 ? 9.912 3.044 4.330 1.00 92.06 357 GLN A O 1
ATOM 2769 N N . PRO A 1 358 ? 9.985 0.916 3.527 1.00 95.75 358 PRO A N 1
ATOM 2770 C CA . PRO A 1 358 ? 8.896 0.421 4.354 1.00 95.75 358 PRO A CA 1
ATOM 2771 C C . PRO A 1 358 ? 9.307 0.393 5.831 1.00 95.75 358 PRO A C 1
ATOM 2773 O O . PRO A 1 358 ? 10.472 0.194 6.172 1.00 95.75 358 PRO A O 1
ATOM 2776 N N . ARG A 1 359 ? 8.321 0.597 6.700 1.00 97.19 359 ARG A N 1
ATOM 2777 C CA . ARG A 1 359 ? 8.416 0.487 8.158 1.00 97.19 359 ARG A CA 1
ATOM 2778 C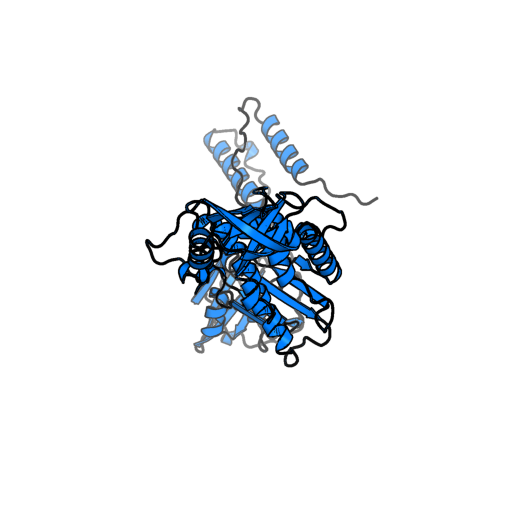 C . ARG A 1 359 ? 8.231 -0.969 8.566 1.00 97.19 359 ARG A C 1
ATOM 2780 O O . ARG A 1 359 ? 7.439 -1.669 7.939 1.00 97.19 359 ARG A O 1
ATOM 2787 N N . VAL A 1 360 ? 8.967 -1.444 9.564 1.00 97.88 360 VAL A N 1
ATOM 2788 C CA . VAL A 1 360 ? 9.047 -2.880 9.879 1.00 97.88 360 VAL A CA 1
ATOM 2789 C C . VAL A 1 360 ? 8.472 -3.130 11.262 1.00 97.88 360 VAL A C 1
ATOM 2791 O O . VAL A 1 360 ? 9.039 -2.720 12.271 1.00 97.88 360 VAL A O 1
ATOM 2794 N N . LEU A 1 361 ? 7.358 -3.859 11.313 1.00 98.06 361 LEU A N 1
ATOM 2795 C CA . LEU A 1 361 ? 6.726 -4.291 12.553 1.00 98.06 361 LEU A CA 1
ATOM 2796 C C . LEU A 1 361 ? 7.036 -5.759 12.827 1.00 98.06 361 LEU A C 1
ATOM 2798 O O . LEU A 1 361 ? 6.749 -6.640 12.017 1.00 98.06 361 LEU A O 1
ATOM 2802 N N . THR A 1 362 ? 7.576 -6.030 14.008 1.00 97.94 362 THR A N 1
ATOM 2803 C CA . THR A 1 362 ? 7.927 -7.375 14.474 1.00 97.94 362 THR A CA 1
ATOM 2804 C C . THR A 1 362 ? 6.916 -7.882 15.513 1.00 97.94 362 THR A C 1
ATOM 2806 O O . THR A 1 362 ? 5.962 -7.197 15.906 1.00 97.94 362 THR A O 1
ATOM 2809 N N . ARG A 1 363 ? 7.119 -9.104 16.016 1.00 96.88 363 ARG A N 1
ATOM 2810 C CA . ARG A 1 363 ? 6.305 -9.646 17.119 1.00 96.88 363 ARG A CA 1
ATOM 2811 C C . ARG A 1 363 ? 6.410 -8.822 18.405 1.00 96.88 363 ARG A C 1
ATOM 2813 O O . ARG A 1 363 ? 5.414 -8.704 19.111 1.00 96.88 363 ARG A O 1
ATOM 2820 N N . SER A 1 364 ? 7.551 -8.181 18.674 1.00 96.31 364 SER A N 1
ATOM 2821 C CA . SER A 1 364 ? 7.685 -7.305 19.846 1.00 96.31 364 SER A CA 1
ATOM 2822 C C . SER A 1 364 ? 6.789 -6.067 19.738 1.00 96.31 364 SER A C 1
ATOM 2824 O O . SER A 1 364 ? 6.132 -5.708 20.716 1.00 96.31 364 SER A O 1
ATOM 2826 N N . ALA A 1 365 ? 6.674 -5.475 18.542 1.00 96.44 365 ALA A N 1
ATOM 2827 C CA . ALA A 1 365 ? 5.714 -4.403 18.271 1.00 96.44 365 ALA A CA 1
ATOM 2828 C C . ALA A 1 365 ? 4.270 -4.878 18.514 1.00 96.44 365 ALA A C 1
ATOM 2830 O O . ALA A 1 365 ? 3.471 -4.175 19.127 1.00 96.44 365 ALA A O 1
ATOM 2831 N N . SER A 1 366 ? 3.958 -6.115 18.117 1.00 96.62 366 SER A N 1
ATOM 2832 C CA . SER A 1 366 ? 2.642 -6.734 18.337 1.00 96.62 366 SER A CA 1
ATOM 2833 C C . SER A 1 366 ? 2.321 -6.877 19.826 1.00 96.62 366 SER A C 1
ATOM 2835 O O . SER A 1 366 ? 1.242 -6.495 20.275 1.00 96.62 366 SER A O 1
ATOM 2837 N N . ASP A 1 367 ? 3.263 -7.392 20.619 1.00 95.44 367 ASP A N 1
ATOM 2838 C CA . ASP A 1 367 ? 3.091 -7.530 22.066 1.00 95.44 367 ASP A CA 1
ATOM 2839 C C . ASP A 1 367 ? 2.932 -6.180 22.762 1.00 95.44 367 ASP A C 1
ATOM 2841 O O . ASP A 1 367 ? 2.115 -6.054 23.679 1.00 95.44 367 ASP A O 1
ATOM 2845 N N . ARG A 1 368 ? 3.668 -5.163 22.306 1.00 95.19 368 ARG A N 1
ATOM 2846 C CA . ARG A 1 368 ? 3.558 -3.798 22.818 1.00 95.19 368 ARG A CA 1
ATOM 2847 C C . ARG A 1 368 ? 2.184 -3.194 22.523 1.00 95.19 368 ARG A C 1
ATOM 2849 O O . ARG A 1 368 ? 1.539 -2.711 23.452 1.00 95.19 368 ARG A O 1
ATOM 2856 N N . VAL A 1 369 ? 1.708 -3.283 21.279 1.00 95.62 369 VAL A N 1
ATOM 2857 C CA . VAL A 1 369 ? 0.362 -2.825 20.882 1.00 95.62 369 VAL A CA 1
ATOM 2858 C C . VAL A 1 369 ? -0.711 -3.514 21.725 1.00 95.62 369 VAL A C 1
ATOM 2860 O O . VAL A 1 369 ? -1.568 -2.854 22.304 1.00 95.62 369 VAL A O 1
ATOM 2863 N N . GLN A 1 370 ? -0.628 -4.838 21.872 1.00 95.12 370 GLN A N 1
ATOM 2864 C CA . GLN A 1 370 ? -1.598 -5.610 22.652 1.00 95.12 370 GLN A CA 1
ATOM 2865 C C . GLN A 1 370 ? -1.572 -5.259 24.144 1.00 95.12 370 GLN A C 1
ATOM 2867 O O . GLN A 1 370 ? -2.619 -5.213 24.783 1.00 95.12 370 GLN A O 1
ATOM 2872 N N . ARG A 1 371 ? -0.394 -4.997 24.721 1.00 93.75 371 ARG A N 1
ATOM 2873 C CA . ARG A 1 371 ? -0.276 -4.545 26.114 1.00 93.75 371 ARG A CA 1
ATOM 2874 C C . ARG A 1 371 ? -0.899 -3.165 26.309 1.00 93.75 371 ARG A C 1
ATOM 2876 O O . ARG A 1 371 ? -1.594 -2.969 27.299 1.00 93.75 371 ARG A O 1
ATOM 2883 N N . ALA A 1 372 ? -0.674 -2.242 25.375 1.00 92.69 372 ALA A N 1
ATOM 2884 C CA . ALA A 1 372 ? -1.264 -0.909 25.427 1.00 92.69 372 ALA A CA 1
ATOM 2885 C C . ALA A 1 372 ? -2.794 -0.966 25.310 1.00 92.69 372 ALA A C 1
ATOM 2887 O O . ALA A 1 372 ? -3.474 -0.405 26.162 1.00 92.69 372 ALA A O 1
ATOM 2888 N N . LEU A 1 373 ? -3.333 -1.739 24.359 1.00 92.62 373 LEU A N 1
ATOM 2889 C CA . LEU A 1 373 ? -4.780 -1.970 24.245 1.00 92.62 373 LEU A CA 1
ATOM 2890 C C . LEU A 1 373 ? -5.368 -2.577 25.522 1.00 92.62 373 LEU A C 1
ATOM 2892 O O . LEU A 1 373 ? -6.388 -2.111 26.013 1.00 92.62 373 LEU A O 1
ATOM 2896 N N . ARG A 1 374 ? -4.705 -3.580 26.111 1.00 90.06 374 ARG A N 1
ATOM 2897 C CA . ARG A 1 374 ? -5.139 -4.158 27.393 1.00 90.06 374 ARG A CA 1
ATOM 2898 C C . ARG A 1 374 ? -5.119 -3.146 28.526 1.00 90.06 374 ARG A C 1
ATOM 2900 O O . ARG A 1 374 ? -6.006 -3.205 29.355 1.00 90.06 374 ARG A O 1
ATOM 2907 N N . LYS A 1 375 ? -4.127 -2.254 28.578 1.00 89.81 375 LYS A N 1
ATOM 2908 C CA . LYS A 1 375 ? -4.055 -1.197 29.593 1.00 89.81 375 LYS A CA 1
ATOM 2909 C C . LYS A 1 375 ? -5.207 -0.204 29.429 1.00 89.81 375 LYS A C 1
ATOM 2911 O O . LYS A 1 375 ? -5.830 0.128 30.422 1.00 89.81 375 LYS A O 1
ATOM 2916 N N . MET A 1 376 ? -5.518 0.198 28.196 1.00 87.50 376 MET A N 1
ATOM 2917 C CA . MET A 1 376 ? -6.666 1.069 27.905 1.00 87.50 376 MET A CA 1
ATOM 2918 C C . MET A 1 376 ? -8.004 0.392 28.225 1.00 87.50 376 MET A C 1
ATOM 2920 O O . MET A 1 376 ? -8.930 1.044 28.684 1.00 87.50 376 MET A O 1
ATOM 2924 N N . ASN A 1 377 ? -8.089 -0.927 28.039 1.00 84.31 377 ASN A N 1
ATOM 2925 C CA . ASN A 1 377 ? -9.281 -1.704 28.377 1.00 84.31 377 ASN A CA 1
ATOM 2926 C C . ASN A 1 377 ? -9.318 -2.156 29.846 1.00 84.31 377 ASN A C 1
ATOM 2928 O O . ASN A 1 377 ? -10.348 -2.645 30.290 1.00 84.31 377 ASN A O 1
ATOM 2932 N N . ALA A 1 378 ? -8.222 -2.046 30.603 1.00 81.50 378 ALA A N 1
ATOM 2933 C CA . ALA A 1 378 ? -8.182 -2.457 32.010 1.00 81.50 378 ALA A CA 1
ATOM 2934 C C . ALA A 1 378 ? -9.050 -1.548 32.887 1.00 81.50 378 ALA A C 1
ATOM 2936 O O . ALA A 1 378 ? -9.517 -1.981 33.938 1.00 81.50 378 ALA A O 1
ATOM 2937 N N . ASP A 1 379 ? -9.314 -0.330 32.415 1.00 77.44 379 ASP A N 1
ATOM 2938 C CA . ASP A 1 379 ? -10.274 0.586 33.019 1.00 77.44 379 ASP A CA 1
ATOM 2939 C C . ASP A 1 379 ? -11.724 0.186 32.730 1.00 77.44 379 ASP A C 1
ATOM 2941 O O . ASP A 1 379 ? -12.634 0.848 33.207 1.00 77.44 379 ASP A O 1
ATOM 2945 N N . VAL A 1 380 ? -11.961 -0.891 31.978 1.00 84.19 380 VAL A N 1
ATOM 2946 C CA . VAL A 1 380 ? -13.293 -1.350 31.602 1.00 84.19 380 VAL A CA 1
ATOM 2947 C C . VAL A 1 380 ? -13.591 -2.676 32.296 1.00 84.19 380 VAL A C 1
ATOM 2949 O O . VAL A 1 380 ? -13.034 -3.724 31.963 1.00 84.19 380 VAL A O 1
ATOM 2952 N N . ARG A 1 381 ? -14.491 -2.642 33.279 1.00 90.25 381 ARG A N 1
ATOM 2953 C CA . ARG A 1 381 ? -14.931 -3.820 34.027 1.00 90.25 381 ARG A CA 1
ATOM 2954 C C . ARG A 1 381 ? -16.287 -4.290 33.495 1.00 90.25 381 ARG A C 1
ATOM 2956 O O . ARG A 1 381 ? -17.223 -3.498 33.492 1.00 90.25 381 ARG A O 1
ATOM 2963 N N . PRO A 1 382 ? -16.455 -5.560 33.089 1.00 91.75 382 PRO A N 1
ATOM 2964 C CA . PRO A 1 382 ? -17.789 -6.069 32.798 1.00 91.75 382 PRO A CA 1
ATOM 2965 C C . PRO A 1 382 ? -18.619 -6.058 34.086 1.00 91.75 382 PRO A C 1
ATOM 2967 O O . PRO A 1 382 ? -18.188 -6.585 35.118 1.00 91.75 382 PRO A O 1
ATOM 2970 N N . VAL A 1 383 ? -19.801 -5.454 34.028 1.00 95.69 383 VAL A N 1
ATOM 2971 C CA . VAL A 1 383 ? -20.723 -5.347 35.159 1.00 95.69 383 VAL A CA 1
ATOM 2972 C C . VAL A 1 383 ? -22.096 -5.887 34.792 1.00 95.69 383 VAL A C 1
ATOM 2974 O O . VAL A 1 383 ? -22.586 -5.723 33.675 1.00 95.69 383 VAL A O 1
ATOM 2977 N N . LYS A 1 384 ? -22.713 -6.539 35.777 1.00 96.75 384 LYS A N 1
ATOM 2978 C CA . LYS A 1 384 ? -24.122 -6.914 35.779 1.00 96.75 384 LYS A CA 1
ATOM 2979 C C . LYS A 1 384 ? -24.764 -6.182 36.942 1.00 96.75 384 LYS A C 1
ATOM 2981 O O . LYS A 1 384 ? -24.410 -6.445 38.091 1.00 96.75 384 LYS A O 1
ATOM 2986 N N . LEU A 1 385 ? -25.668 -5.264 36.638 1.00 96.88 385 LEU A N 1
ATOM 2987 C CA . LEU A 1 385 ? -26.353 -4.449 37.635 1.00 96.88 385 LEU A CA 1
ATOM 2988 C C . LEU A 1 385 ? -27.855 -4.680 37.507 1.00 96.88 385 LEU A C 1
ATOM 2990 O O . LEU A 1 385 ? -28.363 -4.833 36.400 1.00 96.88 385 LEU A O 1
ATOM 2994 N N . THR A 1 386 ? -28.561 -4.703 38.633 1.00 97.31 386 THR A N 1
ATOM 2995 C CA . THR A 1 386 ? -30.019 -4.850 38.664 1.00 97.31 386 THR A CA 1
ATOM 2996 C C . THR A 1 386 ? -30.609 -3.675 39.428 1.00 97.31 386 THR A C 1
ATOM 2998 O O . THR A 1 386 ? -30.155 -3.361 40.526 1.00 97.31 386 THR A O 1
ATOM 3001 N N . GLY A 1 387 ? -31.608 -3.022 38.842 1.00 97.25 387 GLY A N 1
ATOM 3002 C CA . GLY A 1 387 ? -32.278 -1.869 39.432 1.00 97.25 387 GLY A CA 1
ATOM 3003 C C . GLY A 1 387 ? -33.465 -1.404 38.595 1.00 97.25 387 GLY A C 1
ATOM 3004 O O . GLY A 1 387 ? -33.850 -2.051 37.628 1.00 97.25 387 GLY A O 1
ATOM 3005 N N . LYS A 1 388 ? -34.062 -0.279 38.968 1.00 97.81 388 LYS A N 1
ATOM 3006 C CA . LYS A 1 388 ? -35.151 0.368 38.233 1.00 97.81 388 LYS A CA 1
ATOM 3007 C C . LYS A 1 388 ? -34.616 1.554 37.447 1.00 97.81 388 LYS A C 1
ATOM 3009 O O . LYS A 1 388 ? -33.796 2.317 37.961 1.00 97.81 388 LYS A O 1
ATOM 3014 N N . ILE A 1 389 ? -35.096 1.735 36.223 1.00 97.75 389 ILE A N 1
ATOM 3015 C CA . ILE A 1 389 ? -34.744 2.894 35.401 1.00 97.75 389 ILE A CA 1
ATOM 3016 C C . ILE A 1 389 ? -35.694 4.027 35.785 1.00 97.75 389 ILE A C 1
ATOM 3018 O O . ILE A 1 389 ? -36.896 3.932 35.562 1.00 97.75 389 ILE A O 1
ATOM 3022 N N . ARG A 1 390 ? -35.168 5.081 36.417 1.00 95.56 390 ARG A N 1
ATOM 3023 C CA . ARG A 1 390 ? -35.980 6.203 36.938 1.00 95.56 390 ARG A CA 1
ATOM 3024 C C . ARG A 1 390 ? -35.814 7.498 36.165 1.00 95.56 390 ARG A C 1
ATOM 3026 O O . ARG A 1 390 ? -36.645 8.390 36.303 1.00 95.56 390 ARG A O 1
ATOM 3033 N N . GLU A 1 391 ? -34.762 7.596 35.367 1.00 97.56 391 GLU A N 1
ATOM 3034 C CA . GLU A 1 391 ? -34.481 8.754 34.533 1.00 97.56 391 GLU A CA 1
ATOM 3035 C C . GLU A 1 391 ? -33.872 8.278 33.219 1.00 97.56 391 GLU A C 1
ATOM 3037 O O . GLU A 1 391 ? -33.006 7.398 33.217 1.00 97.56 391 GLU A O 1
ATOM 3042 N N . ILE A 1 392 ? -34.351 8.853 32.118 1.00 98.06 392 ILE A N 1
ATOM 3043 C CA . ILE A 1 392 ? -33.865 8.596 30.768 1.00 98.06 392 ILE A CA 1
ATOM 3044 C C . ILE A 1 392 ? -33.740 9.931 30.028 1.00 98.06 392 ILE A C 1
ATOM 3046 O O . ILE A 1 392 ? -34.711 10.674 29.879 1.00 98.06 392 ILE A O 1
ATOM 3050 N N . ASP A 1 393 ? -32.529 10.247 29.581 1.00 97.75 393 ASP A N 1
ATOM 3051 C CA . ASP A 1 393 ? -32.243 11.371 28.693 1.00 97.75 393 ASP A CA 1
ATOM 3052 C C . ASP A 1 393 ? -32.250 10.836 27.257 1.00 97.75 393 ASP A C 1
ATOM 3054 O O . ASP A 1 393 ? -31.309 10.168 26.816 1.00 97.75 393 ASP A O 1
ATOM 3058 N N . LYS A 1 394 ? -33.352 11.100 26.548 1.00 96.75 394 LYS A N 1
ATOM 3059 C CA . LYS A 1 394 ? -33.597 10.606 25.186 1.00 96.75 394 LYS A CA 1
ATOM 3060 C C . LYS A 1 394 ? -32.648 11.219 24.160 1.00 96.75 394 LYS A C 1
ATOM 3062 O O . LYS A 1 394 ? -32.346 10.561 23.173 1.00 96.75 394 LYS A O 1
ATOM 3067 N N . ASP A 1 395 ? -32.177 12.440 24.400 1.00 92.75 395 ASP A N 1
ATOM 3068 C CA . ASP A 1 395 ? -31.318 13.156 23.458 1.00 92.75 395 ASP A CA 1
ATOM 3069 C C . ASP A 1 395 ? -29.867 12.680 23.570 1.00 92.75 395 ASP A C 1
ATOM 3071 O O . ASP A 1 395 ? -29.143 12.625 22.577 1.00 92.75 395 ASP A O 1
ATOM 3075 N N . LYS A 1 396 ? -29.434 12.313 24.782 1.00 93.00 396 LYS A N 1
ATOM 3076 C CA . LYS A 1 396 ? -28.072 11.813 25.031 1.00 93.00 396 LYS A CA 1
ATOM 3077 C C . LYS A 1 396 ? -27.955 10.292 25.053 1.00 93.00 396 LYS A C 1
ATOM 3079 O O . LYS A 1 396 ? -26.842 9.799 25.212 1.00 93.00 396 LYS A O 1
ATOM 3084 N N . LEU A 1 397 ? -29.071 9.569 24.931 1.00 96.69 397 LEU A N 1
ATOM 3085 C CA . LEU A 1 397 ? -29.138 8.111 25.079 1.00 96.69 397 LEU A CA 1
ATOM 3086 C C . LEU A 1 397 ? -28.490 7.643 26.391 1.00 96.69 397 LEU A C 1
ATOM 3088 O O . LEU A 1 397 ? -27.641 6.749 26.429 1.00 96.69 397 LEU A O 1
ATOM 3092 N N . THR A 1 398 ? -28.869 8.302 27.489 1.00 97.56 398 THR A N 1
ATOM 3093 C CA . THR A 1 398 ? -28.373 7.948 28.824 1.00 97.56 398 THR A CA 1
ATOM 3094 C C . THR A 1 398 ? -29.508 7.651 29.781 1.00 97.56 398 THR A C 1
ATOM 3096 O O . THR A 1 398 ? -30.601 8.198 29.648 1.00 97.56 398 THR A O 1
ATOM 3099 N N . LEU A 1 399 ? -29.256 6.774 30.747 1.00 98.12 399 LEU A N 1
ATOM 3100 C CA . LEU A 1 399 ? -30.213 6.423 31.788 1.00 98.12 399 LEU A CA 1
ATOM 3101 C C . LEU A 1 399 ? -29.536 6.297 33.151 1.00 98.12 399 LEU A C 1
ATOM 3103 O O . LEU A 1 399 ? -28.335 6.030 33.239 1.00 98.12 399 LEU A O 1
ATOM 3107 N N . ILE A 1 400 ? -30.317 6.465 34.217 1.00 98.00 400 ILE A N 1
ATOM 3108 C CA . ILE A 1 400 ? -29.861 6.259 35.597 1.00 98.00 400 ILE A CA 1
ATOM 3109 C C . ILE A 1 400 ? -30.575 5.043 36.182 1.00 98.00 400 ILE A C 1
ATOM 3111 O O . ILE A 1 400 ? -31.806 5.013 36.299 1.00 98.00 400 ILE A O 1
ATOM 3115 N N . LEU A 1 401 ? -29.781 4.043 36.566 1.00 97.75 401 LEU A N 1
ATOM 3116 C CA . LEU A 1 401 ? -30.248 2.842 37.246 1.00 97.75 401 LEU A CA 1
ATOM 3117 C C . LEU A 1 401 ? -30.261 3.093 38.757 1.00 97.75 401 LEU A C 1
ATOM 3119 O O . LEU A 1 401 ? -29.230 3.460 39.321 1.00 97.75 401 LEU A O 1
ATOM 3123 N N . ARG A 1 402 ? -31.402 2.877 39.417 1.00 98.06 402 ARG A N 1
ATOM 3124 C CA . ARG A 1 402 ? -31.571 3.042 40.872 1.00 98.06 402 ARG A CA 1
ATOM 3125 C C . ARG A 1 402 ? -31.917 1.731 41.562 1.00 98.06 402 ARG A C 1
ATOM 3127 O O . ARG A 1 402 ? -32.560 0.871 40.967 1.00 98.06 402 ARG A O 1
ATOM 3134 N N . ASP A 1 403 ? -31.529 1.578 42.820 1.00 97.25 403 ASP A N 1
ATOM 3135 C CA . ASP A 1 403 ? -31.951 0.440 43.638 1.00 97.25 403 ASP A CA 1
ATOM 3136 C C . ASP A 1 403 ? -33.412 0.583 44.112 1.00 97.25 403 ASP A C 1
ATOM 3138 O O . ASP A 1 403 ? -34.098 1.570 43.828 1.00 97.25 403 ASP A O 1
ATOM 3142 N N . GLU A 1 404 ? -33.916 -0.418 44.840 1.00 95.44 404 GLU A N 1
ATOM 3143 C CA . GLU A 1 404 ? -35.280 -0.409 45.393 1.00 95.44 404 GLU A CA 1
ATOM 3144 C C . GLU A 1 404 ? -35.525 0.727 46.398 1.00 95.44 404 GLU A C 1
ATOM 3146 O O . GLU A 1 404 ? -36.669 1.120 46.623 1.00 95.44 404 GLU A O 1
ATOM 3151 N N . GLN A 1 405 ? -34.458 1.274 46.986 1.00 96.19 405 GLN A N 1
ATOM 3152 C CA . GLN A 1 405 ? -34.503 2.378 47.944 1.00 96.19 405 GLN A CA 1
ATOM 3153 C C . GLN A 1 405 ? -34.445 3.744 47.242 1.00 96.19 405 GLN A C 1
ATOM 3155 O O . GLN A 1 405 ? -34.536 4.781 47.898 1.00 96.19 405 GLN A O 1
ATOM 3160 N N . GLY A 1 406 ? -34.320 3.757 45.910 1.00 94.69 406 GLY A N 1
ATOM 3161 C CA . GLY A 1 406 ? -34.221 4.966 45.103 1.00 94.69 406 GLY A CA 1
ATOM 3162 C C . GLY A 1 406 ? -32.825 5.588 45.091 1.00 94.69 406 GLY A C 1
ATOM 3163 O O . GLY A 1 406 ? -32.696 6.739 44.678 1.00 94.69 406 GLY A O 1
ATOM 3164 N N . LYS A 1 407 ? -31.789 4.864 45.526 1.00 97.19 407 LYS A N 1
ATOM 3165 C CA . LYS A 1 407 ? -30.398 5.311 45.438 1.00 97.19 407 LYS A CA 1
ATOM 3166 C C . LYS A 1 407 ? -29.840 5.005 44.051 1.00 97.19 407 LYS A C 1
ATOM 3168 O O . LYS A 1 407 ? -30.010 3.900 43.540 1.00 97.19 407 LYS A O 1
ATOM 3173 N N . ASP A 1 408 ? -29.134 5.968 43.471 1.00 97.31 408 ASP A N 1
ATOM 3174 C CA . ASP A 1 408 ? -28.435 5.788 42.198 1.00 97.31 408 ASP A CA 1
ATOM 3175 C C . ASP A 1 408 ? -27.365 4.691 42.318 1.00 97.31 408 ASP A C 1
ATOM 3177 O O . ASP A 1 408 ? -26.472 4.758 43.168 1.00 97.31 408 ASP A O 1
ATOM 3181 N N . ILE A 1 409 ? -27.478 3.671 41.465 1.00 96.19 409 ILE A N 1
ATOM 3182 C CA . ILE A 1 409 ? -26.511 2.578 41.317 1.00 96.19 409 ILE A CA 1
ATOM 3183 C C . ILE A 1 409 ? -25.478 2.963 40.263 1.00 96.19 409 ILE A C 1
ATOM 3185 O O . ILE A 1 409 ? -24.281 2.889 40.525 1.00 96.19 409 ILE A O 1
ATOM 3189 N N . ALA A 1 410 ? -25.942 3.330 39.065 1.00 96.62 410 ALA A N 1
ATOM 3190 C CA . ALA A 1 410 ? -25.072 3.573 37.923 1.00 96.62 410 ALA A CA 1
ATOM 3191 C C . ALA A 1 410 ? -25.691 4.537 36.911 1.00 96.62 410 ALA A C 1
ATOM 3193 O O . ALA A 1 410 ? -26.887 4.474 36.611 1.00 96.62 410 ALA A O 1
ATOM 3194 N N . TRP A 1 411 ? -24.833 5.376 36.334 1.00 97.31 411 TRP A N 1
ATOM 3195 C CA . TRP A 1 411 ? -25.142 6.137 35.132 1.00 97.31 411 TRP A CA 1
ATOM 3196 C C . TRP A 1 411 ? -24.736 5.308 33.921 1.00 97.31 411 TRP A C 1
ATOM 3198 O O . TRP A 1 411 ? -23.578 4.913 33.785 1.00 97.31 411 TRP A O 1
ATOM 3208 N N . CYS A 1 412 ? -25.699 5.024 33.055 1.00 97.56 412 CYS A N 1
ATOM 3209 C CA . CYS A 1 412 ? -25.504 4.174 31.901 1.00 97.56 412 CYS A CA 1
ATOM 3210 C C . CYS A 1 412 ? -25.662 4.961 30.593 1.00 97.56 412 CYS A C 1
ATOM 3212 O O . CYS A 1 412 ? -26.564 5.792 30.474 1.00 97.56 412 CYS A O 1
ATOM 3214 N N . ILE A 1 413 ? -24.808 4.677 29.611 1.00 96.06 413 ILE A N 1
ATOM 3215 C CA . ILE A 1 413 ? -24.951 5.120 28.216 1.00 96.06 413 ILE A CA 1
ATOM 3216 C C . ILE A 1 413 ? -25.364 3.894 27.409 1.00 96.06 413 ILE A C 1
ATOM 3218 O O . ILE A 1 413 ? -24.807 2.818 27.614 1.00 96.06 413 ILE A O 1
ATOM 3222 N N . PHE A 1 414 ? -26.337 4.024 26.513 1.00 96.31 414 PHE A N 1
ATOM 3223 C CA . PHE A 1 414 ? -26.792 2.909 25.685 1.00 96.31 414 PHE A CA 1
ATOM 3224 C C . PHE A 1 414 ? -26.825 3.288 24.202 1.00 96.31 414 PHE A C 1
ATOM 3226 O O . PHE A 1 414 ? -27.055 4.451 23.871 1.00 96.31 414 PHE A O 1
ATOM 3233 N N . PRO A 1 415 ? -26.560 2.337 23.289 1.00 93.12 415 PRO A N 1
ATOM 3234 C CA . PRO A 1 415 ? -26.709 2.580 21.862 1.00 93.12 415 PRO A CA 1
ATOM 3235 C C . PRO A 1 415 ? -28.189 2.722 21.484 1.00 93.12 415 PRO A C 1
ATOM 3237 O O . PRO A 1 415 ? -29.075 2.212 22.168 1.00 93.12 415 PRO A O 1
ATOM 3240 N N . GLU A 1 416 ? -28.454 3.382 20.355 1.00 89.19 416 GLU A N 1
ATOM 3241 C CA . GLU A 1 416 ? -29.810 3.612 19.830 1.00 89.19 416 GLU A CA 1
ATOM 3242 C C . GLU A 1 416 ? -30.594 2.307 19.604 1.00 89.19 416 GLU A C 1
ATOM 3244 O O . GLU A 1 416 ? -31.813 2.285 19.730 1.00 89.19 416 GLU A O 1
ATOM 3249 N N . SER A 1 417 ? -29.905 1.192 19.356 1.00 87.19 417 SER A N 1
ATOM 3250 C CA . SER A 1 417 ? -30.517 -0.132 19.215 1.00 87.19 417 SER A CA 1
ATOM 3251 C C . SER A 1 417 ? -31.216 -0.638 20.477 1.00 87.19 417 SER A C 1
ATOM 3253 O O . SER A 1 417 ? -32.192 -1.371 20.362 1.00 87.19 417 SER A O 1
ATOM 3255 N N . LEU A 1 418 ? -30.782 -0.205 21.666 1.00 94.81 418 LEU A N 1
ATOM 3256 C CA . LEU A 1 418 ? -31.430 -0.536 22.940 1.00 94.81 418 LEU A CA 1
ATOM 3257 C C . LEU A 1 418 ? -32.494 0.501 23.343 1.00 94.81 418 LEU A C 1
ATOM 3259 O O . LEU A 1 418 ? -32.993 0.459 24.469 1.00 94.81 418 LEU A O 1
ATOM 3263 N N . TYR A 1 419 ? -32.828 1.465 22.474 1.00 95.94 419 TYR A N 1
ATOM 3264 C CA . TYR A 1 419 ? -33.722 2.573 22.820 1.00 95.94 419 TYR A CA 1
ATOM 3265 C C . TYR A 1 419 ? -35.114 2.094 23.228 1.00 95.94 419 TYR A C 1
ATOM 3267 O O . TYR A 1 419 ? -35.592 2.454 24.304 1.00 95.94 419 TYR A O 1
ATOM 3275 N N . ASP A 1 420 ? -35.740 1.246 22.411 1.00 96.25 420 ASP A N 1
ATOM 3276 C CA . ASP A 1 420 ? -37.093 0.746 22.672 1.00 96.25 420 ASP A CA 1
ATOM 3277 C C . ASP A 1 420 ? -37.146 -0.103 23.952 1.00 96.25 420 ASP A C 1
ATOM 3279 O O . ASP A 1 420 ? -38.101 -0.024 24.726 1.00 96.25 420 ASP A O 1
ATOM 3283 N N . GLU A 1 421 ? -36.093 -0.874 24.223 1.00 96.94 421 GLU A N 1
ATOM 3284 C CA . GLU A 1 421 ? -35.973 -1.724 25.411 1.00 96.94 421 GLU A CA 1
ATOM 3285 C C . GLU A 1 421 ? -35.751 -0.894 26.678 1.00 96.94 421 GLU A C 1
ATOM 3287 O O . GLU A 1 421 ? -36.380 -1.158 27.705 1.00 96.94 421 GLU A O 1
ATOM 3292 N N . ALA A 1 422 ? -34.909 0.142 26.602 1.00 97.12 422 ALA A N 1
ATOM 3293 C CA . ALA A 1 422 ? -34.708 1.102 27.681 1.00 97.12 422 ALA A CA 1
ATOM 3294 C C . ALA A 1 422 ? -36.005 1.860 28.001 1.00 97.12 422 ALA A C 1
ATOM 3296 O O . ALA A 1 422 ? -36.336 2.035 29.176 1.00 97.12 422 ALA A O 1
ATOM 3297 N N . LEU A 1 423 ? -36.759 2.271 26.973 1.00 97.44 423 LEU A N 1
ATOM 3298 C CA . LEU A 1 423 ? -38.034 2.972 27.132 1.00 97.44 423 LEU A CA 1
ATOM 3299 C C . LEU A 1 423 ? -39.102 2.064 27.751 1.00 97.44 423 LEU A C 1
ATOM 3301 O O . LEU A 1 423 ? -39.757 2.451 28.715 1.00 97.44 423 LEU A O 1
ATOM 3305 N N . ALA A 1 424 ? -39.234 0.835 27.248 1.00 96.19 424 ALA A N 1
ATOM 3306 C CA . ALA A 1 424 ? -40.175 -0.143 27.782 1.00 96.19 424 ALA A CA 1
ATOM 3307 C C . ALA A 1 424 ? -39.858 -0.501 29.243 1.00 96.19 424 ALA A C 1
ATOM 3309 O O . ALA A 1 424 ? -40.761 -0.612 30.076 1.00 96.19 424 ALA A O 1
ATOM 3310 N N . ALA A 1 425 ? -38.573 -0.659 29.574 1.00 96.31 425 ALA A N 1
ATOM 3311 C CA . ALA A 1 425 ? -38.128 -0.899 30.940 1.00 96.31 425 ALA A CA 1
ATOM 3312 C C . ALA A 1 425 ? -38.425 0.303 31.858 1.00 96.31 425 ALA A C 1
ATOM 3314 O O . ALA A 1 425 ? -38.930 0.100 32.963 1.00 96.31 425 ALA A O 1
ATOM 3315 N N . PHE A 1 426 ? -38.207 1.535 31.384 1.00 97.50 426 PHE A N 1
ATOM 3316 C CA . PHE A 1 426 ? -38.553 2.772 32.094 1.00 97.50 426 PHE A CA 1
ATOM 3317 C C . PHE A 1 426 ? -40.061 2.896 32.369 1.00 97.50 426 PHE A C 1
ATOM 3319 O O . PHE A 1 426 ? -40.455 3.102 33.517 1.00 97.50 426 PHE A O 1
ATOM 3326 N N . ASP A 1 427 ? -40.908 2.699 31.355 1.00 97.62 427 ASP A N 1
ATOM 3327 C CA . ASP A 1 427 ? -42.367 2.830 31.482 1.00 97.62 427 ASP A CA 1
ATOM 3328 C C . ASP A 1 427 ? -42.979 1.763 32.406 1.00 97.62 427 ASP A C 1
ATOM 3330 O O . ASP A 1 427 ? -43.985 2.008 33.074 1.00 97.62 427 ASP A O 1
ATOM 3334 N N . SER A 1 428 ? -42.372 0.572 32.465 1.00 95.75 428 SER A N 1
ATOM 3335 C CA . SER A 1 428 ? -42.859 -0.530 33.303 1.00 95.75 428 SER A CA 1
ATOM 3336 C C . SER A 1 428 ? -42.570 -0.362 34.802 1.00 95.75 428 SER A C 1
ATOM 3338 O O . SER A 1 428 ? -43.223 -1.009 35.620 1.00 95.75 428 SER A O 1
ATOM 3340 N N . ASP A 1 429 ? -41.594 0.477 35.173 1.00 94.50 429 ASP A N 1
ATOM 3341 C CA . ASP A 1 429 ? -41.051 0.609 36.539 1.00 94.50 429 ASP A CA 1
ATOM 3342 C C . ASP A 1 429 ? -40.670 -0.738 37.211 1.00 94.50 429 ASP A C 1
ATOM 3344 O O . ASP A 1 429 ? -40.672 -0.887 38.445 1.00 94.50 429 ASP A O 1
ATOM 3348 N N . GLU A 1 430 ? -40.354 -1.749 36.397 1.00 95.12 430 GLU A N 1
ATOM 3349 C CA . GLU A 1 430 ? -39.944 -3.080 36.841 1.00 95.12 430 GLU A CA 1
ATOM 3350 C C . GLU A 1 430 ? -38.431 -3.157 37.117 1.00 95.12 430 GLU A C 1
ATOM 3352 O O . GLU A 1 430 ? -37.622 -2.373 36.608 1.00 95.12 430 GLU A O 1
ATOM 3357 N N . LEU A 1 431 ? -38.031 -4.141 37.932 1.00 96.31 431 LEU A N 1
ATOM 3358 C CA . LEU A 1 431 ? -36.621 -4.479 38.129 1.00 96.31 431 LEU A CA 1
ATOM 3359 C C . LEU A 1 431 ? -36.018 -4.961 36.807 1.00 96.31 431 LEU A C 1
ATOM 3361 O O . LEU A 1 431 ? -36.441 -5.960 36.226 1.00 96.31 431 LEU A O 1
ATOM 3365 N N . THR A 1 432 ? -35.004 -4.236 36.361 1.00 96.75 432 THR A N 1
ATOM 3366 C CA . THR A 1 432 ? -34.312 -4.438 35.098 1.00 96.75 432 THR A CA 1
ATOM 3367 C C . THR A 1 432 ? -32.856 -4.764 35.377 1.00 96.75 432 THR A C 1
ATOM 3369 O O . THR A 1 432 ? -32.190 -4.111 36.182 1.00 96.75 432 THR A O 1
ATOM 3372 N N . THR A 1 433 ? -32.351 -5.790 34.707 1.00 97.00 433 THR A N 1
ATOM 3373 C CA . THR A 1 433 ? -30.940 -6.145 34.722 1.00 97.00 433 THR A CA 1
ATOM 3374 C C . THR A 1 433 ? -30.280 -5.562 33.483 1.00 97.00 433 THR A C 1
ATOM 3376 O O . THR A 1 433 ? -30.722 -5.787 32.356 1.00 97.00 433 THR A O 1
ATOM 3379 N N . VAL A 1 434 ? -29.192 -4.834 33.697 1.00 96.88 434 VAL A N 1
ATOM 3380 C CA . VAL A 1 434 ? -28.354 -4.298 32.631 1.00 96.88 434 VAL A CA 1
ATOM 3381 C C . VAL A 1 434 ? -27.008 -5.013 32.639 1.00 96.88 434 VAL A C 1
ATOM 3383 O O . VAL A 1 434 ? -26.417 -5.258 33.698 1.00 96.88 434 VAL A O 1
ATOM 3386 N N . LEU A 1 435 ? -26.538 -5.378 31.448 1.00 96.62 435 LEU A N 1
ATOM 3387 C CA . LEU A 1 435 ? -25.184 -5.877 31.229 1.00 96.62 435 LEU A CA 1
ATOM 3388 C C . LEU A 1 435 ? -24.414 -4.822 30.456 1.00 96.62 435 LEU A C 1
ATOM 3390 O O . LEU A 1 435 ? -24.900 -4.289 29.456 1.00 96.62 435 LEU A O 1
ATOM 3394 N N . GLY A 1 436 ? -23.206 -4.536 30.914 1.00 95.38 436 GLY A N 1
ATOM 3395 C CA . GLY A 1 436 ? -22.393 -3.519 30.286 1.00 95.38 436 GLY A CA 1
ATOM 3396 C C . GLY A 1 436 ? -20.957 -3.522 30.758 1.00 95.38 436 GLY A C 1
ATOM 3397 O O . GLY A 1 436 ? -20.476 -4.441 31.424 1.00 95.38 436 GLY A O 1
ATOM 3398 N N . HIS A 1 437 ? -20.284 -2.454 30.382 1.00 92.94 437 HIS A N 1
ATOM 3399 C CA . HIS A 1 437 ? -18.876 -2.227 30.612 1.00 92.94 437 HIS A CA 1
ATOM 3400 C C . HIS A 1 437 ? -18.724 -0.953 31.443 1.00 92.94 437 HIS A C 1
ATOM 3402 O O . HIS A 1 437 ? -18.970 0.145 30.956 1.00 92.94 437 HIS A O 1
ATOM 3408 N N . GLU A 1 438 ? -18.363 -1.096 32.715 1.00 94.12 438 GLU A N 1
ATOM 3409 C CA . GLU A 1 438 ? -18.121 0.024 33.618 1.00 94.12 438 GLU A CA 1
ATOM 3410 C C . GLU A 1 438 ? -16.723 0.591 33.380 1.00 94.12 438 GLU A C 1
ATOM 3412 O O . GLU A 1 438 ? -15.716 -0.088 33.592 1.00 94.12 438 GLU A O 1
ATOM 3417 N N . SER A 1 439 ? -16.662 1.855 32.971 1.00 88.81 439 SER A N 1
ATOM 3418 C CA . SER A 1 439 ? -15.426 2.625 32.931 1.00 88.81 439 SER A CA 1
ATOM 3419 C C . SER A 1 439 ? -15.044 3.034 34.355 1.00 88.81 439 SER A C 1
ATOM 3421 O O . SER A 1 439 ? -15.585 4.003 34.886 1.00 88.81 439 SER A O 1
ATOM 3423 N N . MET A 1 440 ? -14.068 2.358 34.962 1.00 84.00 440 MET A N 1
ATOM 3424 C CA . MET A 1 440 ? -13.555 2.599 36.320 1.00 84.00 440 MET A CA 1
ATOM 3425 C C . MET A 1 440 ? -13.159 4.064 36.564 1.00 84.00 440 MET A C 1
ATOM 3427 O O . MET A 1 440 ? -13.290 4.568 37.675 1.00 84.00 440 MET A O 1
ATOM 3431 N N . SER A 1 441 ? -12.689 4.761 35.527 1.00 78.12 441 SER A N 1
ATOM 3432 C CA . SER A 1 441 ? -12.288 6.171 35.595 1.00 78.12 441 SER A CA 1
ATOM 3433 C C . SER A 1 441 ? -13.461 7.159 35.627 1.00 78.12 441 SER A C 1
ATOM 3435 O O . SER A 1 441 ? -13.299 8.274 36.119 1.00 78.12 441 SER A O 1
ATOM 3437 N N . ARG A 1 442 ? -14.632 6.776 35.102 1.00 83.50 442 ARG A N 1
ATOM 3438 C CA . ARG A 1 442 ? -15.804 7.659 34.946 1.00 83.50 442 ARG A CA 1
ATOM 3439 C C . ARG A 1 442 ? -17.007 7.220 35.781 1.00 83.50 442 ARG A C 1
ATOM 3441 O O . ARG A 1 442 ? -17.904 8.028 35.984 1.00 83.50 442 ARG A O 1
ATOM 3448 N N . GLY A 1 443 ? -17.040 5.967 36.240 1.00 89.00 443 GLY A N 1
ATOM 3449 C CA . GLY A 1 443 ? -18.217 5.361 36.873 1.00 89.00 443 GLY A CA 1
ATOM 3450 C C . GLY A 1 443 ? -19.424 5.264 35.932 1.00 89.00 443 GLY A C 1
ATOM 3451 O O . GLY A 1 443 ? -20.560 5.226 36.396 1.00 89.00 443 GLY A O 1
ATOM 3452 N N . ILE A 1 444 ? -19.184 5.291 34.616 1.00 93.75 444 ILE A N 1
ATOM 3453 C CA . ILE A 1 444 ? -20.217 5.202 33.580 1.00 93.75 444 ILE A CA 1
ATOM 3454 C C . ILE A 1 444 ? -20.229 3.780 33.033 1.00 93.75 444 ILE A C 1
ATOM 3456 O O . ILE A 1 444 ? -19.165 3.212 32.778 1.00 93.75 444 ILE A O 1
ATOM 3460 N N . VAL A 1 445 ? -21.424 3.226 32.839 1.00 96.38 445 VAL A N 1
ATOM 3461 C CA . VAL A 1 445 ? -21.625 1.890 32.274 1.00 96.38 445 VAL A CA 1
ATOM 3462 C C . VAL A 1 445 ? -22.096 1.997 30.826 1.00 96.38 445 VAL A C 1
ATOM 3464 O O . VAL A 1 445 ? -23.209 2.448 30.568 1.00 96.38 445 VAL A O 1
ATOM 3467 N N . ASP A 1 446 ? -21.279 1.538 29.882 1.00 94.00 446 ASP A N 1
ATOM 3468 C CA . ASP A 1 446 ? -21.694 1.386 28.485 1.00 94.00 446 ASP A CA 1
ATOM 3469 C C . ASP A 1 446 ? -22.523 0.100 28.349 1.00 94.00 446 ASP A C 1
ATOM 3471 O O . ASP A 1 446 ? -22.005 -1.011 28.527 1.00 94.00 446 ASP A O 1
ATOM 3475 N N . LEU A 1 447 ? -23.826 0.241 28.091 1.00 95.81 447 LEU A N 1
ATOM 3476 C CA . LEU A 1 447 ? -24.769 -0.874 28.035 1.00 95.81 447 LEU A CA 1
ATOM 3477 C C . LEU A 1 447 ? -24.603 -1.679 26.753 1.00 95.81 447 LEU A C 1
ATOM 3479 O O . LEU A 1 447 ? -24.566 -1.144 25.649 1.00 95.81 447 LEU A O 1
ATOM 3483 N N . VAL A 1 448 ? -24.552 -2.995 26.936 1.00 94.50 448 VAL A N 1
ATOM 3484 C CA . VAL A 1 448 ? -24.540 -3.992 25.862 1.00 94.50 448 VAL A CA 1
ATOM 3485 C C . VAL A 1 448 ? -25.915 -4.638 25.724 1.00 94.50 448 VAL A C 1
ATOM 3487 O O . VAL A 1 448 ? -26.331 -4.957 24.618 1.00 94.50 448 VAL A O 1
ATOM 3490 N N . SER A 1 449 ? -26.628 -4.830 26.836 1.00 95.50 449 SER A N 1
ATOM 3491 C CA . SER A 1 449 ? -27.988 -5.369 26.817 1.00 95.50 449 SER A CA 1
ATOM 3492 C C . SER A 1 449 ? -28.805 -4.904 28.016 1.00 95.50 449 SER A C 1
ATOM 3494 O O . SER A 1 449 ? -28.270 -4.772 29.124 1.00 95.50 449 SER A O 1
ATOM 3496 N N . ILE A 1 450 ? -30.113 -4.771 27.813 1.00 96.69 450 ILE A N 1
ATOM 3497 C CA . ILE A 1 450 ? -31.106 -4.457 28.842 1.00 96.69 450 ILE A CA 1
ATOM 3498 C C . ILE A 1 450 ? -32.162 -5.562 28.817 1.00 96.69 450 ILE A C 1
ATOM 3500 O O . ILE A 1 450 ? -32.653 -5.934 27.756 1.00 96.69 450 ILE A O 1
ATOM 3504 N N . GLY A 1 451 ? -32.521 -6.115 29.972 1.00 94.50 451 GLY A N 1
ATOM 3505 C CA . GLY A 1 451 ? -33.568 -7.129 30.019 1.00 94.50 451 GLY A CA 1
ATOM 3506 C C . GLY A 1 451 ? -34.077 -7.419 31.421 1.00 94.50 451 GLY A C 1
ATOM 3507 O O . GLY A 1 451 ? -33.504 -7.005 32.427 1.00 94.50 451 GLY A O 1
ATOM 3508 N N . ARG A 1 452 ? -35.181 -8.161 31.491 1.00 89.75 452 ARG A N 1
ATOM 3509 C CA . ARG A 1 452 ? -35.729 -8.654 32.760 1.00 89.75 452 ARG A CA 1
ATOM 3510 C C . ARG A 1 452 ? -34.922 -9.860 33.228 1.00 89.75 452 ARG A C 1
ATOM 3512 O O . ARG A 1 452 ? -34.486 -10.672 32.412 1.00 89.75 452 ARG A O 1
ATOM 3519 N N . GLU A 1 453 ? -34.759 -10.014 34.538 1.00 78.44 453 GLU A N 1
ATOM 3520 C CA . GLU A 1 453 ? -33.932 -11.077 35.129 1.00 78.44 453 GLU A CA 1
ATOM 3521 C C . GLU A 1 453 ? -34.371 -12.493 34.700 1.00 78.44 453 GLU A C 1
ATOM 3523 O O . GLU A 1 453 ? -33.538 -13.384 34.538 1.00 78.44 453 GLU A O 1
ATOM 3528 N N . SER A 1 454 ? -35.660 -12.682 34.394 1.00 70.69 454 SER A N 1
ATOM 3529 C CA . SER A 1 454 ? -36.217 -13.939 33.879 1.00 70.69 454 SER A CA 1
ATOM 3530 C C . SER A 1 454 ? -35.821 -14.281 32.434 1.00 70.69 454 SER A C 1
ATOM 3532 O O . SER A 1 454 ? -35.974 -15.433 32.033 1.00 70.69 454 SER A O 1
ATOM 3534 N N . LEU A 1 455 ? -35.302 -13.325 31.654 1.00 60.47 455 LEU A N 1
ATOM 3535 C CA . LEU A 1 455 ? -34.948 -13.505 30.238 1.00 60.47 455 LEU A CA 1
ATOM 3536 C C . LEU A 1 455 ? -33.436 -13.660 29.993 1.00 60.47 455 LEU A C 1
ATOM 3538 O O . LEU A 1 455 ? -33.044 -14.170 28.948 1.00 60.47 455 LEU A O 1
ATOM 3542 N N . ILE A 1 456 ? -32.579 -13.267 30.943 1.00 56.44 456 ILE A N 1
ATOM 3543 C CA . ILE A 1 456 ? -31.115 -13.207 30.736 1.00 56.44 456 ILE A CA 1
ATOM 3544 C C . ILE A 1 456 ? -30.393 -14.506 31.152 1.00 56.44 456 ILE A C 1
ATOM 3546 O O . ILE A 1 456 ? -29.224 -14.696 30.836 1.00 56.44 456 ILE A O 1
ATOM 3550 N N . ALA A 1 457 ? -31.071 -15.459 31.798 1.00 53.66 457 ALA A N 1
ATOM 3551 C CA . ALA A 1 457 ? -30.458 -16.695 32.310 1.00 53.66 457 ALA A CA 1
ATOM 3552 C C . ALA A 1 457 ? -29.909 -17.674 31.236 1.00 53.66 457 ALA A C 1
ATOM 3554 O O . ALA A 1 457 ? -29.441 -18.755 31.586 1.00 53.66 457 ALA A O 1
ATOM 3555 N N . GLY A 1 458 ? -29.973 -17.323 29.947 1.00 52.00 458 GLY A N 1
ATOM 3556 C CA . GLY A 1 458 ? -29.517 -18.152 28.826 1.00 52.00 458 GLY A CA 1
ATOM 3557 C C . GLY A 1 458 ? -28.160 -17.784 28.212 1.00 52.00 458 GLY A C 1
ATOM 3558 O O . GLY A 1 458 ? -27.831 -18.367 27.181 1.00 52.00 458 GLY A O 1
ATOM 3559 N N . TRP A 1 459 ? -27.410 -16.835 28.790 1.00 47.62 459 TRP A N 1
ATOM 3560 C CA . TRP A 1 459 ? -26.130 -16.337 28.257 1.00 47.62 459 TRP A CA 1
ATOM 3561 C C . TRP A 1 459 ? -24.919 -16.687 29.120 1.00 47.62 459 TRP A C 1
ATOM 3563 O O . TRP A 1 459 ? -25.017 -16.560 30.364 1.00 47.62 459 TRP A O 1
#

Radius of gyration: 32.19 Å; chains: 1; bounding box: 84×70×86 Å